Protein AF-A0AAD8XSD7-F1 (afdb_monomer)

Secondary structure (DSSP, 8-state):
-PPP-------PPPP----------------------PPPPP--------------GGGS-HHHHHHHHSPPPSEEEEEEEEEET--HHHHHHHHTSTT-TT-HHHHHHHTT-EEEEEPPPEE---TTS-S-SSTT-PPPPGGGEEEEEEEEEEEP--SSS-SEEEEEEEEEEEEEETTEEEEEEEEEEESSTTTTSEEEEEEEEEEEEEP--------SS--EEEEEEEEEEEEESS--TTHHHHHHHHHHHHHHHHHHHHHHHHHHHHHHHHHHHHHHHHHHHHHHHHHHHHHTTTS---HHHHHHHHHHHHHHHHHHHHT----------TTS-TT------PPPPP---SEEE-TTS-EEE-PPP-PPP-------------------------------

Radius of gyration: 35.21 Å; Cα contacts (8 Å, |Δi|>4): 427; chains: 1; bounding box: 125×86×98 Å

pLDDT: mean 72.12, std 23.7, range [30.17, 98.38]

Mean predicted aligned error: 18.42 Å

InterPro domains:
  IPR031968 VASt domain [PF16016] (88-250)
  IPR031968 VASt domain [PS51778] (74-273)

Structure (mmCIF, N/CA/C/O backbone):
data_AF-A0AAD8XSD7-F1
#
_entry.id   AF-A0AAD8XSD7-F1
#
loop_
_atom_site.group_PDB
_atom_site.id
_atom_site.type_symbol
_atom_site.label_atom_id
_atom_site.label_alt_id
_atom_site.label_comp_id
_atom_site.label_asym_id
_atom_site.label_entity_id
_atom_site.label_seq_id
_atom_site.pdbx_PDB_ins_code
_atom_site.Cartn_x
_atom_site.Cartn_y
_atom_site.Cartn_z
_atom_site.occupancy
_atom_site.B_iso_or_equiv
_atom_site.auth_seq_id
_atom_site.auth_comp_id
_atom_site.auth_asym_id
_atom_site.auth_atom_id
_atom_site.pdbx_PDB_model_num
ATOM 1 N N . MET A 1 1 ? -5.646 8.075 -62.761 1.00 42.19 1 MET A N 1
ATOM 2 C CA . MET A 1 1 ? -6.184 8.565 -61.472 1.00 42.19 1 MET A CA 1
ATOM 3 C C . MET A 1 1 ? -5.006 8.983 -60.608 1.00 42.19 1 MET A C 1
ATOM 5 O O . MET A 1 1 ? -4.065 8.211 -60.489 1.00 42.19 1 MET A O 1
ATOM 9 N N . ARG A 1 2 ? -4.985 10.239 -60.147 1.00 30.17 2 ARG A N 1
ATOM 10 C CA . ARG A 1 2 ? -3.852 10.850 -59.432 1.00 30.17 2 ARG A CA 1
ATOM 11 C C . ARG A 1 2 ? -3.910 10.463 -57.951 1.00 30.17 2 ARG A C 1
ATOM 13 O O . ARG A 1 2 ? -4.930 10.711 -57.318 1.00 30.17 2 ARG A O 1
ATOM 20 N N . PHE A 1 3 ? -2.831 9.901 -57.413 1.00 35.41 3 PHE A N 1
ATOM 21 C CA . PHE A 1 3 ? -2.656 9.728 -55.971 1.00 35.41 3 PHE A CA 1
ATOM 22 C C . PHE A 1 3 ? -2.085 11.017 -55.374 1.00 35.41 3 PHE A C 1
ATOM 24 O O . PHE A 1 3 ? -1.064 11.527 -55.835 1.00 35.41 3 PHE A O 1
ATOM 31 N N . ALA A 1 4 ? -2.779 11.563 -54.377 1.00 37.50 4 ALA A N 1
ATOM 32 C CA . ALA A 1 4 ? -2.339 12.720 -53.615 1.00 37.50 4 ALA A CA 1
ATOM 33 C C . ALA A 1 4 ? -1.276 12.294 -52.591 1.00 37.50 4 ALA A C 1
ATOM 35 O O . ALA A 1 4 ? -1.510 11.415 -51.766 1.00 37.50 4 ALA A O 1
ATOM 36 N N . SER A 1 5 ? -0.109 12.930 -52.665 1.00 34.19 5 SER A N 1
ATOM 37 C CA . SER A 1 5 ? 0.993 12.797 -51.715 1.00 34.19 5 SER A CA 1
ATOM 38 C C . SER A 1 5 ? 0.792 13.795 -50.575 1.00 34.19 5 SER A C 1
ATOM 40 O O . SER A 1 5 ? 0.973 14.996 -50.766 1.00 34.19 5 SER A O 1
ATOM 42 N N . THR A 1 6 ? 0.421 13.325 -49.386 1.00 42.06 6 THR A N 1
ATOM 43 C CA . THR A 1 6 ? 0.417 14.140 -48.162 1.00 42.06 6 THR A CA 1
ATOM 44 C C . THR A 1 6 ? 1.837 14.271 -47.620 1.00 42.06 6 THR A C 1
ATOM 46 O O . THR A 1 6 ? 2.408 13.316 -47.097 1.00 42.06 6 THR A O 1
ATOM 49 N N . ALA A 1 7 ? 2.408 15.468 -47.756 1.00 38.03 7 ALA A N 1
ATOM 50 C CA . ALA A 1 7 ? 3.672 15.848 -47.142 1.00 38.03 7 ALA A CA 1
ATOM 51 C C . ALA A 1 7 ? 3.494 16.059 -45.627 1.00 38.03 7 ALA A C 1
ATOM 53 O O . ALA A 1 7 ? 2.600 16.781 -45.191 1.00 38.03 7 ALA A O 1
ATOM 54 N N . LEU A 1 8 ? 4.363 15.434 -44.830 1.00 36.97 8 LEU A N 1
ATOM 55 C CA . LEU A 1 8 ? 4.479 15.652 -43.388 1.00 36.97 8 LEU A CA 1
ATOM 56 C C . LEU A 1 8 ? 5.261 16.944 -43.120 1.00 36.97 8 LEU A C 1
ATOM 58 O O . LEU A 1 8 ? 6.447 17.051 -43.435 1.00 36.97 8 LEU A O 1
ATOM 62 N N . THR A 1 9 ? 4.590 17.923 -42.520 1.00 36.50 9 THR A N 1
ATOM 63 C CA . THR A 1 9 ? 5.174 19.200 -42.103 1.00 36.50 9 THR A CA 1
ATOM 64 C C . THR A 1 9 ? 6.099 18.991 -40.904 1.00 36.50 9 THR A C 1
ATOM 66 O O . THR A 1 9 ? 5.679 18.578 -39.824 1.00 36.50 9 THR A O 1
ATOM 69 N N . ARG A 1 10 ? 7.386 19.282 -41.101 1.00 36.19 10 ARG A N 1
ATOM 70 C CA . ARG A 1 10 ? 8.440 19.247 -40.082 1.00 36.19 10 ARG A CA 1
ATOM 71 C C . ARG A 1 10 ? 8.242 20.418 -39.111 1.00 36.19 10 ARG A C 1
ATOM 73 O O . ARG A 1 10 ? 8.370 21.569 -39.513 1.00 36.19 10 ARG A O 1
ATOM 80 N N . VAL A 1 11 ? 7.936 20.130 -37.846 1.00 37.19 11 VAL A N 1
ATOM 81 C CA . VAL A 1 11 ? 7.852 21.144 -36.782 1.00 37.19 11 VAL A CA 1
ATOM 82 C C . VAL A 1 11 ? 9.268 21.530 -36.353 1.00 37.19 11 VAL A C 1
ATOM 84 O O . VAL A 1 11 ? 10.023 20.709 -35.835 1.00 37.19 11 VAL A O 1
ATOM 87 N N . SER A 1 12 ? 9.637 22.782 -36.604 1.00 37.66 12 SER A N 1
ATOM 88 C CA . SER A 1 12 ? 10.893 23.408 -36.191 1.00 37.66 12 SER A CA 1
ATOM 89 C C . SER A 1 12 ? 10.834 23.775 -34.706 1.00 37.66 12 SER A C 1
ATOM 91 O O . SER A 1 12 ? 10.014 24.584 -34.279 1.00 37.66 12 SER A O 1
ATOM 93 N N . SER A 1 13 ? 11.722 23.185 -33.911 1.00 39.56 13 SER A N 1
ATOM 94 C CA . SER A 1 13 ? 11.951 23.535 -32.509 1.00 39.56 13 SER A CA 1
ATOM 95 C C . SER A 1 13 ? 12.615 24.910 -32.374 1.00 39.56 13 SER A C 1
ATOM 97 O O . SER A 1 13 ? 13.601 25.198 -33.054 1.00 39.56 13 SER A O 1
ATOM 99 N N . ALA A 1 14 ? 12.081 25.739 -31.475 1.00 42.59 14 ALA A N 1
ATOM 100 C CA . ALA A 1 14 ? 12.576 27.073 -31.143 1.00 42.59 14 ALA A CA 1
ATOM 101 C C . ALA A 1 14 ? 13.950 27.051 -30.426 1.00 42.59 14 ALA A C 1
ATOM 103 O O . ALA A 1 14 ? 14.269 26.075 -29.741 1.00 42.59 14 ALA A O 1
ATOM 104 N N . PRO A 1 15 ? 14.758 28.127 -30.536 1.00 43.19 15 PRO A N 1
ATOM 105 C CA . PRO A 1 15 ? 16.079 28.204 -29.921 1.00 43.19 15 PRO A CA 1
ATOM 106 C C . PRO A 1 15 ? 15.997 28.559 -28.429 1.00 43.19 15 PRO A C 1
ATOM 108 O O . PRO A 1 15 ? 15.385 29.552 -28.034 1.00 43.19 15 PRO A O 1
ATOM 111 N N . VAL A 1 16 ? 16.674 27.766 -27.596 1.00 40.81 16 VAL A N 1
ATOM 112 C CA . VAL A 1 16 ? 16.875 28.045 -26.169 1.00 40.81 16 VAL A CA 1
ATOM 113 C C . VAL A 1 16 ? 17.984 29.088 -26.024 1.00 40.81 16 VAL A C 1
ATOM 115 O O . VAL A 1 16 ? 19.146 28.823 -26.329 1.00 40.81 16 VAL A O 1
ATOM 118 N N . LYS A 1 17 ? 17.623 30.288 -25.557 1.00 46.03 17 LYS A N 1
ATOM 119 C CA . LYS A 1 17 ? 18.576 31.314 -25.118 1.00 46.03 17 LYS A CA 1
ATOM 120 C C . LYS A 1 17 ? 19.222 30.869 -23.806 1.00 46.03 17 LYS A C 1
ATOM 122 O O . LYS A 1 17 ? 18.534 30.701 -22.803 1.00 46.03 17 LYS A O 1
ATOM 127 N N . GLY A 1 18 ? 20.539 30.692 -23.823 1.00 39.19 18 GLY A N 1
ATOM 128 C CA . GLY A 1 18 ? 21.351 30.608 -22.615 1.00 39.19 18 GLY A CA 1
ATOM 129 C C . GLY A 1 18 ? 21.658 31.995 -22.050 1.00 39.19 18 GLY A C 1
ATOM 130 O O . GLY A 1 18 ? 21.703 32.967 -22.801 1.00 39.19 18 GLY A O 1
ATOM 131 N N . LEU A 1 19 ? 21.873 32.066 -20.733 1.00 35.97 19 LEU A N 1
ATOM 132 C CA . LEU A 1 19 ? 23.079 32.592 -20.068 1.00 35.97 19 LEU A CA 1
ATOM 133 C C . LEU A 1 19 ? 22.824 32.836 -18.569 1.00 35.97 19 LEU A C 1
ATOM 135 O O . LEU A 1 19 ? 21.686 32.983 -18.140 1.00 35.97 19 LEU A O 1
ATOM 139 N N . SER A 1 20 ? 23.938 32.948 -17.833 1.00 36.84 20 SER A N 1
ATOM 140 C CA . SER A 1 20 ? 24.109 33.311 -16.412 1.00 36.84 20 SER A CA 1
ATOM 141 C C . SER A 1 20 ? 24.271 32.105 -15.471 1.00 36.84 20 SER A C 1
ATOM 143 O O . SER A 1 20 ? 23.306 31.551 -14.964 1.00 36.84 20 SER A O 1
ATOM 145 N N . SER A 1 21 ? 25.459 31.490 -15.436 1.00 38.25 21 SER A N 1
ATOM 146 C CA . SER A 1 21 ? 26.630 31.825 -14.590 1.00 38.25 21 SER A CA 1
ATOM 147 C C . SER A 1 21 ? 26.521 31.273 -13.153 1.00 38.25 21 SER A C 1
ATOM 149 O O . SER A 1 21 ? 25.753 31.741 -12.323 1.00 38.25 21 SER A O 1
ATOM 151 N N . SER A 1 22 ? 27.330 30.249 -12.860 1.00 39.34 22 SER A N 1
ATOM 152 C CA . SER A 1 22 ? 27.623 29.748 -11.510 1.00 39.34 22 SER A CA 1
ATOM 153 C C . SER A 1 22 ? 29.141 29.662 -11.341 1.00 39.34 22 SER A C 1
ATOM 155 O O . SER A 1 22 ? 29.838 29.353 -12.311 1.00 39.34 22 SER A O 1
ATOM 157 N N . PRO A 1 23 ? 29.671 29.973 -10.148 1.00 52.75 23 PRO A N 1
ATOM 158 C CA . PRO A 1 23 ? 31.095 30.204 -9.960 1.00 52.75 23 PRO A CA 1
ATOM 159 C C . PRO A 1 23 ? 31.923 28.913 -9.914 1.00 52.75 23 PRO A C 1
ATOM 161 O O . PRO A 1 23 ? 31.561 27.915 -9.296 1.00 52.75 23 PRO A O 1
ATOM 164 N N . HIS A 1 24 ? 33.093 28.998 -10.548 1.00 38.19 24 HIS A N 1
ATOM 165 C CA . HIS A 1 24 ? 34.190 28.035 -10.516 1.00 38.19 24 HIS A CA 1
ATOM 166 C C . HIS A 1 24 ? 34.661 27.742 -9.079 1.00 38.19 24 HIS A C 1
ATOM 168 O O . HIS A 1 24 ? 35.309 28.580 -8.452 1.00 38.19 24 HIS A O 1
ATOM 174 N N . ILE A 1 25 ? 34.451 26.513 -8.599 1.00 44.03 25 ILE A N 1
ATOM 175 C CA . ILE A 1 25 ? 35.199 25.958 -7.463 1.00 44.03 25 ILE A CA 1
ATOM 176 C C . ILE A 1 25 ? 36.437 25.249 -8.027 1.00 44.03 25 ILE A C 1
ATOM 178 O O . ILE A 1 25 ? 36.346 24.205 -8.670 1.00 44.03 25 ILE A O 1
ATOM 182 N N . LYS A 1 26 ? 37.612 25.857 -7.821 1.00 45.97 26 LYS A N 1
ATOM 183 C CA . LYS A 1 26 ? 38.924 25.276 -8.142 1.00 45.97 26 LYS A CA 1
ATOM 184 C C . LYS A 1 26 ? 39.251 24.167 -7.136 1.00 45.97 26 LYS A C 1
ATOM 186 O O . LYS A 1 26 ? 39.644 24.464 -6.011 1.00 45.97 26 LYS A O 1
ATOM 191 N N . PHE A 1 27 ? 39.169 22.906 -7.551 1.00 39.44 27 PHE A N 1
ATOM 192 C CA . PHE A 1 27 ? 39.822 21.809 -6.834 1.00 39.44 27 PHE A CA 1
ATOM 193 C C . PHE A 1 27 ? 41.318 21.809 -7.166 1.00 39.44 27 PHE A C 1
ATOM 195 O O . PHE A 1 27 ? 41.722 21.532 -8.294 1.00 39.44 27 PHE A O 1
ATOM 202 N N . LYS A 1 28 ? 42.147 22.165 -6.179 1.00 42.31 28 LYS A N 1
ATOM 203 C CA . LYS A 1 28 ? 43.602 21.985 -6.232 1.00 42.31 28 LYS A CA 1
ATOM 204 C C . LYS A 1 28 ? 43.922 20.506 -6.013 1.00 42.31 28 LYS A C 1
ATOM 206 O O . LYS A 1 28 ? 43.678 19.971 -4.937 1.00 42.31 28 LYS A O 1
ATOM 211 N N . SER A 1 29 ? 44.504 19.873 -7.023 1.00 42.16 29 SER A N 1
ATOM 212 C CA . SER A 1 29 ? 45.171 18.578 -6.918 1.00 42.16 29 SER A CA 1
ATOM 213 C C . SER A 1 29 ? 46.545 18.759 -6.266 1.00 42.16 29 SER A C 1
ATOM 215 O O . SER A 1 29 ? 47.450 19.324 -6.880 1.00 42.16 29 SER A O 1
ATOM 217 N N . SER A 1 30 ? 46.718 18.277 -5.036 1.00 40.06 30 SER A N 1
ATOM 218 C CA . SER A 1 30 ? 48.033 18.128 -4.407 1.00 40.06 30 SER A CA 1
ATOM 219 C C . SER A 1 30 ? 48.451 16.660 -4.434 1.00 40.06 30 SER A C 1
ATOM 221 O O . SER A 1 30 ? 47.966 15.839 -3.658 1.00 40.06 30 SER A O 1
ATOM 223 N N . SER A 1 31 ? 49.367 16.345 -5.344 1.00 46.41 31 SER A N 1
ATOM 224 C CA . SER A 1 31 ? 50.148 15.114 -5.361 1.00 46.41 31 SER A CA 1
ATOM 225 C C . SER A 1 31 ? 51.212 15.167 -4.260 1.00 46.41 31 SER A C 1
ATOM 227 O O . SER A 1 31 ? 52.209 15.875 -4.398 1.00 46.41 31 SER A O 1
ATOM 229 N N . GLY A 1 32 ? 51.010 14.418 -3.177 1.00 38.56 32 GLY A N 1
ATOM 230 C CA . GLY A 1 32 ? 51.995 14.218 -2.114 1.00 38.56 32 GLY A CA 1
ATOM 231 C C . GLY A 1 32 ? 52.332 12.738 -1.966 1.00 38.56 32 GLY A C 1
ATOM 232 O O . GLY A 1 32 ? 51.570 11.980 -1.377 1.00 38.56 32 GLY A O 1
ATOM 233 N N . ARG A 1 33 ? 53.477 12.323 -2.518 1.00 48.78 33 ARG A N 1
ATOM 234 C CA . ARG A 1 33 ? 54.131 11.042 -2.218 1.00 48.78 33 ARG A CA 1
ATOM 235 C C . ARG A 1 33 ? 54.793 11.157 -0.842 1.00 48.78 33 ARG A C 1
ATOM 237 O O . ARG A 1 33 ? 55.770 11.885 -0.713 1.00 48.78 33 ARG A O 1
ATOM 244 N N . SER A 1 34 ? 54.349 10.375 0.137 1.00 44.97 34 SER A N 1
ATOM 245 C CA . SER A 1 34 ? 55.142 10.063 1.331 1.00 44.97 34 SER A CA 1
ATOM 246 C C . SER A 1 34 ? 55.153 8.555 1.559 1.00 44.97 34 SER A C 1
ATOM 248 O O . SER A 1 34 ? 54.131 7.946 1.867 1.00 44.97 34 SER A O 1
ATOM 250 N N . LYS A 1 35 ? 56.331 7.952 1.378 1.00 50.06 35 LYS A N 1
ATOM 251 C CA . LYS A 1 35 ? 56.644 6.595 1.827 1.00 50.06 35 LYS A CA 1
ATOM 252 C C . LYS A 1 35 ? 56.704 6.615 3.357 1.00 50.06 35 LYS A C 1
ATOM 254 O O . LYS A 1 35 ? 57.631 7.199 3.907 1.00 50.06 35 LYS A O 1
ATOM 259 N N . GLN A 1 36 ? 55.757 5.969 4.028 1.00 43.53 36 GLN A N 1
ATOM 260 C CA . GLN A 1 36 ? 55.917 5.552 5.420 1.00 43.53 36 GLN A CA 1
ATOM 261 C C . GLN A 1 36 ? 55.784 4.032 5.482 1.00 43.53 36 GLN A C 1
ATOM 263 O O . GLN A 1 36 ? 54.753 3.457 5.139 1.00 43.53 36 GLN A O 1
ATOM 268 N N . GLN A 1 37 ? 56.891 3.393 5.851 1.00 49.81 37 GLN A N 1
ATOM 269 C CA . GLN A 1 37 ? 56.950 1.994 6.241 1.00 49.81 37 GLN A CA 1
ATOM 270 C C . GLN A 1 37 ? 56.249 1.864 7.594 1.00 49.81 37 GLN A C 1
ATOM 272 O O . GLN A 1 37 ? 56.737 2.396 8.588 1.00 49.81 37 GLN A O 1
ATOM 277 N N . HIS A 1 38 ? 55.118 1.163 7.630 1.00 41.81 38 HIS A N 1
ATOM 278 C CA . HIS A 1 38 ? 54.522 0.700 8.876 1.00 41.81 38 HIS A CA 1
ATOM 279 C C . HIS A 1 38 ? 54.857 -0.776 9.072 1.00 41.81 38 HIS A C 1
ATOM 281 O O . HIS A 1 38 ? 54.509 -1.639 8.268 1.00 41.81 38 HIS A O 1
ATOM 287 N N . THR A 1 39 ? 55.584 -1.021 10.154 1.00 49.19 39 THR A N 1
ATOM 288 C CA . THR A 1 39 ? 55.822 -2.311 10.787 1.00 49.19 39 THR A CA 1
ATOM 289 C C . THR A 1 39 ? 54.497 -3.014 11.089 1.00 49.19 39 THR A C 1
ATOM 291 O O . THR A 1 39 ? 53.562 -2.422 11.626 1.00 49.19 39 THR A O 1
ATOM 294 N N . LEU A 1 40 ? 54.422 -4.292 10.718 1.00 49.97 40 LEU A N 1
ATOM 295 C CA . LEU A 1 40 ? 53.280 -5.164 10.984 1.00 49.97 40 LEU A CA 1
ATOM 296 C C . LEU A 1 40 ? 53.132 -5.396 12.499 1.00 49.97 40 LEU A C 1
ATOM 298 O O . LEU A 1 40 ? 54.116 -5.781 13.138 1.00 49.97 40 LEU A O 1
ATOM 302 N N . PRO A 1 41 ? 51.935 -5.222 13.088 1.00 55.41 41 PRO A N 1
ATOM 303 C CA . PRO A 1 41 ? 51.682 -5.647 14.455 1.00 55.41 41 PRO A CA 1
ATOM 304 C C . PRO A 1 41 ? 51.537 -7.180 14.533 1.00 55.41 41 PRO A C 1
ATOM 306 O O . PRO A 1 41 ? 51.181 -7.833 13.546 1.00 55.41 41 PRO A O 1
ATOM 309 N N . PRO A 1 42 ? 51.811 -7.775 15.707 1.00 50.97 42 PRO A N 1
ATOM 310 C CA . PRO A 1 42 ? 51.803 -9.216 15.894 1.00 50.97 42 PRO A CA 1
ATOM 311 C C . PRO A 1 42 ? 50.398 -9.809 15.752 1.00 50.97 42 PRO A C 1
ATOM 313 O O . PRO A 1 42 ? 49.405 -9.287 16.258 1.00 50.97 42 PRO A O 1
ATOM 316 N N . ARG A 1 43 ? 50.367 -10.954 15.068 1.00 46.50 43 ARG A N 1
ATOM 317 C CA . ARG A 1 43 ? 49.238 -11.858 14.837 1.00 46.50 43 ARG A CA 1
ATOM 318 C C . ARG A 1 43 ? 48.572 -12.240 16.166 1.00 46.50 43 ARG A C 1
ATOM 320 O O . ARG A 1 43 ? 49.023 -13.158 16.846 1.00 46.50 43 ARG A O 1
ATOM 327 N N . GLN A 1 44 ? 47.497 -11.540 16.527 1.00 45.59 44 GLN A N 1
ATOM 328 C CA . GLN A 1 44 ? 46.625 -11.933 17.631 1.00 45.59 44 GLN A CA 1
ATOM 329 C C . GLN A 1 44 ? 45.884 -13.215 17.244 1.00 45.59 44 GLN A C 1
ATOM 331 O O . GLN A 1 44 ? 45.193 -13.280 16.229 1.00 45.59 44 GLN A O 1
ATOM 336 N N . GLN A 1 45 ? 46.085 -14.261 18.042 1.00 49.12 45 GLN A N 1
ATOM 337 C CA . GLN A 1 45 ? 45.365 -15.520 17.928 1.00 49.12 45 GLN A CA 1
ATOM 338 C C . GLN A 1 45 ? 43.875 -15.285 18.203 1.00 49.12 45 GLN A C 1
ATOM 340 O O . GLN A 1 45 ? 43.501 -14.654 19.192 1.00 49.12 45 GLN A O 1
ATOM 345 N N . ASN A 1 46 ? 43.041 -15.799 17.300 1.00 41.06 46 ASN A N 1
ATOM 346 C CA . ASN A 1 46 ? 41.587 -15.725 17.351 1.00 41.06 46 ASN A CA 1
ATOM 347 C C . ASN A 1 46 ? 41.054 -16.306 18.667 1.00 41.06 46 ASN A C 1
ATOM 349 O O . ASN A 1 46 ? 41.044 -17.519 18.873 1.00 41.06 46 ASN A O 1
ATOM 353 N N . LYS A 1 47 ? 40.573 -15.419 19.540 1.00 44.06 47 LYS A N 1
ATOM 354 C CA . LYS A 1 47 ? 39.676 -15.766 20.642 1.00 44.06 47 LYS A CA 1
ATOM 355 C C . LYS A 1 47 ? 38.364 -16.254 20.029 1.00 44.06 47 LYS A C 1
ATOM 357 O O . LYS A 1 47 ? 37.787 -15.563 19.193 1.00 44.06 47 LYS A O 1
ATOM 362 N N . ALA A 1 48 ? 37.932 -17.443 20.439 1.00 44.38 48 ALA A N 1
ATOM 363 C CA . ALA A 1 48 ? 36.686 -18.070 20.023 1.00 44.38 48 ALA A CA 1
ATOM 364 C C . ALA A 1 48 ? 35.522 -17.066 20.030 1.00 44.38 48 ALA A C 1
ATOM 366 O O . ALA A 1 48 ? 35.244 -16.427 21.048 1.00 44.38 48 ALA A O 1
ATOM 367 N N . THR A 1 49 ? 34.868 -16.929 18.878 1.00 43.19 49 THR A N 1
ATOM 368 C CA . THR A 1 49 ? 33.649 -16.149 18.684 1.00 43.19 49 THR A CA 1
ATOM 369 C C . THR A 1 49 ? 32.576 -16.705 19.613 1.00 43.19 49 THR A C 1
ATOM 371 O O . THR A 1 49 ? 31.975 -17.742 19.345 1.00 43.19 49 THR A O 1
ATOM 374 N N . GLN A 1 50 ? 32.373 -16.041 20.749 1.00 44.41 50 GLN A N 1
ATOM 375 C CA . GLN A 1 50 ? 31.233 -16.304 21.611 1.00 44.41 50 GLN A CA 1
ATOM 376 C C . GLN A 1 50 ? 29.975 -15.976 20.807 1.00 44.41 50 GLN A C 1
ATOM 378 O O . GLN A 1 50 ? 29.806 -14.851 20.334 1.00 44.41 50 GLN A O 1
ATOM 383 N N . HIS A 1 51 ? 29.119 -16.979 20.610 1.00 41.62 51 HIS A N 1
ATOM 384 C CA . HIS A 1 51 ? 27.782 -16.767 20.077 1.00 41.62 51 HIS A CA 1
ATOM 385 C C . HIS A 1 51 ? 27.079 -15.704 20.935 1.00 41.62 51 HIS A C 1
ATOM 387 O O . HIS A 1 51 ? 27.117 -15.816 22.162 1.00 41.62 51 HIS A O 1
ATOM 393 N N . PRO A 1 52 ? 26.466 -14.670 20.330 1.00 50.88 52 PRO A N 1
ATOM 394 C CA . PRO A 1 52 ? 25.789 -13.626 21.079 1.00 50.88 52 PRO A CA 1
ATOM 395 C C . PRO A 1 52 ? 24.685 -14.260 21.922 1.00 50.88 52 PRO A C 1
ATOM 397 O O . PRO A 1 52 ? 23.716 -14.806 21.394 1.00 50.88 52 PRO A O 1
ATOM 400 N N . THR A 1 53 ? 24.871 -14.211 23.240 1.00 50.66 53 THR A N 1
ATOM 401 C CA . THR A 1 53 ? 23.917 -14.665 24.247 1.00 50.66 53 THR A CA 1
ATOM 402 C C . THR A 1 53 ? 22.554 -14.061 23.926 1.00 50.66 53 THR A C 1
ATOM 404 O O . THR A 1 53 ? 22.406 -12.840 23.861 1.00 50.66 53 THR A O 1
ATOM 407 N N . ALA A 1 54 ? 21.572 -14.922 23.656 1.00 55.59 54 ALA A N 1
ATOM 408 C CA . ALA A 1 54 ? 20.227 -14.527 23.276 1.00 55.59 54 ALA A CA 1
ATOM 409 C C . ALA A 1 54 ? 19.582 -13.718 24.411 1.00 55.59 54 ALA A C 1
ATOM 411 O O . ALA A 1 54 ? 19.093 -14.277 25.390 1.00 55.59 54 ALA A O 1
ATOM 412 N N . ILE A 1 55 ? 19.604 -12.389 24.288 1.00 57.50 55 ILE A N 1
ATOM 413 C CA . ILE A 1 55 ? 18.845 -11.496 25.167 1.00 57.50 55 ILE A CA 1
ATOM 414 C C . ILE A 1 55 ? 17.365 -11.888 25.029 1.00 57.50 55 ILE A C 1
ATOM 416 O O . ILE A 1 55 ? 16.876 -11.966 23.894 1.00 57.50 55 ILE A O 1
ATOM 420 N N . PRO A 1 56 ? 16.649 -12.154 26.137 1.00 60.31 56 PRO A N 1
ATOM 421 C CA . PRO A 1 56 ? 15.246 -12.525 26.073 1.00 60.31 56 PRO A CA 1
ATOM 422 C C . PRO A 1 56 ? 14.435 -11.409 25.388 1.00 60.31 56 PRO A C 1
ATOM 424 O O . PRO A 1 56 ? 14.633 -10.226 25.686 1.00 60.31 56 PRO A O 1
ATOM 427 N N . PRO A 1 57 ? 13.509 -11.756 24.475 1.00 57.75 57 PRO A N 1
ATOM 428 C CA . PRO A 1 57 ? 12.781 -10.796 23.638 1.00 57.75 57 PRO A CA 1
ATOM 429 C C . PRO A 1 57 ? 11.915 -9.794 24.423 1.00 57.75 57 PRO A C 1
ATOM 431 O O . PRO A 1 57 ? 11.463 -8.808 23.854 1.00 57.75 57 PRO A O 1
ATOM 434 N N . SER A 1 58 ? 11.709 -9.998 25.726 1.00 58.88 58 SER A N 1
ATOM 435 C CA . SER A 1 58 ? 10.881 -9.153 26.591 1.00 58.88 58 SER A CA 1
ATOM 436 C C . SER A 1 58 ? 11.513 -7.819 27.016 1.00 58.88 58 SER A C 1
ATOM 438 O O . SER A 1 58 ? 10.837 -7.040 27.681 1.00 58.88 58 SER A O 1
ATOM 440 N N . ILE A 1 59 ? 12.783 -7.547 26.680 1.00 67.94 59 ILE A N 1
ATOM 441 C CA . ILE A 1 59 ? 13.506 -6.330 27.121 1.00 67.94 59 ILE A CA 1
ATOM 442 C C . ILE A 1 59 ? 13.726 -5.325 25.974 1.00 67.94 59 ILE A C 1
ATOM 444 O O . ILE A 1 59 ? 14.023 -4.158 26.222 1.00 67.94 59 ILE A O 1
ATOM 448 N N . LEU A 1 60 ? 13.572 -5.742 24.714 1.00 75.06 60 LEU A N 1
ATOM 449 C CA . LEU A 1 60 ? 13.835 -4.857 23.580 1.00 75.06 60 LEU A CA 1
ATOM 450 C C . LEU A 1 60 ? 12.705 -3.844 23.399 1.00 75.06 60 LEU A C 1
ATOM 452 O O . LEU A 1 60 ? 11.523 -4.192 23.425 1.00 75.06 60 LEU A O 1
ATOM 456 N N . SER A 1 61 ? 13.075 -2.586 23.169 1.00 85.56 61 SER A N 1
ATOM 457 C CA . SER A 1 61 ? 12.109 -1.583 22.732 1.00 85.56 61 SER A CA 1
ATOM 458 C C . SER A 1 61 ? 11.543 -1.962 21.360 1.00 85.56 61 SER A C 1
ATOM 460 O O . SER A 1 61 ? 12.204 -2.631 20.560 1.00 85.56 61 SER A O 1
ATOM 462 N N . THR A 1 62 ? 10.329 -1.499 21.056 1.00 85.06 62 THR A N 1
ATOM 463 C CA . THR A 1 62 ? 9.693 -1.679 19.739 1.00 85.06 62 THR A CA 1
ATOM 464 C C . THR A 1 62 ? 10.637 -1.296 18.597 1.00 85.06 62 THR A C 1
ATOM 466 O O . THR A 1 62 ? 10.749 -2.031 17.620 1.00 85.06 62 THR A O 1
ATOM 469 N N . GLN A 1 63 ? 11.375 -0.192 18.759 1.00 87.38 63 GLN A N 1
ATOM 470 C CA . GLN A 1 63 ? 12.339 0.284 17.770 1.00 87.38 63 GLN A CA 1
ATOM 471 C C . GLN A 1 63 ? 13.523 -0.674 17.607 1.00 87.38 63 GLN A C 1
ATOM 473 O O . GLN A 1 63 ? 13.862 -1.024 16.487 1.00 87.38 63 GLN A O 1
ATOM 478 N N . GLN A 1 64 ? 14.112 -1.164 18.704 1.00 87.00 64 GLN A N 1
ATOM 479 C CA . GLN A 1 64 ? 15.215 -2.132 18.633 1.00 87.00 64 GLN A CA 1
ATOM 480 C C . GLN A 1 64 ? 14.789 -3.433 17.951 1.00 87.00 64 GLN A C 1
ATOM 482 O O . GLN A 1 64 ? 15.567 -4.046 17.223 1.00 87.00 64 GLN A O 1
ATOM 487 N N . TYR A 1 65 ? 13.551 -3.864 18.195 1.00 84.06 65 TYR A N 1
ATOM 488 C CA . TYR A 1 65 ? 12.991 -5.039 17.547 1.00 84.06 65 TYR A CA 1
ATOM 489 C C . TYR A 1 65 ? 12.773 -4.806 16.044 1.00 84.06 65 TYR A C 1
ATOM 491 O O . TYR A 1 65 ? 13.144 -5.658 15.235 1.00 84.06 65 TYR A O 1
ATOM 499 N N . LEU A 1 66 ? 12.243 -3.638 15.660 1.00 89.12 66 LEU A N 1
ATOM 500 C CA . LEU A 1 66 ? 12.126 -3.231 14.259 1.00 89.12 66 LEU A CA 1
ATOM 501 C C . LEU A 1 66 ? 13.491 -3.167 13.579 1.00 89.12 66 LEU A C 1
ATOM 503 O O . LEU A 1 66 ? 13.675 -3.840 12.579 1.00 89.12 66 LEU A O 1
ATOM 507 N N . ASP A 1 67 ? 14.464 -2.459 14.142 1.00 88.19 67 ASP A N 1
ATOM 508 C CA . ASP A 1 67 ? 15.794 -2.307 13.540 1.00 88.19 67 ASP A CA 1
ATOM 509 C C . ASP A 1 67 ? 16.492 -3.661 13.336 1.00 88.19 67 ASP A C 1
ATOM 511 O O . ASP A 1 67 ? 17.229 -3.855 12.370 1.00 88.19 67 ASP A O 1
ATOM 515 N N . ARG A 1 68 ? 16.222 -4.626 14.224 1.00 84.88 68 ARG A N 1
ATOM 516 C CA . ARG A 1 68 ? 16.778 -5.982 14.164 1.00 84.88 68 ARG A CA 1
ATOM 517 C C . ARG A 1 68 ? 16.151 -6.861 13.077 1.00 84.88 68 ARG A C 1
ATOM 519 O O . ARG A 1 68 ? 16.852 -7.704 12.524 1.00 84.88 68 ARG A O 1
ATOM 526 N N . HIS A 1 69 ? 14.854 -6.717 12.808 1.00 84.94 69 HIS A N 1
ATOM 527 C CA . HIS A 1 69 ? 14.119 -7.558 11.848 1.00 84.94 69 HIS A CA 1
ATOM 528 C C . HIS A 1 69 ? 13.781 -6.846 10.531 1.00 84.94 69 HIS A C 1
ATOM 530 O O . HIS A 1 69 ? 13.399 -7.501 9.565 1.00 84.94 69 HIS A O 1
ATOM 536 N N . TYR A 1 70 ? 13.917 -5.523 10.499 1.00 90.38 70 TYR A N 1
ATOM 537 C CA . TYR A 1 70 ? 13.466 -4.617 9.447 1.00 90.38 70 TYR A CA 1
ATOM 538 C C . TYR A 1 70 ? 14.345 -3.346 9.428 1.00 90.38 70 TYR A C 1
ATOM 540 O O . TYR A 1 70 ? 13.862 -2.256 9.751 1.00 90.38 70 TYR A O 1
ATOM 548 N N . PRO A 1 71 ? 15.627 -3.446 9.033 1.00 89.00 71 PRO A N 1
ATOM 549 C CA . PRO A 1 71 ? 16.551 -2.320 9.003 1.00 89.00 71 PRO A CA 1
ATOM 550 C C . PRO A 1 71 ? 16.018 -1.225 8.074 1.00 89.00 71 PRO A C 1
ATOM 552 O O . PRO A 1 71 ? 15.443 -1.544 7.032 1.00 89.00 71 PRO A O 1
ATOM 555 N N . PRO A 1 72 ? 16.168 0.056 8.426 1.00 87.94 72 PRO A N 1
ATOM 556 C CA . PRO A 1 72 ? 15.526 1.153 7.711 1.00 87.94 72 PRO A CA 1
ATOM 557 C C . PRO A 1 72 ? 15.876 1.146 6.219 1.00 87.94 72 PRO A C 1
ATOM 559 O O . PRO A 1 72 ? 17.038 0.992 5.850 1.00 87.94 72 PRO A O 1
ATOM 562 N N . LEU A 1 73 ? 14.860 1.332 5.373 1.00 95.00 73 LEU A N 1
ATOM 563 C CA . LEU A 1 73 ? 15.060 1.517 3.934 1.00 95.00 73 LEU A CA 1
ATOM 564 C C . LEU A 1 73 ? 15.503 2.959 3.642 1.00 95.00 73 LEU A C 1
ATOM 566 O O . LEU A 1 73 ? 15.210 3.868 4.426 1.00 95.00 73 LEU A O 1
ATOM 570 N N . GLU A 1 74 ? 16.158 3.163 2.495 1.00 94.88 74 GLU A N 1
ATOM 571 C CA . GLU A 1 74 ? 16.780 4.439 2.100 1.00 94.88 74 GLU A CA 1
ATOM 572 C C . GLU A 1 74 ? 15.834 5.651 2.173 1.00 94.88 74 GLU A C 1
ATOM 574 O O . GLU A 1 74 ? 16.230 6.725 2.629 1.00 94.88 74 GLU A O 1
ATOM 579 N N . LEU A 1 75 ? 14.586 5.501 1.718 1.00 96.06 75 LEU A N 1
ATOM 580 C CA . LEU A 1 75 ? 13.631 6.600 1.601 1.00 96.06 75 LEU A CA 1
ATOM 581 C C . LEU A 1 75 ? 12.517 6.466 2.638 1.00 96.06 75 LEU A C 1
ATOM 583 O O . LEU A 1 75 ? 11.730 5.526 2.590 1.00 96.06 75 LEU A O 1
ATOM 587 N N . GLN A 1 76 ? 12.372 7.453 3.522 1.00 97.44 76 GLN A N 1
ATOM 588 C CA . GLN A 1 76 ? 11.149 7.624 4.310 1.00 97.44 76 GLN A CA 1
ATOM 589 C C . GLN A 1 76 ? 10.132 8.424 3.489 1.00 97.44 76 GLN A C 1
ATOM 591 O O . GLN A 1 76 ? 10.325 9.609 3.232 1.00 97.44 76 GLN A O 1
ATOM 596 N N . VAL A 1 77 ? 9.052 7.766 3.072 1.00 96.88 77 VAL A N 1
ATOM 597 C CA . VAL A 1 77 ?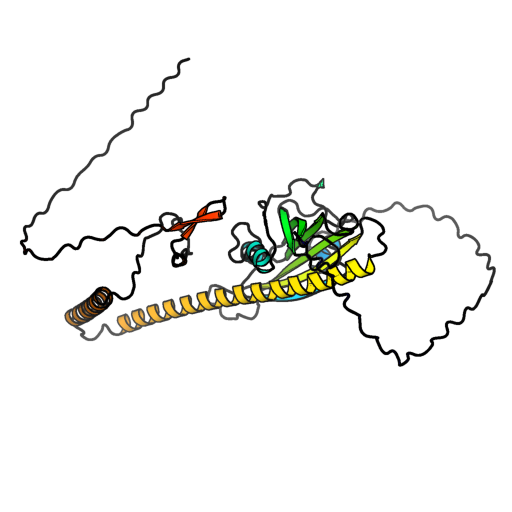 8.026 8.332 2.183 1.00 96.88 77 VAL A CA 1
ATOM 598 C C . VAL A 1 77 ? 6.986 9.117 2.977 1.00 96.88 77 VAL A C 1
ATOM 600 O O . VAL A 1 77 ? 6.609 10.225 2.608 1.00 96.88 77 VAL A O 1
ATOM 603 N N . VAL A 1 78 ? 6.521 8.537 4.084 1.00 96.88 78 VAL A N 1
ATOM 604 C CA . VAL A 1 78 ? 5.519 9.126 4.977 1.00 96.88 78 VAL A CA 1
ATOM 605 C C . VAL A 1 78 ? 5.906 8.809 6.414 1.00 96.88 78 VAL A C 1
ATOM 607 O O . VAL A 1 78 ? 6.342 7.696 6.707 1.00 96.88 78 VAL A O 1
ATOM 610 N N . LYS A 1 79 ? 5.723 9.775 7.317 1.00 97.06 79 LYS A N 1
ATOM 611 C CA . LYS A 1 79 ? 6.053 9.639 8.737 1.00 97.06 79 LYS A CA 1
ATOM 612 C C . LYS A 1 79 ? 4.822 9.870 9.607 1.00 97.06 79 LYS A C 1
ATOM 614 O O . LYS A 1 79 ? 4.249 10.952 9.565 1.00 97.06 79 LYS A O 1
ATOM 619 N N . GLN A 1 80 ? 4.479 8.866 10.415 1.00 96.06 80 GL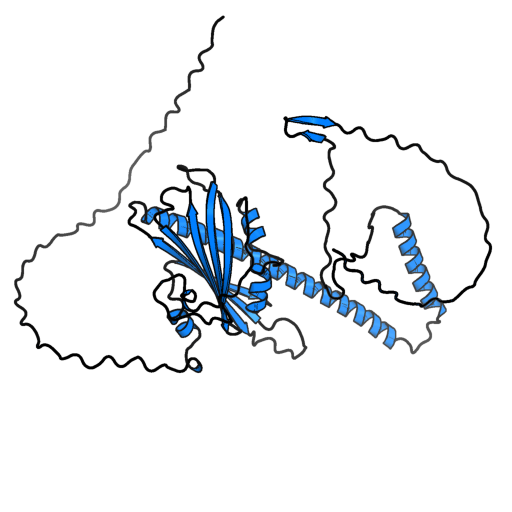N A N 1
ATOM 620 C CA . GLN A 1 80 ? 3.469 8.932 11.479 1.00 96.06 80 GLN A CA 1
ATOM 621 C C . GLN A 1 80 ? 2.114 9.538 11.064 1.00 96.06 80 GLN A C 1
ATOM 623 O O . GLN A 1 80 ? 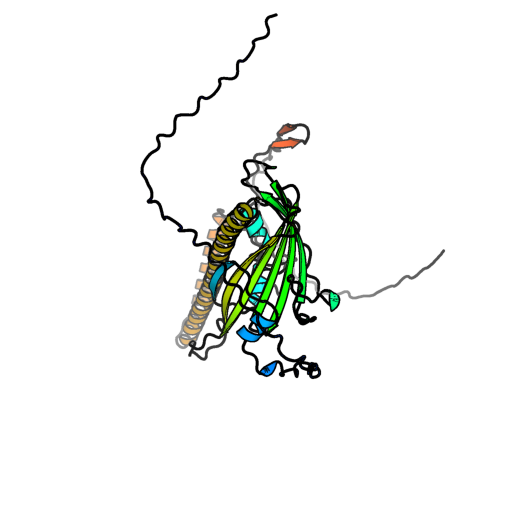1.574 10.392 11.761 1.00 96.06 80 GLN A O 1
ATOM 628 N N . VAL A 1 81 ? 1.532 9.081 9.952 1.00 97.94 81 VAL A N 1
ATOM 629 C CA . VAL A 1 81 ? 0.141 9.436 9.613 1.00 97.94 81 VAL A CA 1
ATOM 630 C C . VAL A 1 81 ? -0.812 8.695 10.541 1.00 97.94 81 VAL A C 1
ATOM 632 O O . VAL A 1 81 ? -0.699 7.481 10.705 1.00 97.94 81 VAL A O 1
ATOM 635 N N . GLU A 1 82 ? -1.738 9.428 11.151 1.00 97.19 82 GLU A N 1
ATOM 636 C CA . GLU A 1 82 ? -2.606 8.907 12.203 1.00 97.19 82 GLU A CA 1
ATOM 637 C C . GLU A 1 82 ? -3.983 8.481 11.674 1.00 97.19 82 GLU A C 1
ATOM 639 O O . GLU A 1 82 ? -4.647 9.204 10.930 1.00 97.19 82 GLU A O 1
ATOM 644 N N . PHE A 1 83 ? -4.429 7.303 12.108 1.00 96.31 83 PHE A N 1
ATOM 645 C CA . PHE A 1 83 ? -5.736 6.721 11.824 1.00 96.31 83 PHE A CA 1
ATOM 646 C C . PHE A 1 83 ? -6.445 6.439 13.148 1.00 96.31 83 PHE A C 1
ATOM 648 O O . PHE A 1 83 ? -6.113 5.498 13.873 1.00 96.31 83 PHE A O 1
ATOM 655 N N . HIS A 1 84 ? -7.402 7.298 13.482 1.00 93.38 84 HIS A N 1
ATOM 656 C CA . HIS A 1 84 ? -8.101 7.270 14.761 1.00 93.38 84 HIS A CA 1
ATOM 657 C C . HIS A 1 84 ? -9.169 6.178 14.805 1.00 93.38 84 HIS A C 1
ATOM 659 O O . HIS A 1 84 ? -9.936 6.014 13.856 1.00 93.38 84 HIS A O 1
ATOM 665 N N . GLY A 1 85 ? -9.262 5.490 15.945 1.00 90.38 85 GLY A N 1
ATOM 666 C CA . GLY A 1 85 ? -10.282 4.472 16.184 1.00 90.38 85 GLY A CA 1
ATOM 667 C C . GLY A 1 85 ? -9.936 3.096 15.621 1.00 90.38 85 GLY A C 1
ATOM 668 O O . GLY A 1 85 ? -10.809 2.238 15.602 1.00 90.38 85 GLY A O 1
ATOM 669 N N . LEU A 1 86 ? -8.688 2.885 15.190 1.00 93.25 86 LEU A N 1
ATOM 670 C CA . LEU A 1 86 ? -8.205 1.603 14.683 1.00 93.25 86 LEU A CA 1
ATOM 671 C C . LEU A 1 86 ? -7.036 1.092 15.527 1.00 93.25 86 LEU A C 1
ATOM 673 O O . LEU A 1 86 ? -6.126 1.842 15.891 1.00 93.25 86 LEU A O 1
ATOM 677 N N . ASN A 1 87 ? -7.046 -0.208 15.805 1.00 95.00 87 ASN A N 1
ATOM 678 C CA . ASN A 1 87 ? -5.863 -0.974 16.185 1.00 95.00 87 ASN A CA 1
ATOM 679 C C . ASN A 1 87 ? -5.203 -1.623 14.949 1.00 95.00 87 ASN A C 1
ATOM 681 O O . ASN A 1 87 ? -5.723 -1.548 13.839 1.00 95.00 87 ASN A O 1
ATOM 685 N N . THR A 1 88 ? -4.049 -2.278 15.125 1.00 96.25 88 THR A N 1
ATOM 686 C CA . THR A 1 88 ? -3.295 -2.854 13.992 1.00 96.25 88 THR A CA 1
ATOM 687 C C . THR A 1 88 ? -4.056 -3.945 13.225 1.00 96.25 88 THR A C 1
ATOM 689 O O . THR A 1 88 ? -3.977 -3.988 11.998 1.00 96.25 88 THR A O 1
ATOM 692 N N . SER A 1 89 ? -4.831 -4.788 13.915 1.00 96.12 89 SER A N 1
ATOM 693 C CA . SER A 1 89 ? -5.651 -5.830 13.283 1.00 96.12 89 SER A CA 1
ATOM 694 C C . SER A 1 89 ? -6.809 -5.225 12.494 1.00 96.12 89 SER A C 1
ATOM 696 O O . SER A 1 89 ? -7.090 -5.664 11.382 1.00 96.12 89 SER A O 1
ATOM 698 N N . GLU A 1 90 ? -7.477 -4.216 13.053 1.00 95.44 90 GLU A N 1
ATOM 699 C CA . GLU A 1 90 ? -8.557 -3.498 12.366 1.00 95.44 90 GLU A CA 1
ATOM 700 C C . GLU A 1 90 ? -8.013 -2.747 11.151 1.00 95.44 90 GLU A C 1
ATOM 702 O O . GLU A 1 90 ? -8.602 -2.809 10.081 1.00 95.44 90 GLU A O 1
ATOM 707 N N . PHE A 1 91 ? -6.845 -2.111 11.270 1.00 97.31 91 PHE A N 1
ATOM 708 C CA . PHE A 1 91 ? -6.171 -1.476 10.141 1.00 97.31 91 PHE A CA 1
ATOM 709 C C . PHE A 1 91 ? -5.932 -2.472 8.996 1.00 97.31 91 PHE A C 1
ATOM 711 O O . PHE A 1 91 ? -6.232 -2.176 7.839 1.00 97.31 91 PHE A O 1
ATOM 718 N N . PHE A 1 92 ? -5.446 -3.678 9.307 1.00 97.88 92 PHE A N 1
ATOM 719 C CA . PHE A 1 92 ? -5.283 -4.727 8.302 1.00 97.88 92 PHE A CA 1
ATOM 720 C C . PHE A 1 92 ? -6.622 -5.137 7.669 1.00 97.88 92 PHE A C 1
ATOM 722 O O . PHE A 1 92 ? -6.721 -5.189 6.447 1.00 97.88 92 PHE A O 1
ATOM 729 N N . GLN A 1 93 ? -7.659 -5.383 8.472 1.00 97.06 93 GLN A N 1
ATOM 730 C CA . GLN A 1 93 ? -8.988 -5.771 7.978 1.00 97.06 93 GLN A CA 1
ATOM 731 C C . GLN A 1 93 ? -9.646 -4.686 7.120 1.00 97.06 93 GLN A C 1
ATOM 733 O O . GLN A 1 93 ? -10.330 -4.976 6.150 1.00 97.06 93 GLN A O 1
ATOM 738 N N . VAL A 1 94 ? -9.435 -3.417 7.452 1.00 96.19 94 VAL A N 1
ATOM 739 C CA . VAL A 1 94 ? -10.088 -2.310 6.748 1.00 96.19 94 VAL A CA 1
ATOM 740 C C . VAL A 1 94 ? -9.461 -2.057 5.374 1.00 96.19 94 VAL A C 1
ATOM 742 O O . VAL A 1 94 ? -10.177 -1.679 4.444 1.00 96.19 94 VAL A O 1
ATOM 745 N N . PHE A 1 95 ? -8.147 -2.266 5.235 1.00 97.50 95 PHE A N 1
ATOM 746 C CA . PHE A 1 95 ? -7.399 -1.849 4.042 1.00 97.50 95 PHE A CA 1
ATOM 747 C C . PHE A 1 95 ? -6.748 -2.990 3.245 1.00 97.50 95 PHE A C 1
ATOM 749 O O . PHE A 1 95 ? -6.554 -2.858 2.033 1.00 97.50 95 PHE A O 1
ATOM 756 N N . PHE A 1 96 ? -6.381 -4.097 3.895 1.00 97.56 96 PHE A N 1
ATOM 757 C CA . PHE A 1 96 ? -5.521 -5.133 3.312 1.00 97.56 96 PHE A CA 1
ATOM 758 C C . PHE A 1 96 ? -6.147 -6.524 3.231 1.00 97.56 96 PHE A C 1
ATOM 760 O O . PHE A 1 96 ? -5.658 -7.307 2.411 1.00 97.56 96 PHE A O 1
ATOM 767 N N . SER A 1 97 ? -7.183 -6.850 4.012 1.00 97.00 97 SER A N 1
ATOM 768 C CA . SER A 1 97 ? -7.857 -8.151 3.906 1.00 97.00 97 SER A CA 1
ATOM 769 C C . SER A 1 97 ? -8.486 -8.365 2.525 1.00 97.00 97 SER A C 1
ATOM 771 O O . SER A 1 97 ? -8.591 -7.444 1.712 1.00 97.00 97 SER A O 1
ATOM 773 N N . ASP A 1 98 ? -8.859 -9.609 2.233 1.00 96.12 98 ASP A N 1
ATOM 774 C CA . ASP A 1 98 ? -9.449 -9.971 0.938 1.00 96.12 98 ASP A CA 1
ATOM 775 C C . ASP A 1 98 ? -10.869 -9.396 0.767 1.00 96.12 98 ASP A C 1
ATOM 777 O O . ASP A 1 98 ? -11.311 -9.148 -0.352 1.00 96.12 98 ASP A O 1
ATOM 781 N N . ASP A 1 99 ? -11.546 -9.117 1.881 1.00 95.62 99 ASP A N 1
ATOM 782 C CA . ASP A 1 99 ? -12.877 -8.515 2.009 1.00 95.62 99 ASP A CA 1
ATOM 783 C C . ASP A 1 99 ? -12.835 -7.056 2.508 1.00 95.62 99 ASP A C 1
ATOM 785 O O . ASP A 1 99 ? -13.826 -6.532 3.019 1.00 95.62 99 ASP A O 1
ATOM 789 N N . ALA A 1 100 ? -11.681 -6.395 2.374 1.00 95.75 100 ALA A N 1
ATOM 790 C CA . ALA A 1 100 ? -11.465 -5.054 2.899 1.00 95.75 100 ALA A CA 1
ATOM 791 C C . ALA A 1 100 ? -12.466 -4.037 2.305 1.00 95.75 100 ALA A C 1
ATOM 793 O O . ALA A 1 100 ? -12.496 -3.855 1.084 1.00 95.75 100 ALA A O 1
ATOM 794 N N . PRO A 1 101 ? -13.234 -3.297 3.131 1.00 94.25 101 PRO A N 1
ATOM 795 C CA . PRO A 1 101 ? -14.213 -2.317 2.650 1.00 94.25 101 PRO A CA 1
ATOM 796 C C . PRO A 1 101 ? -13.569 -1.111 1.953 1.00 94.25 101 PRO A C 1
ATOM 798 O O . PRO A 1 101 ? -14.222 -0.426 1.168 1.00 94.25 101 PRO A O 1
ATOM 801 N N . TYR A 1 102 ? -12.296 -0.836 2.251 1.00 94.94 102 TYR A N 1
ATOM 802 C CA . TYR A 1 102 ? -11.488 0.191 1.599 1.00 94.94 102 TYR A CA 1
ATOM 803 C C . TYR A 1 102 ? -10.226 -0.446 1.020 1.00 94.94 102 TYR A C 1
ATOM 805 O O . TYR A 1 102 ? -9.101 -0.087 1.376 1.00 94.94 102 TYR A O 1
ATOM 813 N N . SER A 1 103 ? -10.434 -1.437 0.152 1.00 94.44 103 SER A N 1
ATOM 814 C CA . SER A 1 103 ? -9.368 -2.290 -0.354 1.00 94.44 103 SER A CA 1
ATOM 815 C C . SER A 1 103 ? -8.289 -1.512 -1.117 1.00 94.44 103 SER A C 1
ATOM 817 O O . SER A 1 103 ? -8.549 -0.551 -1.852 1.00 94.44 103 SER A O 1
ATOM 819 N N . MET A 1 104 ? -7.046 -1.993 -1.022 1.00 94.12 104 MET A N 1
ATOM 820 C CA . MET A 1 104 ? -5.954 -1.533 -1.890 1.00 94.12 104 MET A CA 1
ATOM 821 C C . MET A 1 104 ? -6.274 -1.694 -3.385 1.00 94.12 104 MET A C 1
ATOM 823 O O . MET A 1 104 ? -5.769 -0.918 -4.197 1.00 94.12 104 MET A O 1
ATOM 827 N N . LYS A 1 105 ? -7.129 -2.659 -3.747 1.00 94.81 105 LYS A N 1
ATOM 828 C CA . LYS A 1 105 ? -7.554 -2.903 -5.128 1.00 94.81 105 LYS A CA 1
ATOM 829 C C . LYS A 1 105 ? -8.339 -1.717 -5.687 1.00 94.81 105 LYS A C 1
ATOM 831 O O . LYS A 1 105 ? -8.026 -1.254 -6.781 1.00 94.81 105 LYS A O 1
ATOM 836 N N . ASP A 1 106 ? -9.281 -1.168 -4.924 1.00 93.44 106 ASP A N 1
ATOM 837 C CA . ASP A 1 106 ? -10.079 -0.011 -5.357 1.00 93.44 106 ASP A CA 1
ATOM 838 C C . ASP A 1 106 ? -9.207 1.237 -5.517 1.00 93.44 106 ASP A C 1
ATOM 840 O O . ASP A 1 106 ? -9.391 2.043 -6.434 1.00 93.44 106 ASP A O 1
ATOM 844 N N . PHE A 1 107 ? -8.215 1.395 -4.635 1.00 94.62 107 PHE A N 1
ATOM 845 C CA . PHE A 1 107 ? -7.212 2.444 -4.778 1.00 94.62 107 PHE A CA 1
ATOM 846 C C . PHE A 1 107 ? -6.374 2.256 -6.049 1.00 94.62 107 PHE A C 1
ATOM 848 O O . PHE A 1 107 ? -6.138 3.227 -6.772 1.00 94.62 107 PHE A O 1
ATOM 855 N N . GLN A 1 108 ? -5.952 1.024 -6.350 1.00 94.94 108 GLN A N 1
ATOM 856 C CA . GLN A 1 108 ? -5.203 0.737 -7.568 1.00 94.94 108 GLN A CA 1
ATOM 857 C C . GLN A 1 108 ? -6.026 1.014 -8.829 1.00 94.94 108 GLN A C 1
ATOM 859 O O . GLN A 1 108 ? -5.540 1.682 -9.733 1.00 94.94 108 GLN A O 1
ATOM 864 N N . GLN A 1 109 ? -7.295 0.614 -8.873 1.00 95.44 109 GLN A N 1
ATOM 865 C CA . GLN A 1 109 ? -8.169 0.915 -10.011 1.00 95.44 109 GLN A CA 1
ATOM 866 C C . GLN A 1 109 ? -8.295 2.424 -10.252 1.00 95.44 109 GLN A C 1
ATOM 868 O O . GLN A 1 109 ? -8.135 2.8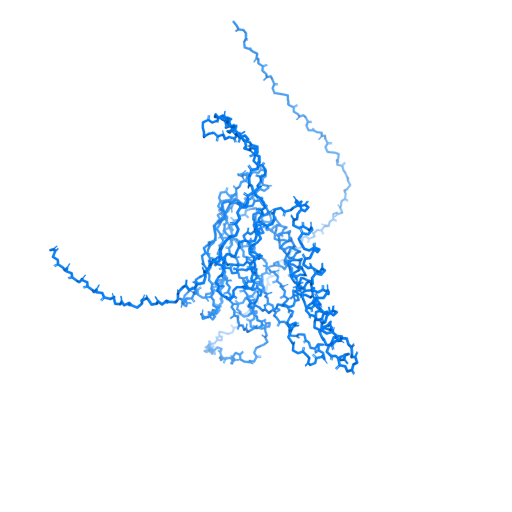98 -11.376 1.00 95.44 109 GLN A O 1
ATOM 873 N N . LYS A 1 110 ? -8.494 3.213 -9.186 1.00 94.06 110 LYS A N 1
ATOM 874 C CA . LYS A 1 110 ? -8.605 4.682 -9.275 1.00 94.06 110 LYS A CA 1
ATOM 875 C C . LYS A 1 110 ? -7.349 5.366 -9.808 1.00 94.06 110 LYS A C 1
ATOM 877 O O . LYS A 1 110 ? -7.438 6.480 -10.318 1.00 94.06 110 LYS A O 1
ATOM 882 N N . ARG A 1 111 ? -6.183 4.729 -9.693 1.00 92.75 111 ARG A N 1
ATOM 883 C CA . ARG A 1 111 ? -4.917 5.264 -10.214 1.00 92.75 111 ARG A CA 1
ATOM 884 C C . ARG A 1 111 ? -4.717 4.980 -11.712 1.00 92.75 111 ARG A C 1
ATOM 886 O O . ARG A 1 111 ? -3.763 5.494 -12.291 1.00 92.75 111 ARG A O 1
ATOM 893 N N . GLY A 1 112 ? -5.584 4.157 -12.306 1.00 95.31 112 GLY A N 1
ATOM 894 C CA . GLY A 1 112 ? -5.492 3.711 -13.694 1.00 95.31 112 GLY A CA 1
ATOM 895 C C . GLY A 1 112 ? -4.747 2.390 -13.900 1.00 95.31 112 GLY A C 1
ATOM 896 O O . GLY A 1 112 ? -4.391 2.095 -15.041 1.00 95.31 112 GLY A O 1
ATOM 897 N N . ASP A 1 113 ? -4.501 1.606 -12.842 1.00 96.94 113 ASP A N 1
ATOM 898 C CA . ASP A 1 113 ? -4.009 0.235 -13.007 1.00 96.94 113 ASP A CA 1
ATOM 899 C C . ASP A 1 113 ? -5.147 -0.644 -13.553 1.00 96.94 113 ASP A C 1
ATOM 901 O O . ASP A 1 113 ? -6.307 -0.506 -13.152 1.00 96.94 113 ASP A O 1
ATOM 905 N N . VAL A 1 114 ? -4.815 -1.559 -14.462 1.00 97.25 114 VAL A N 1
ATOM 906 C CA . VAL A 1 114 ? -5.770 -2.469 -15.114 1.00 97.25 114 VAL A CA 1
ATOM 907 C C . VAL A 1 114 ? -5.366 -3.928 -14.901 1.00 97.25 114 VAL A C 1
ATOM 909 O O . VAL A 1 114 ? -4.261 -4.210 -14.434 1.00 97.25 114 VAL A O 1
ATOM 912 N N . ASP A 1 115 ? -6.283 -4.855 -15.187 1.00 97.75 115 ASP A N 1
ATOM 913 C CA . ASP A 1 115 ? -6.072 -6.307 -15.052 1.00 97.75 115 ASP A CA 1
ATOM 914 C C . ASP A 1 115 ? -5.561 -6.731 -13.664 1.00 97.75 115 ASP A C 1
ATOM 916 O O . ASP A 1 115 ? -4.685 -7.584 -13.518 1.00 97.75 115 ASP A O 1
ATOM 920 N N . ILE A 1 116 ? -6.094 -6.089 -12.622 1.00 98.00 116 ILE A N 1
ATOM 921 C CA . ILE A 1 116 ? -5.634 -6.265 -11.246 1.00 98.00 116 ILE A CA 1
ATOM 922 C C . ILE A 1 116 ? -6.182 -7.574 -10.670 1.00 98.00 116 ILE A C 1
ATOM 924 O O . ILE A 1 116 ? -7.385 -7.711 -10.417 1.00 98.00 116 ILE A O 1
ATOM 928 N N . VAL A 1 117 ? -5.277 -8.502 -10.374 1.00 97.94 117 VAL A N 1
ATOM 929 C CA . VAL A 1 117 ? -5.569 -9.801 -9.763 1.00 97.94 117 VAL A CA 1
ATOM 930 C C . VAL A 1 117 ? -4.874 -9.882 -8.412 1.00 97.94 117 VAL A C 1
ATOM 932 O O . VAL A 1 117 ? -3.649 -9.896 -8.345 1.00 97.94 117 VAL A O 1
ATOM 935 N N . TYR A 1 118 ? -5.661 -9.953 -7.338 1.00 97.69 118 TYR A N 1
ATOM 936 C CA . TYR A 1 118 ? -5.176 -10.219 -5.984 1.00 97.69 118 TYR A CA 1
ATOM 937 C C . TYR A 1 118 ? -5.304 -11.710 -5.681 1.00 97.69 118 TYR A C 1
ATOM 939 O O . TYR A 1 118 ? -6.401 -12.258 -5.769 1.00 97.69 118 TYR A O 1
ATOM 947 N N . GLY A 1 119 ? -4.200 -12.357 -5.314 1.00 97.62 119 GLY A N 1
ATOM 948 C CA . GLY A 1 119 ? -4.241 -13.669 -4.677 1.00 97.62 119 GLY A CA 1
ATOM 949 C C . GLY A 1 119 ? -4.703 -13.571 -3.222 1.00 97.62 119 GLY A C 1
ATOM 950 O O . GLY A 1 119 ? -4.607 -12.511 -2.602 1.00 97.62 119 GLY A O 1
ATOM 951 N N . SER A 1 120 ? -5.180 -14.689 -2.678 1.00 96.81 120 SER A N 1
ATOM 952 C CA . SER A 1 120 ? -5.567 -14.802 -1.269 1.00 96.81 120 SER A CA 1
ATOM 953 C C . SER A 1 120 ? -4.359 -14.735 -0.337 1.00 96.81 120 SER A C 1
ATOM 955 O O . SER A 1 120 ? -3.252 -15.141 -0.706 1.00 96.81 120 SER A O 1
ATOM 957 N N . TRP A 1 121 ? -4.580 -14.260 0.888 1.00 97.19 121 TRP A N 1
ATOM 958 C CA . TRP A 1 121 ? -3.577 -14.341 1.951 1.00 97.19 121 TRP A CA 1
ATOM 959 C C . TRP A 1 121 ? -3.369 -15.785 2.413 1.00 97.19 121 TRP A C 1
ATOM 961 O O . TRP A 1 121 ? -4.302 -16.431 2.881 1.00 97.19 121 TRP A O 1
ATOM 971 N N . ASN A 1 122 ? -2.124 -16.254 2.361 1.00 94.94 122 ASN A N 1
ATOM 972 C CA . ASN A 1 122 ? -1.710 -17.567 2.847 1.00 94.94 122 ASN A CA 1
ATOM 973 C C . ASN A 1 122 ? -0.772 -17.416 4.045 1.00 94.94 122 ASN A C 1
ATOM 975 O O . ASN A 1 122 ? 0.054 -16.504 4.080 1.00 94.94 122 ASN A O 1
ATOM 979 N N . GLU A 1 123 ? -0.891 -18.299 5.031 1.00 93.81 123 GLU A N 1
ATOM 980 C CA . GLU A 1 123 ? 0.039 -18.333 6.161 1.00 93.81 123 GLU A CA 1
ATOM 981 C C . GLU A 1 123 ? 1.411 -18.836 5.709 1.00 93.81 123 GLU A C 1
ATOM 983 O O . GLU A 1 123 ? 1.517 -19.811 4.964 1.00 93.81 123 GLU A O 1
ATOM 988 N N . VAL A 1 124 ? 2.474 -18.166 6.158 1.00 88.38 124 VAL A N 1
ATOM 989 C CA . VAL A 1 124 ? 3.848 -18.561 5.836 1.00 88.38 124 VAL A CA 1
ATOM 990 C C . VAL A 1 124 ? 4.355 -19.481 6.941 1.00 88.38 124 VAL A C 1
ATOM 992 O O . VAL A 1 124 ? 4.819 -19.028 7.984 1.00 88.38 124 VAL A O 1
ATOM 995 N N . THR A 1 125 ? 4.248 -20.791 6.726 1.00 83.06 125 THR A N 1
ATOM 996 C CA . THR A 1 125 ? 4.678 -21.806 7.705 1.00 83.06 125 THR A CA 1
ATOM 997 C C . THR A 1 125 ? 6.134 -22.233 7.535 1.00 83.06 125 THR A C 1
ATOM 999 O O . THR A 1 125 ? 6.731 -22.770 8.465 1.00 83.06 125 THR A O 1
ATOM 1002 N N . ASP A 1 126 ? 6.710 -22.027 6.351 1.00 78.56 126 ASP A N 1
ATOM 1003 C CA . ASP A 1 126 ? 8.058 -22.487 6.026 1.00 78.56 126 ASP A CA 1
ATOM 1004 C C . ASP A 1 126 ? 9.123 -21.515 6.545 1.00 78.56 126 ASP A C 1
ATOM 1006 O O . ASP A 1 126 ? 9.239 -20.382 6.074 1.00 78.56 126 ASP A O 1
ATOM 1010 N N . SER A 1 127 ? 9.935 -21.981 7.495 1.00 67.62 127 SER A N 1
ATOM 1011 C CA . SER A 1 127 ? 10.987 -21.197 8.138 1.00 67.62 127 SER A CA 1
ATOM 1012 C C . SER A 1 127 ? 12.074 -20.708 7.186 1.00 67.62 127 SER A C 1
ATOM 1014 O O . SER A 1 127 ? 12.682 -19.675 7.466 1.00 67.62 127 SER A O 1
ATOM 1016 N N . GLN A 1 128 ? 12.283 -21.374 6.044 1.00 68.12 128 GLN A N 1
ATOM 1017 C CA . GLN A 1 128 ? 13.228 -20.907 5.024 1.00 68.12 128 GLN A CA 1
ATOM 1018 C C . GLN A 1 128 ? 12.714 -19.681 4.258 1.00 68.12 128 GLN A C 1
ATOM 1020 O O . GLN A 1 128 ? 13.509 -18.884 3.767 1.00 68.12 128 GLN A O 1
ATOM 1025 N N . ASN A 1 129 ? 11.393 -19.487 4.216 1.00 65.62 129 ASN A N 1
ATOM 1026 C CA . ASN A 1 129 ? 10.741 -18.360 3.547 1.00 65.62 129 ASN A CA 1
ATOM 1027 C C . ASN A 1 129 ? 10.418 -17.193 4.503 1.00 65.62 129 ASN A C 1
ATOM 1029 O O . ASN A 1 129 ? 9.952 -16.137 4.068 1.00 65.62 129 ASN A O 1
ATOM 1033 N N . LEU A 1 130 ? 10.713 -17.352 5.798 1.00 66.19 130 LEU A N 1
ATOM 1034 C CA . LEU A 1 130 ? 10.500 -16.357 6.853 1.00 66.19 130 LEU A CA 1
ATOM 1035 C C . LEU A 1 130 ? 11.667 -15.373 7.008 1.00 66.19 130 LEU A C 1
ATOM 1037 O O . LEU A 1 130 ? 11.899 -14.878 8.101 1.00 66.19 130 LEU A O 1
ATOM 1041 N N . SER A 1 131 ? 12.430 -15.048 5.973 1.00 63.81 131 SER A N 1
ATOM 1042 C CA . SER A 1 131 ? 13.332 -13.887 6.041 1.00 63.81 131 SER A CA 1
ATOM 1043 C C . SER A 1 131 ? 12.626 -12.669 5.469 1.00 63.81 131 SER A C 1
ATOM 1045 O O . SER A 1 131 ? 11.920 -12.819 4.477 1.00 63.81 131 SER A O 1
ATOM 1047 N N . SER A 1 132 ? 12.849 -11.462 6.002 1.00 71.50 132 SER A N 1
ATOM 1048 C CA . SER A 1 132 ? 12.491 -10.221 5.286 1.00 71.50 132 SER A CA 1
ATOM 1049 C C . SER A 1 132 ? 12.946 -10.283 3.820 1.00 71.50 132 SER A C 1
ATOM 1051 O O . SER A 1 132 ? 13.893 -10.997 3.476 1.00 71.50 132 SER A O 1
ATOM 1053 N N . PHE A 1 133 ? 12.305 -9.509 2.940 1.00 77.44 133 PHE A N 1
ATOM 1054 C CA . PHE A 1 133 ? 12.756 -9.396 1.547 1.00 77.44 133 PHE A CA 1
ATOM 1055 C C . PHE A 1 133 ? 14.197 -8.863 1.406 1.00 77.44 133 PHE A C 1
ATOM 1057 O O . PHE A 1 133 ? 14.779 -8.969 0.321 1.00 77.44 133 PHE A O 1
ATOM 1064 N N . GLN A 1 134 ? 14.789 -8.325 2.480 1.00 77.94 134 GLN A N 1
ATOM 1065 C CA . GLN A 1 134 ? 16.231 -8.117 2.597 1.00 77.94 134 GLN A CA 1
ATOM 1066 C C . GLN A 1 134 ? 16.924 -9.343 3.221 1.00 77.94 134 GLN A C 1
ATOM 1068 O O . GLN A 1 134 ? 16.624 -9.761 4.338 1.00 77.94 134 GLN A O 1
ATOM 1073 N N . SER A 1 135 ? 17.890 -9.894 2.481 1.00 63.00 135 SER A N 1
ATOM 1074 C CA . SER A 1 135 ? 18.526 -11.209 2.670 1.00 63.00 135 SER A CA 1
ATOM 1075 C C . SER A 1 135 ? 19.436 -11.377 3.902 1.00 63.00 135 SER A C 1
ATOM 1077 O O . SER A 1 135 ? 20.277 -12.270 3.902 1.00 63.00 135 SER A O 1
ATOM 1079 N N . SER A 1 136 ? 19.328 -10.548 4.941 1.00 57.34 136 SER A N 1
ATOM 1080 C CA . SER A 1 136 ? 20.321 -10.496 6.032 1.00 57.34 136 SER A CA 1
ATOM 1081 C C . SER A 1 136 ? 19.764 -10.671 7.446 1.00 57.34 136 SER A C 1
ATOM 1083 O O . SER A 1 136 ? 20.483 -10.419 8.413 1.00 57.34 136 SER A O 1
ATOM 1085 N N . LEU A 1 137 ? 18.507 -11.091 7.604 1.00 64.56 137 LEU A N 1
ATOM 1086 C CA . LEU A 1 137 ? 17.808 -10.931 8.880 1.00 64.56 137 LEU A CA 1
ATOM 1087 C C . LEU A 1 137 ? 17.356 -12.243 9.508 1.00 64.56 137 LEU A C 1
ATOM 1089 O O . LEU A 1 137 ? 17.154 -13.259 8.847 1.00 64.56 137 LEU A O 1
ATOM 1093 N N . LEU A 1 138 ? 17.204 -12.173 10.829 1.00 77.19 138 LEU A N 1
ATOM 1094 C CA . LEU A 1 138 ? 16.652 -13.235 11.657 1.00 77.19 138 LEU A CA 1
ATOM 1095 C C . LEU A 1 138 ? 15.273 -13.662 11.150 1.00 77.19 138 LEU A C 1
ATOM 1097 O O . LEU A 1 138 ? 14.522 -12.810 10.664 1.00 77.19 138 LEU A O 1
ATOM 1101 N N . PRO A 1 139 ? 14.918 -14.947 11.323 1.00 79.94 139 PRO A N 1
ATOM 1102 C CA . PRO A 1 139 ? 13.625 -15.445 10.898 1.00 79.94 139 PRO A CA 1
ATOM 1103 C C . PRO A 1 139 ? 12.495 -14.644 11.552 1.00 79.94 139 PRO A C 1
ATOM 1105 O O . PRO A 1 139 ? 12.534 -14.314 12.743 1.00 79.94 139 PRO A O 1
ATOM 1108 N N . LEU A 1 140 ? 11.499 -14.315 10.740 1.00 79.69 140 LEU A N 1
ATOM 1109 C CA . LEU A 1 140 ? 10.246 -13.705 11.136 1.00 79.69 140 LEU A CA 1
ATOM 1110 C C . LEU A 1 140 ? 9.416 -14.709 11.946 1.00 79.69 140 LEU A C 1
ATOM 1112 O O . LEU A 1 140 ? 9.537 -15.921 11.749 1.00 79.69 140 LEU A O 1
ATOM 1116 N N . PRO A 1 141 ? 8.556 -14.233 12.857 1.00 77.56 141 PRO A N 1
ATOM 1117 C CA . PRO A 1 141 ? 7.651 -15.110 13.588 1.00 77.56 141 PRO A CA 1
ATOM 1118 C C . PRO A 1 141 ? 6.677 -15.830 12.619 1.00 77.56 141 PRO A C 1
ATOM 1120 O O . PRO A 1 141 ? 5.908 -15.155 11.929 1.00 77.56 141 PRO A O 1
ATOM 1123 N N . PRO A 1 142 ? 6.670 -17.181 12.559 1.00 70.00 142 PRO A N 1
ATOM 1124 C CA . PRO A 1 142 ? 5.889 -17.955 11.579 1.00 70.00 142 PRO A CA 1
ATOM 1125 C C . PRO A 1 142 ? 4.383 -17.724 11.702 1.00 70.00 142 PRO A C 1
ATOM 1127 O O . PRO A 1 142 ? 3.720 -17.331 10.749 1.00 70.00 142 PRO A O 1
ATOM 1130 N N . ASN A 1 143 ? 3.846 -17.877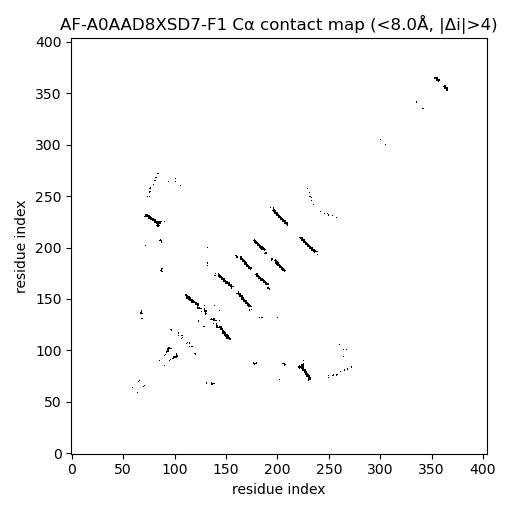 12.914 1.00 72.69 143 ASN A N 1
ATOM 1131 C CA . ASN A 1 143 ? 2.397 -17.912 13.167 1.00 72.69 143 ASN A CA 1
ATOM 1132 C C . ASN A 1 143 ? 1.704 -16.546 13.048 1.00 72.69 143 ASN A C 1
ATOM 1134 O O . ASN A 1 143 ? 0.527 -16.406 13.375 1.00 72.69 143 ASN A O 1
ATOM 1138 N N . SER A 1 144 ? 2.440 -15.515 12.652 1.00 87.94 144 SER A N 1
ATOM 1139 C CA . SER A 1 144 ? 1.926 -14.163 12.511 1.00 87.94 144 SER A CA 1
ATOM 1140 C C . SER A 1 144 ? 2.267 -13.531 11.166 1.00 87.94 144 SER A C 1
ATOM 1142 O O . SER A 1 144 ? 1.987 -12.348 10.965 1.00 87.94 144 SER A O 1
ATOM 1144 N N . THR A 1 145 ? 2.832 -14.323 10.248 1.00 93.56 145 THR A N 1
ATOM 1145 C CA . THR A 1 145 ? 3.208 -13.896 8.903 1.00 93.56 145 THR A CA 1
ATOM 1146 C C . THR A 1 145 ? 2.240 -14.469 7.875 1.00 93.56 145 THR A C 1
ATOM 1148 O O . THR A 1 145 ? 2.029 -15.679 7.796 1.00 93.56 145 THR A O 1
ATOM 1151 N N . LYS A 1 146 ? 1.668 -13.590 7.055 1.00 95.19 146 LYS A N 1
ATOM 1152 C CA . LYS A 1 146 ? 0.838 -13.949 5.903 1.00 95.19 146 LYS A CA 1
ATOM 1153 C C . LYS A 1 146 ? 1.415 -13.334 4.643 1.00 95.19 146 LYS A C 1
ATOM 1155 O O . LYS A 1 146 ? 1.961 -12.233 4.688 1.00 95.19 146 LYS A O 1
ATOM 1160 N N . GLU A 1 147 ? 1.262 -14.016 3.521 1.00 95.88 147 GLU A N 1
ATOM 1161 C CA . GLU A 1 147 ? 1.743 -13.561 2.223 1.00 95.88 147 GLU A CA 1
ATOM 1162 C C . GLU A 1 147 ? 0.676 -13.732 1.145 1.00 95.88 147 GLU A C 1
ATOM 1164 O O . GLU A 1 147 ? -0.100 -14.688 1.155 1.00 95.88 147 GLU A O 1
ATOM 1169 N N . ARG A 1 148 ? 0.646 -12.799 0.197 1.00 97.31 148 ARG A N 1
ATOM 1170 C CA . ARG A 1 148 ? -0.092 -12.944 -1.054 1.00 97.31 148 ARG A CA 1
ATOM 1171 C C . ARG A 1 148 ? 0.714 -12.393 -2.216 1.00 97.31 148 ARG A C 1
ATOM 1173 O O . ARG A 1 148 ? 1.551 -11.505 -2.054 1.00 97.31 148 ARG A O 1
ATOM 1180 N N . THR A 1 149 ? 0.387 -12.873 -3.404 1.00 97.94 149 THR A N 1
ATOM 1181 C CA . THR A 1 149 ? 0.913 -12.348 -4.663 1.00 97.94 149 THR A CA 1
ATOM 1182 C C . THR A 1 149 ? -0.219 -11.682 -5.430 1.00 97.94 149 THR A C 1
ATOM 1184 O O . THR A 1 149 ? -1.331 -12.203 -5.472 1.00 97.94 149 THR A O 1
ATOM 1187 N N . LEU A 1 150 ? 0.057 -10.536 -6.043 1.00 98.00 150 LEU A N 1
ATOM 1188 C CA . LEU A 1 150 ? -0.847 -9.878 -6.978 1.00 98.00 150 LEU A CA 1
ATOM 1189 C C . LEU A 1 150 ? -0.126 -9.517 -8.278 1.00 98.00 150 LEU A C 1
ATOM 1191 O O . LEU A 1 150 ? 1.081 -9.259 -8.295 1.00 98.00 150 LEU A O 1
ATOM 1195 N N . THR A 1 151 ? -0.892 -9.466 -9.361 1.00 98.38 151 THR A N 1
ATOM 1196 C CA . THR A 1 151 ? -0.428 -9.055 -10.689 1.00 98.38 151 THR A CA 1
ATOM 1197 C C . THR A 1 151 ? -1.339 -7.973 -11.241 1.00 98.38 151 THR A C 1
ATOM 1199 O O . THR A 1 151 ? -2.551 -8.043 -11.050 1.00 98.38 151 THR A O 1
ATOM 1202 N N . PHE A 1 152 ? -0.772 -6.971 -11.905 1.00 98.31 152 PHE A N 1
ATOM 1203 C CA . PHE A 1 152 ? -1.525 -5.862 -12.492 1.00 98.31 152 PHE A CA 1
ATOM 1204 C C . PHE A 1 152 ? -0.719 -5.182 -13.598 1.00 98.31 152 PHE A C 1
ATOM 1206 O O . PHE A 1 152 ? 0.506 -5.290 -13.639 1.00 98.31 152 PHE A O 1
ATOM 1213 N N . ASN A 1 153 ? -1.399 -4.442 -14.465 1.00 97.50 153 ASN A N 1
ATOM 1214 C CA . ASN A 1 153 ? -0.786 -3.600 -15.484 1.00 97.50 153 ASN A CA 1
ATOM 1215 C C . ASN A 1 153 ? -0.824 -2.143 -15.008 1.00 97.50 153 ASN A C 1
ATOM 1217 O O . ASN A 1 153 ? -1.896 -1.550 -14.889 1.00 97.50 153 ASN A O 1
ATOM 1221 N N . THR A 1 154 ? 0.342 -1.565 -14.713 1.00 95.81 154 THR A N 1
ATOM 1222 C CA . THR A 1 154 ? 0.457 -0.178 -14.235 1.00 95.81 154 THR A CA 1
ATOM 1223 C C . THR A 1 154 ? 0.682 0.770 -15.400 1.00 95.81 154 THR A C 1
ATOM 1225 O O . THR A 1 154 ? 1.510 0.504 -16.275 1.00 95.81 154 THR A O 1
ATOM 1228 N N . LEU A 1 155 ? -0.014 1.907 -15.396 1.00 93.00 155 LEU A N 1
ATOM 1229 C CA . LEU A 1 155 ? 0.206 2.962 -16.383 1.00 93.00 155 LEU A CA 1
ATOM 1230 C C . LEU A 1 155 ? 1.628 3.517 -16.226 1.00 93.00 155 LEU A C 1
ATOM 1232 O O . LEU A 1 155 ? 1.990 4.037 -15.166 1.00 93.00 155 LEU A O 1
ATOM 1236 N N . THR A 1 156 ? 2.434 3.433 -17.280 1.00 88.69 156 THR A N 1
ATOM 1237 C CA . THR A 1 156 ? 3.738 4.085 -17.332 1.00 88.69 156 THR A CA 1
ATOM 1238 C C . THR A 1 156 ? 3.581 5.446 -17.997 1.00 88.69 156 THR A C 1
ATOM 1240 O O . THR A 1 156 ? 3.044 5.585 -19.093 1.00 88.69 156 THR A O 1
ATOM 1243 N N . LYS A 1 157 ? 4.066 6.496 -17.333 1.00 82.94 157 LYS A N 1
ATOM 1244 C CA . LYS A 1 157 ? 4.218 7.824 -17.951 1.00 82.94 157 LYS A CA 1
ATOM 1245 C C . LYS A 1 157 ? 5.562 7.926 -18.678 1.00 82.94 157 LYS A C 1
ATOM 1247 O O . LYS A 1 157 ? 6.230 8.957 -18.607 1.00 82.94 157 LYS A O 1
ATOM 1252 N N . SER A 1 158 ? 6.013 6.829 -19.286 1.00 76.25 158 SER A N 1
ATOM 1253 C CA . SER A 1 158 ? 7.298 6.800 -19.973 1.00 76.25 158 SER A CA 1
ATOM 1254 C C . SER A 1 158 ? 7.145 7.338 -21.389 1.00 76.25 158 SER A C 1
ATOM 1256 O O . SER A 1 158 ? 6.258 6.919 -22.123 1.00 76.25 158 SER A O 1
ATOM 1258 N N . TYR A 1 159 ? 8.040 8.239 -21.792 1.00 75.25 159 TYR A N 1
ATOM 1259 C CA . TYR A 1 159 ? 8.167 8.633 -23.199 1.00 75.25 159 TYR A CA 1
ATOM 1260 C C . TYR A 1 159 ? 8.754 7.493 -24.048 1.00 75.25 159 TYR A C 1
ATOM 1262 O O . TYR A 1 159 ? 8.482 7.381 -25.239 1.00 75.25 159 TYR A O 1
ATOM 1270 N N . PHE A 1 160 ? 9.556 6.630 -23.420 1.00 74.06 160 PHE A N 1
ATOM 1271 C CA . PHE A 1 160 ? 10.194 5.482 -24.049 1.00 74.06 160 PHE A CA 1
ATOM 1272 C C . PHE A 1 160 ? 9.692 4.210 -23.369 1.00 74.06 160 PHE A C 1
ATOM 1274 O O . PHE A 1 160 ? 10.134 3.875 -22.270 1.00 74.06 160 PHE A O 1
ATOM 1281 N N . GLY A 1 161 ? 8.738 3.520 -23.982 1.00 80.56 161 GLY A N 1
ATOM 1282 C CA . GLY A 1 161 ? 8.217 2.257 -23.467 1.00 80.56 161 GLY A CA 1
ATOM 1283 C C . GLY A 1 161 ? 6.730 2.070 -23.744 1.00 80.56 161 GLY A C 1
ATOM 1284 O O . GLY A 1 161 ? 6.080 2.974 -24.275 1.00 80.56 161 GLY A O 1
ATOM 1285 N N . PRO A 1 162 ? 6.192 0.893 -23.402 1.00 87.44 162 PRO A N 1
ATOM 1286 C CA . PRO A 1 162 ? 4.766 0.641 -23.515 1.00 87.44 162 PRO A CA 1
ATOM 1287 C C . PRO A 1 162 ? 3.982 1.530 -22.541 1.00 87.44 162 PRO A C 1
ATOM 1289 O O . PRO A 1 162 ? 4.439 1.830 -21.436 1.00 87.44 162 PRO A O 1
ATOM 1292 N N . THR A 1 163 ? 2.770 1.928 -22.936 1.00 92.81 163 THR A N 1
ATOM 1293 C CA . THR A 1 163 ? 1.861 2.719 -22.088 1.00 92.81 163 THR A CA 1
ATOM 1294 C C . THR A 1 163 ? 1.571 2.024 -20.760 1.00 92.81 163 THR A C 1
ATOM 1296 O O . THR A 1 163 ? 1.400 2.691 -19.747 1.00 92.81 163 THR A O 1
ATOM 1299 N N . TYR A 1 164 ? 1.575 0.693 -20.742 1.00 95.00 164 TYR A N 1
ATOM 1300 C CA . TYR A 1 164 ? 1.424 -0.117 -19.540 1.00 95.00 164 TYR A CA 1
ATOM 1301 C C . TYR A 1 164 ? 2.638 -1.017 -19.354 1.00 95.00 164 TYR A C 1
ATOM 1303 O O . TYR A 1 164 ? 3.205 -1.498 -20.329 1.00 95.00 164 TYR A O 1
ATOM 1311 N N . ALA A 1 165 ? 3.017 -1.251 -18.103 1.00 95.31 165 ALA A N 1
ATOM 1312 C CA . ALA A 1 165 ? 3.996 -2.263 -17.738 1.00 95.31 165 ALA A CA 1
ATOM 1313 C C . ALA A 1 165 ? 3.344 -3.267 -16.800 1.00 95.31 165 ALA A C 1
ATOM 1315 O O . ALA A 1 165 ? 2.646 -2.886 -15.852 1.00 95.31 165 ALA A O 1
ATOM 1316 N N . LYS A 1 166 ? 3.598 -4.548 -17.044 1.00 97.50 166 LYS A N 1
ATOM 1317 C CA . LYS A 1 166 ? 3.123 -5.609 -16.169 1.00 97.50 166 LYS A CA 1
ATOM 1318 C C . LYS A 1 166 ? 3.940 -5.628 -14.881 1.00 97.50 166 LYS A C 1
ATOM 1320 O O . LYS A 1 166 ? 5.172 -5.614 -14.909 1.00 97.50 166 LYS A O 1
ATOM 1325 N N . ALA A 1 167 ? 3.253 -5.675 -13.750 1.00 98.00 167 ALA A N 1
ATOM 1326 C CA . ALA A 1 167 ? 3.826 -5.676 -12.417 1.00 98.00 167 ALA A CA 1
ATOM 1327 C C . ALA A 1 167 ? 3.400 -6.930 -11.651 1.00 98.00 167 ALA A C 1
ATOM 1329 O O . ALA A 1 167 ? 2.221 -7.287 -11.622 1.00 98.00 167 ALA A O 1
ATOM 1330 N N . THR A 1 168 ? 4.362 -7.551 -10.975 1.00 98.38 168 THR A N 1
ATOM 1331 C CA . THR A 1 168 ? 4.125 -8.587 -9.968 1.00 98.38 168 THR A CA 1
ATOM 1332 C C . THR A 1 168 ? 4.516 -8.016 -8.615 1.00 98.38 168 THR A C 1
ATOM 1334 O O . THR A 1 168 ? 5.647 -7.557 -8.438 1.00 98.38 168 THR A O 1
ATOM 1337 N N . LYS A 1 169 ? 3.590 -8.022 -7.654 1.00 98.12 169 LYS A N 1
ATOM 1338 C CA . LYS A 1 169 ? 3.840 -7.568 -6.283 1.00 98.12 169 LYS A CA 1
ATOM 1339 C C . LYS A 1 169 ? 3.578 -8.707 -5.306 1.00 98.12 169 LYS A C 1
ATOM 1341 O O . LYS A 1 169 ? 2.489 -9.272 -5.284 1.00 98.12 169 LYS A O 1
ATOM 1346 N N . ILE A 1 170 ? 4.572 -9.006 -4.481 1.00 97.56 170 ILE A N 1
ATOM 1347 C CA . ILE A 1 170 ? 4.435 -9.892 -3.326 1.00 97.56 170 ILE A CA 1
ATOM 1348 C C . ILE A 1 170 ? 4.219 -8.996 -2.110 1.00 97.56 170 ILE A C 1
ATOM 1350 O O . ILE A 1 170 ? 5.017 -8.088 -1.864 1.00 97.56 170 ILE A O 1
ATOM 1354 N N . GLN A 1 171 ? 3.129 -9.216 -1.379 1.00 97.75 171 GLN A N 1
ATOM 1355 C CA . GLN A 1 171 ? 2.841 -8.520 -0.127 1.00 97.75 171 GLN A CA 1
ATOM 1356 C C . GLN A 1 171 ? 2.959 -9.492 1.026 1.00 97.75 171 GLN A C 1
ATOM 1358 O O . GLN A 1 171 ? 2.354 -10.562 0.995 1.00 97.75 171 GLN A O 1
ATOM 1363 N N . ARG A 1 172 ? 3.667 -9.080 2.069 1.00 96.00 172 ARG A N 1
ATOM 1364 C CA . ARG A 1 172 ? 3.821 -9.850 3.292 1.00 96.00 172 ARG A CA 1
ATOM 1365 C C . ARG A 1 172 ? 3.412 -9.013 4.483 1.00 96.00 172 ARG A C 1
ATOM 1367 O O . ARG A 1 172 ? 3.943 -7.926 4.668 1.00 96.00 172 ARG A O 1
ATOM 1374 N N . ALA A 1 173 ? 2.487 -9.520 5.282 1.00 97.19 173 ALA A N 1
ATOM 1375 C CA . ALA A 1 173 ? 2.024 -8.893 6.507 1.00 97.19 173 ALA A CA 1
ATOM 1376 C C . ALA A 1 173 ? 2.492 -9.718 7.705 1.00 97.19 173 ALA A C 1
ATOM 1378 O O . ALA A 1 173 ? 2.142 -10.890 7.824 1.00 97.19 173 ALA A O 1
ATOM 1379 N N . THR A 1 174 ? 3.255 -9.092 8.594 1.00 95.31 174 THR A N 1
ATOM 1380 C CA . THR A 1 174 ? 3.819 -9.722 9.785 1.00 95.31 174 THR A CA 1
ATOM 1381 C C . THR A 1 174 ? 3.328 -8.999 11.031 1.00 95.31 174 THR A C 1
ATOM 1383 O O . THR A 1 174 ? 3.715 -7.859 11.309 1.00 95.31 174 THR A O 1
ATOM 1386 N N . GLN A 1 175 ? 2.487 -9.668 11.816 1.00 95.00 175 GLN A N 1
ATOM 1387 C CA . GLN A 1 175 ? 2.024 -9.159 13.102 1.00 95.00 175 GLN A CA 1
ATOM 1388 C C . GLN A 1 175 ? 3.075 -9.471 14.179 1.00 95.00 175 GLN A C 1
ATOM 1390 O O . GLN A 1 175 ? 3.201 -10.601 14.645 1.00 95.00 175 GLN A O 1
ATOM 1395 N N . LEU A 1 176 ? 3.853 -8.471 14.587 1.00 91.06 176 LEU A N 1
ATOM 1396 C CA . LEU A 1 176 ? 4.953 -8.662 15.544 1.00 91.06 176 LEU A CA 1
ATOM 1397 C C . LEU A 1 176 ? 4.470 -8.620 16.999 1.00 91.06 176 LEU A C 1
ATOM 1399 O O . LEU A 1 176 ? 4.996 -9.309 17.866 1.00 91.06 176 LEU A O 1
ATOM 1403 N N . SER A 1 177 ? 3.448 -7.812 17.279 1.00 91.75 177 SER A N 1
ATOM 1404 C CA . SER A 1 177 ? 2.761 -7.752 18.575 1.00 91.75 177 SER A CA 1
ATOM 1405 C C . SER A 1 177 ? 1.336 -7.239 18.378 1.00 91.75 177 SER A C 1
ATOM 1407 O O . SER A 1 177 ? 1.012 -6.784 17.291 1.00 91.75 177 SER A O 1
ATOM 1409 N N . LYS A 1 178 ? 0.490 -7.188 19.416 1.00 91.12 178 LYS A N 1
ATOM 1410 C CA . LYS A 1 178 ? -0.855 -6.565 19.322 1.00 91.12 178 LYS A CA 1
ATOM 1411 C C . LYS A 1 178 ? -0.829 -5.090 18.876 1.00 91.12 178 LYS A C 1
ATOM 1413 O O . LYS A 1 178 ? -1.842 -4.559 18.424 1.00 91.12 178 LYS A O 1
ATOM 1418 N N . HIS A 1 179 ? 0.318 -4.428 19.018 1.00 94.06 179 HIS A N 1
ATOM 1419 C CA . HIS A 1 179 ? 0.490 -3.003 18.746 1.00 94.06 179 HIS A CA 1
ATOM 1420 C C . HIS A 1 179 ? 1.399 -2.714 17.557 1.00 94.06 179 HIS A C 1
ATOM 1422 O O . HIS A 1 179 ? 1.589 -1.546 17.244 1.00 94.06 179 HIS A O 1
ATOM 1428 N N . LEU A 1 180 ? 1.946 -3.739 16.900 1.00 95.31 180 LEU A N 1
ATOM 1429 C CA . LEU A 1 180 ? 2.886 -3.560 15.803 1.00 95.31 180 LEU A CA 1
ATOM 1430 C C . LEU A 1 180 ? 2.602 -4.549 14.675 1.00 95.31 180 LEU A C 1
ATOM 1432 O O . LEU A 1 180 ? 2.692 -5.765 14.867 1.00 95.31 180 LEU A O 1
ATOM 1436 N N . LEU A 1 181 ? 2.312 -3.995 13.504 1.00 96.75 181 LEU A N 1
ATOM 1437 C CA . LEU A 1 181 ? 2.142 -4.703 12.244 1.00 96.75 181 LEU A CA 1
ATOM 1438 C C . LEU A 1 181 ? 3.124 -4.120 11.228 1.00 96.75 181 LEU A C 1
ATOM 1440 O O . LEU A 1 181 ? 3.236 -2.902 11.096 1.00 96.75 181 LEU A O 1
ATOM 1444 N N . VAL A 1 182 ? 3.817 -4.989 10.500 1.00 96.88 182 VAL A N 1
ATOM 1445 C CA . VAL A 1 182 ? 4.680 -4.597 9.384 1.00 96.88 182 VAL A CA 1
ATOM 1446 C C . VAL A 1 182 ? 4.138 -5.221 8.107 1.00 96.88 182 VAL A C 1
ATOM 1448 O O . VAL A 1 182 ? 3.886 -6.421 8.075 1.00 96.88 182 VAL A O 1
ATOM 1451 N N . ILE A 1 183 ? 3.958 -4.415 7.062 1.00 97.81 183 ILE A N 1
ATOM 1452 C CA . ILE A 1 183 ? 3.600 -4.889 5.723 1.00 97.81 183 ILE A CA 1
ATOM 1453 C C . ILE A 1 183 ? 4.747 -4.551 4.772 1.00 97.81 183 ILE A C 1
ATOM 1455 O O . ILE A 1 183 ? 5.036 -3.379 4.531 1.00 97.81 183 ILE A O 1
ATOM 1459 N N . GLU A 1 184 ? 5.407 -5.568 4.228 1.00 96.94 184 GLU A N 1
ATOM 1460 C CA . GLU A 1 184 ? 6.417 -5.408 3.186 1.00 96.94 184 GLU A CA 1
ATOM 1461 C C . GLU A 1 184 ? 5.801 -5.675 1.809 1.00 96.94 184 GLU A C 1
ATOM 1463 O O . GLU A 1 184 ? 5.057 -6.637 1.622 1.00 96.94 184 GLU A O 1
ATOM 1468 N N . ASN A 1 185 ? 6.125 -4.833 0.831 1.00 97.56 185 ASN A N 1
ATOM 1469 C CA . ASN A 1 185 ? 5.726 -5.013 -0.558 1.00 97.56 185 ASN A CA 1
ATOM 1470 C C . ASN A 1 185 ? 6.974 -5.094 -1.430 1.00 97.56 185 ASN A C 1
ATOM 1472 O O . ASN A 1 185 ? 7.699 -4.109 -1.554 1.00 97.56 185 ASN A O 1
ATOM 1476 N N . GLN A 1 186 ? 7.196 -6.230 -2.081 1.00 97.44 186 GLN A N 1
ATOM 1477 C CA . GLN A 1 186 ? 8.210 -6.357 -3.120 1.00 97.44 186 GLN A CA 1
ATOM 1478 C C . GLN A 1 186 ? 7.531 -6.285 -4.483 1.00 97.44 186 GLN A C 1
ATOM 1480 O O . GLN A 1 186 ? 6.741 -7.162 -4.821 1.00 97.44 186 GLN A O 1
ATOM 1485 N N . THR A 1 187 ? 7.846 -5.263 -5.275 1.00 97.88 187 THR A N 1
ATOM 1486 C CA . THR A 1 187 ? 7.300 -5.089 -6.626 1.00 97.88 187 THR A CA 1
ATOM 1487 C C . THR A 1 187 ? 8.391 -5.291 -7.665 1.00 97.88 187 THR A C 1
ATOM 1489 O O . THR A 1 187 ? 9.454 -4.671 -7.595 1.00 97.88 187 THR A O 1
ATOM 1492 N N . GLN A 1 188 ? 8.102 -6.128 -8.653 1.00 97.44 188 GLN A N 1
ATOM 1493 C CA . GLN A 1 188 ? 8.924 -6.319 -9.835 1.00 97.44 188 GLN A CA 1
ATOM 1494 C C . GLN A 1 188 ? 8.122 -5.928 -11.071 1.00 97.44 188 GLN A C 1
ATOM 1496 O O . GLN A 1 188 ? 6.972 -6.337 -11.235 1.00 97.44 188 GLN A O 1
ATOM 1501 N N . LEU A 1 189 ? 8.735 -5.114 -11.924 1.00 96.19 189 LEU A N 1
ATOM 1502 C CA . LEU A 1 189 ? 8.167 -4.745 -13.211 1.00 96.19 189 LEU A CA 1
ATOM 1503 C C . LEU A 1 189 ? 8.695 -5.686 -14.294 1.00 96.19 189 LEU A C 1
ATOM 1505 O O . LEU A 1 189 ? 9.809 -6.204 -14.222 1.00 96.19 189 LEU A O 1
ATOM 1509 N N . SER A 1 190 ? 7.893 -5.853 -15.328 1.00 95.38 190 SER A N 1
ATOM 1510 C CA . SER A 1 190 ? 8.248 -6.491 -16.588 1.00 95.38 190 SER A CA 1
ATOM 1511 C C . SER A 1 190 ? 7.843 -5.561 -17.727 1.00 95.38 190 SER A C 1
ATOM 1513 O O . SER A 1 190 ? 6.985 -4.698 -17.543 1.00 95.38 190 SER A O 1
ATOM 1515 N N . GLU A 1 191 ? 8.501 -5.694 -18.879 1.00 91.62 191 GLU A N 1
ATOM 1516 C CA . GLU A 1 191 ? 8.223 -4.934 -20.115 1.00 91.62 191 GLU A CA 1
ATOM 1517 C C . GLU A 1 191 ? 8.581 -3.433 -20.071 1.00 91.62 191 GLU A C 1
ATOM 1519 O O . GLU A 1 191 ? 8.706 -2.797 -21.118 1.00 91.62 191 GLU A O 1
ATOM 1524 N N . ALA A 1 192 ? 8.828 -2.861 -18.890 1.00 91.25 192 ALA A N 1
ATOM 1525 C CA . ALA A 1 192 ? 9.399 -1.525 -18.755 1.00 91.25 192 ALA A CA 1
ATOM 1526 C C . ALA A 1 192 ? 10.920 -1.531 -19.030 1.00 91.25 192 ALA A C 1
ATOM 1528 O O . ALA A 1 192 ? 11.608 -2.507 -18.718 1.00 91.25 192 ALA A O 1
ATOM 1529 N N . PRO A 1 193 ? 11.497 -0.433 -19.554 1.00 90.94 193 PRO A N 1
ATOM 1530 C CA . PRO A 1 193 ? 12.943 -0.322 -19.708 1.00 90.94 193 PRO A CA 1
ATOM 1531 C C . PRO A 1 193 ? 13.685 -0.574 -18.391 1.00 90.94 193 PRO A C 1
ATOM 1533 O O . PRO A 1 193 ? 13.351 0.009 -17.358 1.00 90.94 193 PRO A O 1
ATOM 1536 N N . PHE A 1 194 ? 14.721 -1.414 -18.452 1.00 94.06 194 PHE A N 1
ATOM 1537 C CA . PHE A 1 194 ? 15.578 -1.780 -17.315 1.00 94.06 194 PHE A CA 1
ATOM 1538 C C . PHE A 1 194 ? 14.855 -2.497 -16.166 1.00 94.06 194 PHE A C 1
ATOM 1540 O O . PHE A 1 194 ? 15.403 -2.571 -15.066 1.00 94.06 194 PHE A O 1
ATOM 1547 N N . SER A 1 195 ? 13.644 -3.020 -16.378 1.00 94.50 195 SER A N 1
ATOM 1548 C CA . SER A 1 195 ? 12.866 -3.672 -15.319 1.00 94.50 195 SER A CA 1
ATOM 1549 C C . SER A 1 195 ? 13.505 -4.965 -14.791 1.00 94.50 195 SER A C 1
ATOM 1551 O O . SER A 1 195 ? 13.209 -5.398 -13.684 1.00 94.50 195 SER A O 1
ATOM 1553 N N . ASP A 1 196 ? 14.417 -5.562 -15.557 1.00 96.56 196 ASP A N 1
ATOM 1554 C CA . ASP A 1 196 ? 15.274 -6.689 -15.176 1.00 96.56 196 ASP A CA 1
ATOM 1555 C C . ASP A 1 196 ? 16.431 -6.284 -14.241 1.00 96.56 196 ASP A C 1
ATOM 1557 O O . ASP A 1 196 ? 17.078 -7.134 -13.629 1.00 96.56 196 ASP A O 1
ATOM 1561 N N . ARG A 1 197 ? 16.721 -4.981 -14.126 1.00 97.50 197 ARG A N 1
ATOM 1562 C CA . ARG A 1 197 ? 17.884 -4.453 -13.395 1.00 97.50 197 ARG A CA 1
ATOM 1563 C C . ARG A 1 197 ? 17.581 -4.049 -11.966 1.00 97.50 197 ARG A C 1
ATOM 1565 O O . ARG A 1 197 ? 18.524 -3.858 -11.201 1.00 97.50 197 ARG A O 1
ATOM 1572 N N . PHE A 1 198 ? 16.315 -3.916 -11.589 1.00 97.38 198 PHE A N 1
ATOM 1573 C CA . PHE A 1 198 ? 15.935 -3.478 -10.254 1.00 97.38 198 PHE A CA 1
ATOM 1574 C C . PHE A 1 198 ? 14.614 -4.093 -9.802 1.00 97.38 198 PHE A C 1
ATOM 1576 O O . PHE A 1 198 ? 13.784 -4.520 -10.600 1.00 97.38 198 PHE A O 1
ATOM 1583 N N . LYS A 1 199 ? 14.412 -4.086 -8.490 1.00 97.12 199 LYS A N 1
ATOM 1584 C CA . LYS A 1 199 ? 13.117 -4.308 -7.853 1.00 97.12 199 LYS A CA 1
ATOM 1585 C C . LYS A 1 199 ? 12.848 -3.189 -6.859 1.00 97.12 199 LYS A C 1
ATOM 1587 O O . LYS A 1 199 ? 13.751 -2.456 -6.460 1.00 97.12 199 LYS A O 1
ATOM 1592 N N . VAL A 1 200 ? 11.596 -3.064 -6.462 1.00 96.88 200 VAL A N 1
ATOM 1593 C CA . VAL A 1 200 ? 11.148 -2.070 -5.492 1.00 96.88 200 VAL A CA 1
ATOM 1594 C C . VAL A 1 200 ? 10.754 -2.779 -4.211 1.00 96.88 200 VAL A C 1
ATOM 1596 O O . VAL A 1 200 ? 9.987 -3.740 -4.263 1.00 96.88 200 VAL A O 1
ATOM 1599 N N . LEU A 1 201 ? 11.233 -2.279 -3.078 1.00 97.50 201 LEU A N 1
ATOM 1600 C CA . LEU A 1 201 ? 10.799 -2.704 -1.756 1.00 97.50 201 LEU A CA 1
ATOM 1601 C C . LEU A 1 201 ? 10.116 -1.533 -1.047 1.00 97.50 201 LEU A C 1
ATOM 1603 O O . LEU A 1 201 ? 10.686 -0.454 -0.938 1.00 97.50 201 LEU A O 1
ATOM 1607 N N . GLU A 1 202 ? 8.903 -1.750 -0.552 1.00 97.69 202 GLU A N 1
ATOM 1608 C CA . GLU A 1 202 ? 8.190 -0.825 0.329 1.00 97.69 202 GLU A CA 1
ATOM 1609 C C . GLU A 1 202 ? 7.992 -1.498 1.688 1.00 97.69 202 GLU A C 1
ATOM 1611 O O . GLU A 1 202 ? 7.694 -2.691 1.751 1.00 97.69 202 GLU A O 1
ATOM 1616 N N . ARG A 1 203 ? 8.083 -0.734 2.774 1.00 97.69 203 ARG A N 1
ATOM 1617 C CA . ARG A 1 203 ? 7.800 -1.206 4.128 1.00 97.69 203 ARG A CA 1
ATOM 1618 C C . ARG A 1 203 ? 6.878 -0.246 4.850 1.00 97.69 203 ARG A C 1
ATOM 1620 O O . ARG A 1 203 ? 7.203 0.920 5.046 1.00 97.69 203 ARG A O 1
ATOM 1627 N N . TRP A 1 204 ? 5.742 -0.770 5.273 1.00 98.31 204 TRP A N 1
ATOM 1628 C CA . TRP A 1 204 ? 4.696 -0.056 5.977 1.00 98.31 204 TRP A CA 1
ATOM 1629 C C . TRP A 1 204 ? 4.717 -0.529 7.425 1.00 98.31 204 TRP A C 1
ATOM 1631 O O . TRP A 1 204 ? 4.461 -1.698 7.703 1.00 98.31 204 TRP A O 1
ATOM 1641 N N . VAL A 1 205 ? 5.066 0.365 8.342 1.00 97.81 205 VAL A N 1
ATOM 1642 C CA . VAL A 1 205 ? 5.125 0.101 9.780 1.00 97.81 205 VAL A CA 1
ATOM 1643 C C . VAL A 1 205 ? 3.909 0.747 10.424 1.00 97.81 205 VAL A C 1
ATOM 1645 O O . VAL A 1 205 ? 3.737 1.965 10.345 1.00 97.81 205 VAL A O 1
ATOM 1648 N N . ILE A 1 206 ? 3.057 -0.077 11.030 1.00 98.19 206 ILE A N 1
ATOM 1649 C CA . ILE A 1 206 ? 1.808 0.337 11.663 1.00 98.19 206 ILE A CA 1
ATOM 1650 C C . ILE A 1 206 ? 1.911 0.094 13.163 1.00 98.19 206 ILE A C 1
ATOM 1652 O O . ILE A 1 206 ? 1.958 -1.049 13.624 1.00 98.19 206 ILE A O 1
ATOM 1656 N N . GLU A 1 207 ? 1.892 1.183 13.922 1.00 97.12 207 GLU A N 1
ATOM 1657 C CA . GLU A 1 207 ? 1.956 1.178 15.381 1.00 97.12 207 GLU A CA 1
ATOM 1658 C C . GLU A 1 207 ? 0.609 1.592 15.973 1.00 97.12 207 GLU A C 1
ATOM 1660 O O . GLU A 1 207 ? 0.122 2.682 15.693 1.00 97.12 207 GLU A O 1
ATOM 1665 N N . ALA A 1 208 ? -0.009 0.759 16.810 1.00 96.06 208 ALA A N 1
ATOM 1666 C CA . ALA A 1 208 ? -1.217 1.143 17.538 1.00 96.06 208 ALA A CA 1
ATOM 1667 C C . ALA A 1 208 ? -0.858 1.723 18.908 1.00 96.06 208 ALA A C 1
ATOM 1669 O O . ALA A 1 208 ? -0.369 1.017 19.792 1.00 96.06 208 ALA A O 1
ATOM 1670 N N . VAL A 1 209 ? -1.173 3.001 19.107 1.00 95.12 209 VAL A N 1
ATOM 1671 C CA . VAL A 1 209 ? -0.975 3.715 20.369 1.00 95.12 209 VAL A CA 1
ATOM 1672 C C . VAL A 1 209 ? -2.302 3.800 21.108 1.00 95.12 209 VAL A C 1
ATOM 1674 O O . VAL A 1 209 ? -3.312 4.201 20.534 1.00 95.12 209 VAL A O 1
ATOM 1677 N N . LYS A 1 210 ? -2.312 3.415 22.388 1.00 92.12 210 LYS A N 1
ATOM 1678 C CA . LYS A 1 210 ? -3.505 3.535 23.230 1.00 92.12 210 LYS A CA 1
ATOM 1679 C C . LYS A 1 210 ? -3.700 4.990 23.664 1.00 92.12 210 LYS A C 1
ATOM 1681 O O . LYS A 1 210 ? -2.805 5.558 24.294 1.00 92.12 210 LYS A O 1
ATOM 1686 N N . ASN A 1 211 ? -4.872 5.563 23.404 1.00 86.88 211 ASN A N 1
ATOM 1687 C CA . ASN A 1 211 ? -5.218 6.908 23.863 1.00 86.88 211 ASN A CA 1
ATOM 1688 C C . ASN A 1 211 ? -5.438 6.894 25.384 1.00 86.88 211 ASN A C 1
ATOM 1690 O O . ASN A 1 211 ? -6.295 6.174 25.894 1.00 86.88 211 ASN A O 1
ATOM 1694 N N . LYS A 1 212 ? -4.625 7.657 26.129 1.00 79.69 212 LYS A N 1
ATOM 1695 C CA . LYS A 1 212 ? -4.707 7.744 27.602 1.00 79.69 212 LYS A CA 1
ATOM 1696 C C . LYS A 1 212 ? -5.726 8.776 28.101 1.00 79.69 212 LYS A C 1
ATOM 1698 O O . LYS A 1 212 ? -6.099 8.720 29.266 1.00 79.69 212 LYS A O 1
ATOM 1703 N N . ASN A 1 213 ? -6.164 9.695 27.240 1.00 67.00 213 ASN A N 1
ATOM 1704 C CA . ASN A 1 213 ? -6.910 10.891 27.645 1.00 67.00 213 ASN A CA 1
ATOM 1705 C C . ASN A 1 213 ? -8.437 10.732 27.686 1.00 67.00 213 ASN A C 1
ATOM 1707 O O . ASN A 1 213 ? -9.117 11.670 28.096 1.00 67.00 213 ASN A O 1
ATOM 1711 N N . ASP A 1 214 ? -8.990 9.562 27.358 1.00 57.75 214 ASP A N 1
ATOM 1712 C CA . ASP A 1 214 ? -10.431 9.324 27.488 1.00 57.75 214 ASP A CA 1
ATOM 1713 C C . ASP A 1 214 ? -10.778 8.972 28.942 1.00 57.75 214 ASP A C 1
ATOM 1715 O O . ASP A 1 214 ? -11.152 7.850 29.280 1.00 57.75 214 ASP A O 1
ATOM 1719 N N . GLY A 1 215 ? -10.639 9.959 29.831 1.00 56.28 215 GLY A N 1
ATOM 1720 C CA . GLY A 1 215 ? -10.956 9.892 31.262 1.00 56.28 215 GLY A CA 1
ATOM 1721 C C . GLY A 1 215 ? -12.445 9.711 31.586 1.00 56.28 215 GLY A C 1
ATOM 1722 O O . GLY A 1 215 ? -12.870 10.020 32.694 1.00 56.28 215 GLY A O 1
ATOM 1723 N N . SER A 1 216 ? -13.257 9.214 30.649 1.00 51.72 216 SER A N 1
ATOM 1724 C CA . SER A 1 216 ? -14.670 8.924 30.881 1.00 51.72 216 SER A CA 1
ATOM 1725 C C . SER A 1 216 ? -14.903 7.415 30.835 1.00 51.72 216 SER A C 1
ATOM 1727 O O . SER A 1 216 ? -14.866 6.774 29.790 1.00 51.72 216 SER A O 1
ATOM 1729 N N . GLY A 1 217 ? -15.140 6.823 32.007 1.00 50.97 217 GLY A N 1
ATOM 1730 C CA . GLY A 1 217 ? -15.402 5.394 32.208 1.00 50.97 217 GLY A CA 1
ATOM 1731 C C . GLY A 1 217 ? -16.715 4.871 31.607 1.00 50.97 217 GLY A C 1
ATOM 1732 O O . GLY A 1 217 ? -17.316 3.958 32.171 1.00 50.97 217 GLY A O 1
ATOM 1733 N N . ARG A 1 218 ? -17.195 5.411 30.480 1.00 49.38 218 ARG A N 1
ATOM 1734 C CA . ARG A 1 218 ? -18.359 4.873 29.767 1.00 49.38 218 ARG A CA 1
ATOM 1735 C C . ARG A 1 218 ? -17.918 4.106 28.524 1.00 49.38 218 ARG A C 1
ATOM 1737 O O . ARG A 1 218 ? -17.453 4.660 27.539 1.00 49.38 218 ARG A O 1
ATOM 1744 N N . ARG A 1 219 ? -18.074 2.786 28.646 1.00 52.62 219 ARG A N 1
ATOM 1745 C CA . ARG A 1 219 ? -17.855 1.719 27.664 1.00 52.62 219 ARG A CA 1
ATOM 1746 C C . ARG A 1 219 ? -18.067 2.149 26.202 1.00 52.62 219 ARG A C 1
ATOM 1748 O O . ARG A 1 219 ? -19.187 2.449 25.806 1.00 52.62 219 ARG A O 1
ATOM 1755 N N . GLY A 1 220 ? -17.026 1.960 25.391 1.00 51.81 220 GLY A N 1
ATOM 1756 C CA . GLY A 1 220 ? -17.187 1.418 24.039 1.00 51.81 220 GLY A CA 1
ATOM 1757 C C . GLY A 1 220 ? -16.880 2.361 22.874 1.00 51.81 220 GLY A C 1
ATOM 1758 O O . GLY A 1 220 ? -17.785 2.976 22.310 1.00 51.81 220 GLY A O 1
ATOM 1759 N N . GLY A 1 221 ? -15.620 2.340 22.430 1.00 52.22 221 GLY A N 1
ATOM 1760 C CA . GLY A 1 221 ? -15.230 2.696 21.059 1.00 52.22 221 GLY A CA 1
ATOM 1761 C C . GLY A 1 221 ? -14.299 3.901 20.978 1.00 52.22 221 GLY A C 1
ATOM 1762 O O . GLY A 1 221 ? -14.770 5.029 21.015 1.00 52.22 221 GLY A O 1
ATOM 1763 N N . GLY A 1 222 ? -12.990 3.649 20.848 1.00 60.62 222 GLY A N 1
ATOM 1764 C CA . GLY A 1 222 ? -11.992 4.700 20.591 1.00 60.62 222 GLY A CA 1
ATOM 1765 C C . GLY A 1 222 ? -10.620 4.534 21.255 1.00 60.62 222 GLY A C 1
ATOM 1766 O O . GLY A 1 222 ? -9.910 5.516 21.417 1.00 60.62 222 GLY A O 1
ATOM 1767 N N . LEU A 1 223 ? -10.212 3.328 21.673 1.00 77.81 223 LEU A N 1
ATOM 1768 C CA . LEU A 1 223 ? -9.016 3.191 22.522 1.00 77.81 223 LEU A CA 1
ATOM 1769 C C . LEU A 1 223 ? -7.675 3.310 21.791 1.00 77.81 223 LEU A C 1
ATOM 1771 O O . LEU A 1 223 ? -6.663 3.484 22.467 1.00 77.81 223 LEU A O 1
ATOM 1775 N N . TYR A 1 224 ? -7.638 3.200 20.463 1.00 91.19 224 TYR A N 1
ATOM 1776 C CA . TYR A 1 224 ? -6.386 3.147 19.712 1.00 91.19 224 TYR A CA 1
ATOM 1777 C C . TYR A 1 224 ? -6.352 4.152 18.563 1.00 91.19 224 TYR A C 1
ATOM 1779 O O . TYR A 1 224 ? -7.349 4.382 17.876 1.00 91.19 224 TYR A O 1
ATOM 1787 N N . THR A 1 225 ? -5.168 4.720 18.361 1.00 94.31 225 THR A N 1
ATOM 1788 C CA . THR A 1 225 ? -4.788 5.457 17.160 1.00 94.31 225 THR A CA 1
ATOM 1789 C C . THR A 1 225 ? -3.648 4.695 16.498 1.00 94.31 225 THR A C 1
ATOM 1791 O O . THR A 1 225 ? -2.601 4.475 17.114 1.00 94.31 225 THR A O 1
ATOM 1794 N N . CYS A 1 226 ? -3.839 4.286 15.248 1.00 97.12 226 CYS A N 1
ATOM 1795 C CA . CYS A 1 226 ? -2.775 3.707 14.438 1.00 97.12 226 CYS A CA 1
ATOM 1796 C C . CYS A 1 226 ? -1.902 4.814 13.848 1.00 97.12 226 CYS A C 1
ATOM 1798 O O . CYS A 1 226 ? -2.420 5.762 13.268 1.00 97.12 226 CYS A O 1
ATOM 1800 N N . LYS A 1 227 ? -0.582 4.678 13.953 1.00 97.75 227 LYS A N 1
ATOM 1801 C CA . LYS A 1 227 ? 0.416 5.534 13.311 1.00 97.75 227 LYS A CA 1
ATOM 1802 C C . LYS A 1 227 ? 1.089 4.747 12.201 1.00 97.75 227 LYS A C 1
ATOM 1804 O O . LYS A 1 227 ? 1.670 3.696 12.458 1.00 97.75 227 LYS A O 1
ATOM 1809 N N . LEU A 1 228 ? 1.008 5.256 10.979 1.00 98.31 228 LEU A N 1
ATOM 1810 C CA . LEU A 1 228 ? 1.634 4.668 9.803 1.00 98.31 228 LEU A CA 1
ATOM 1811 C C . LEU A 1 228 ? 2.921 5.412 9.456 1.00 98.31 228 LEU A C 1
ATOM 1813 O O . LEU A 1 228 ? 2.913 6.627 9.250 1.00 98.31 228 LEU A O 1
ATOM 1817 N N . THR A 1 229 ? 4.004 4.662 9.302 1.00 98.00 229 THR A N 1
ATOM 1818 C CA . THR A 1 229 ? 5.244 5.131 8.681 1.00 98.00 229 THR A CA 1
ATOM 1819 C C . THR A 1 229 ? 5.545 4.250 7.475 1.00 98.00 229 THR A C 1
ATOM 1821 O O . THR A 1 229 ? 5.486 3.027 7.575 1.00 98.00 229 THR A O 1
ATOM 1824 N N . VAL A 1 230 ? 5.853 4.858 6.330 1.00 98.12 230 VAL A N 1
ATOM 1825 C CA . VAL A 1 230 ? 6.162 4.133 5.091 1.00 98.12 230 VAL A CA 1
ATOM 1826 C C . VAL A 1 230 ? 7.575 4.462 4.652 1.00 98.12 230 VAL A C 1
ATOM 1828 O O . VAL A 1 230 ? 7.936 5.632 4.511 1.00 98.12 230 VAL A O 1
ATOM 1831 N N . HIS A 1 231 ? 8.352 3.417 4.412 1.00 97.81 231 HIS A N 1
ATOM 1832 C CA . HIS A 1 231 ? 9.680 3.480 3.833 1.00 97.81 231 HIS A CA 1
ATOM 1833 C C . HIS A 1 231 ? 9.698 2.776 2.475 1.00 97.81 231 HIS A C 1
ATOM 1835 O O . HIS A 1 231 ? 8.899 1.871 2.234 1.00 97.81 231 HIS A O 1
ATOM 1841 N N . ALA A 1 232 ? 10.612 3.164 1.595 1.00 97.81 232 ALA A N 1
ATOM 1842 C CA . ALA A 1 232 ? 10.813 2.523 0.307 1.00 97.81 232 ALA A CA 1
ATOM 1843 C C . ALA A 1 232 ? 12.292 2.521 -0.091 1.00 97.81 232 ALA A C 1
ATOM 1845 O O . ALA A 1 232 ? 13.076 3.355 0.356 1.00 97.81 232 ALA A O 1
ATOM 1846 N N . GLU A 1 233 ? 12.670 1.587 -0.952 1.00 97.06 233 GLU A N 1
ATOM 1847 C CA . GLU A 1 233 ? 14.004 1.497 -1.533 1.00 97.06 233 GLU A CA 1
ATOM 1848 C C . GLU A 1 233 ? 13.936 0.825 -2.905 1.00 97.06 233 GLU A C 1
ATOM 1850 O O . GLU A 1 233 ? 13.149 -0.096 -3.147 1.00 97.06 233 GLU A O 1
ATOM 1855 N N . VAL A 1 234 ? 14.783 1.298 -3.817 1.00 97.62 234 VAL A N 1
ATOM 1856 C CA . VAL A 1 234 ? 15.044 0.617 -5.083 1.00 97.62 234 VAL A CA 1
ATOM 1857 C C . VAL A 1 234 ? 16.256 -0.281 -4.884 1.00 97.62 234 VAL A C 1
ATOM 1859 O O . VAL A 1 234 ? 17.353 0.192 -4.599 1.00 97.62 234 VAL A O 1
ATOM 1862 N N . ILE A 1 235 ? 16.068 -1.582 -5.057 1.00 96.62 235 ILE A N 1
ATOM 1863 C CA . ILE A 1 235 ? 17.144 -2.562 -4.939 1.00 96.62 235 ILE A CA 1
ATOM 1864 C C . ILE A 1 235 ? 17.635 -2.878 -6.347 1.00 96.62 235 ILE A C 1
ATOM 1866 O O . ILE A 1 235 ? 16.916 -3.493 -7.139 1.00 96.62 235 ILE A O 1
ATOM 1870 N N . MET A 1 236 ? 18.863 -2.467 -6.657 1.00 97.44 236 MET A N 1
ATOM 1871 C CA . MET A 1 236 ? 19.505 -2.806 -7.924 1.00 97.44 236 MET A CA 1
ATOM 1872 C C . MET A 1 236 ? 19.930 -4.273 -7.910 1.00 97.44 236 MET A C 1
ATOM 1874 O O . MET A 1 236 ? 20.727 -4.697 -7.079 1.00 97.44 236 MET A O 1
ATOM 1878 N N . ILE A 1 237 ? 19.390 -5.046 -8.846 1.00 96.50 237 ILE A N 1
ATOM 1879 C CA . ILE A 1 237 ? 19.726 -6.459 -9.060 1.00 96.50 237 ILE A CA 1
ATOM 1880 C C . ILE A 1 237 ? 21.040 -6.560 -9.841 1.00 96.50 237 ILE A C 1
ATOM 1882 O O . ILE A 1 237 ? 21.847 -7.455 -9.613 1.00 96.50 237 ILE A O 1
ATOM 1886 N N . SER A 1 238 ? 21.269 -5.632 -10.771 1.00 97.56 238 SER A N 1
ATOM 1887 C CA . SER A 1 238 ? 22.529 -5.528 -11.504 1.00 97.56 238 SER A CA 1
ATOM 1888 C C . SER A 1 238 ? 22.848 -4.081 -11.870 1.00 97.56 238 SER A C 1
ATOM 1890 O O . SER A 1 238 ? 21.995 -3.196 -11.787 1.00 97.56 238 SER A O 1
ATOM 1892 N N . HIS A 1 239 ? 24.100 -3.837 -12.264 1.00 97.12 239 HIS A N 1
ATOM 1893 C CA . HIS A 1 239 ? 24.569 -2.505 -12.635 1.00 97.12 239 HIS A CA 1
ATOM 1894 C C . HIS A 1 239 ? 23.718 -1.897 -13.762 1.00 97.12 239 HIS A C 1
ATOM 1896 O O . HIS A 1 239 ? 23.487 -2.531 -14.794 1.00 97.12 239 HIS A O 1
ATOM 1902 N N . CYS A 1 240 ? 23.301 -0.641 -13.586 1.00 96.56 240 CYS A N 1
ATOM 1903 C CA . CYS A 1 240 ? 22.567 0.116 -14.592 1.00 96.56 240 CYS A CA 1
ATOM 1904 C C . CYS A 1 240 ? 23.039 1.572 -14.616 1.00 96.56 240 CYS A 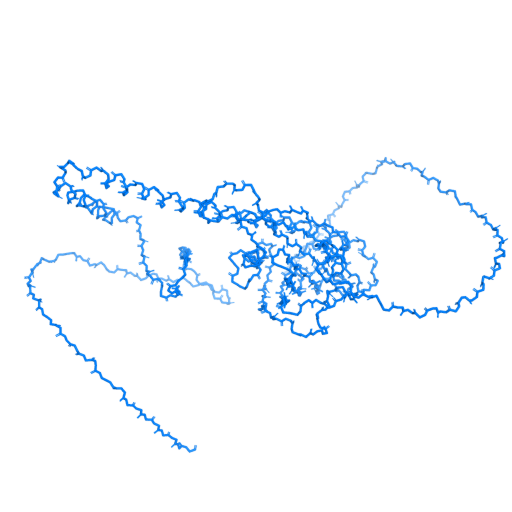C 1
ATOM 1906 O O . CYS A 1 240 ? 23.012 2.263 -13.602 1.00 96.56 240 CYS A O 1
ATOM 1908 N N . ARG A 1 241 ? 23.408 2.081 -15.798 1.00 97.12 241 ARG A N 1
ATOM 1909 C CA . ARG A 1 241 ? 23.832 3.485 -15.972 1.00 97.12 241 ARG A CA 1
ATOM 1910 C C . ARG A 1 241 ? 22.721 4.499 -15.676 1.00 97.12 241 ARG A C 1
ATOM 1912 O O . ARG A 1 241 ? 23.014 5.668 -15.456 1.00 97.12 241 ARG A O 1
ATOM 1919 N N . PHE A 1 242 ? 21.467 4.046 -15.678 1.00 95.69 242 PHE A N 1
ATOM 1920 C CA . PHE A 1 242 ? 20.285 4.858 -15.396 1.00 95.69 242 PHE A CA 1
ATOM 1921 C C . PHE A 1 242 ? 19.812 4.750 -13.941 1.00 95.69 242 PHE A C 1
ATOM 1923 O O . PHE A 1 242 ? 18.737 5.250 -13.615 1.00 95.69 242 PHE A O 1
ATOM 1930 N N . GLU A 1 243 ? 20.582 4.103 -13.059 1.00 96.56 243 GLU A N 1
ATOM 1931 C CA . GLU A 1 243 ? 20.229 3.946 -11.645 1.00 96.56 243 GLU A CA 1
ATOM 1932 C C . GLU A 1 243 ? 19.830 5.272 -10.966 1.00 96.56 243 GLU A C 1
ATOM 1934 O O . GLU A 1 243 ? 18.761 5.298 -10.353 1.00 96.56 243 GLU A O 1
ATOM 1939 N N . PRO A 1 244 ? 20.568 6.396 -11.110 1.00 97.25 244 PRO A N 1
ATOM 1940 C CA . PRO A 1 244 ? 20.164 7.658 -10.486 1.00 97.25 244 PRO A CA 1
ATOM 1941 C C . PRO A 1 244 ? 18.777 8.142 -10.936 1.00 97.25 244 PRO A C 1
ATOM 1943 O O . PRO A 1 244 ? 17.985 8.626 -10.125 1.00 97.25 244 PRO A O 1
ATOM 1946 N N . GLN A 1 245 ? 18.453 7.994 -12.225 1.00 95.31 245 GLN A N 1
ATOM 1947 C CA . GLN A 1 245 ? 17.161 8.377 -12.792 1.00 95.31 245 GLN A CA 1
ATOM 1948 C C . GLN A 1 245 ? 16.046 7.436 -12.329 1.00 95.31 245 GLN A C 1
ATOM 1950 O O . GLN A 1 245 ? 14.967 7.916 -11.979 1.00 95.31 245 GLN A O 1
ATOM 1955 N N . ILE A 1 246 ? 16.311 6.125 -12.297 1.00 94.88 246 ILE A N 1
ATOM 1956 C CA . ILE A 1 246 ? 15.372 5.106 -11.808 1.00 94.88 246 ILE A CA 1
ATOM 1957 C C . ILE A 1 246 ? 15.037 5.385 -10.342 1.00 94.88 246 ILE A C 1
ATOM 1959 O O . ILE A 1 246 ? 13.862 5.527 -10.013 1.00 94.88 246 ILE A O 1
ATOM 1963 N N . ARG A 1 247 ? 16.048 5.551 -9.477 1.00 96.75 247 ARG A N 1
ATOM 1964 C CA . ARG A 1 247 ? 15.865 5.861 -8.049 1.00 96.75 247 ARG A CA 1
ATOM 1965 C C . ARG A 1 247 ? 15.063 7.139 -7.846 1.00 96.75 247 ARG A C 1
ATOM 1967 O O . ARG A 1 247 ? 14.081 7.129 -7.109 1.00 96.75 247 ARG A O 1
ATOM 1974 N N . LYS A 1 248 ? 15.429 8.220 -8.545 1.00 96.00 248 LYS A N 1
ATOM 1975 C CA . LYS A 1 248 ? 14.715 9.501 -8.459 1.00 96.00 248 LYS A CA 1
ATOM 1976 C C . LYS A 1 248 ? 13.245 9.361 -8.863 1.00 96.00 248 LYS A C 1
ATOM 1978 O O . LYS A 1 248 ? 12.366 9.798 -8.126 1.00 96.00 248 LYS A O 1
ATOM 1983 N N . LYS A 1 249 ? 12.966 8.736 -10.010 1.00 93.88 249 LYS A N 1
ATOM 1984 C CA . LYS A 1 249 ? 11.593 8.570 -10.512 1.00 93.88 249 LYS A CA 1
ATOM 1985 C C . LYS A 1 249 ? 10.761 7.632 -9.647 1.00 93.88 249 LYS A C 1
ATOM 1987 O O . LYS A 1 249 ? 9.583 7.908 -9.425 1.00 93.88 249 LYS A O 1
ATOM 1992 N N . ALA A 1 250 ? 11.361 6.561 -9.139 1.00 94.44 250 ALA A N 1
ATOM 1993 C CA . ALA A 1 250 ? 10.713 5.658 -8.202 1.00 94.44 250 ALA A CA 1
ATOM 1994 C C . ALA A 1 250 ? 10.357 6.388 -6.899 1.00 94.44 250 ALA A C 1
ATOM 1996 O O . ALA A 1 250 ? 9.213 6.316 -6.469 1.00 94.44 250 ALA A O 1
ATOM 1997 N N . ALA A 1 251 ? 11.284 7.169 -6.334 1.00 95.62 251 ALA A N 1
ATOM 1998 C CA . ALA A 1 251 ? 11.048 7.970 -5.133 1.00 95.62 251 ALA A CA 1
ATOM 1999 C C . ALA A 1 251 ? 9.892 8.974 -5.300 1.00 95.62 251 ALA A C 1
ATOM 2001 O O . ALA A 1 251 ? 8.989 9.001 -4.465 1.00 95.62 251 ALA A O 1
ATOM 2002 N N . GLU A 1 252 ? 9.885 9.744 -6.398 1.00 95.56 252 GLU A N 1
ATOM 2003 C CA . GLU A 1 252 ? 8.778 10.651 -6.758 1.00 95.56 252 GLU A CA 1
ATOM 2004 C C . GLU A 1 252 ? 7.449 9.882 -6.828 1.00 95.56 252 GLU A C 1
ATOM 2006 O O . GLU A 1 252 ? 6.453 10.264 -6.215 1.00 95.56 252 GLU A O 1
ATOM 2011 N N . THR A 1 253 ? 7.463 8.732 -7.506 1.00 93.81 253 THR A N 1
ATOM 2012 C CA . THR A 1 253 ? 6.283 7.880 -7.662 1.00 93.81 253 THR A CA 1
ATOM 2013 C C . THR A 1 253 ? 5.787 7.345 -6.313 1.00 93.81 253 THR A C 1
ATOM 2015 O O . THR A 1 253 ? 4.590 7.394 -6.047 1.00 93.81 253 THR A O 1
ATOM 2018 N N . PHE A 1 254 ? 6.660 6.876 -5.415 1.00 94.31 254 PHE A N 1
ATOM 2019 C CA . PHE A 1 254 ? 6.236 6.399 -4.091 1.00 94.31 254 PHE A CA 1
ATOM 2020 C C . PHE A 1 254 ? 5.641 7.505 -3.237 1.00 94.31 254 PHE A C 1
ATOM 2022 O O . PHE A 1 254 ? 4.618 7.271 -2.588 1.00 94.31 254 PHE A O 1
ATOM 2029 N N . ALA A 1 255 ? 6.253 8.690 -3.247 1.00 95.94 255 ALA A N 1
ATOM 2030 C CA . ALA A 1 255 ? 5.758 9.844 -2.510 1.00 95.94 255 ALA A CA 1
ATOM 2031 C C . ALA A 1 255 ? 4.334 10.201 -2.940 1.00 95.94 255 ALA A C 1
ATOM 2033 O O . ALA A 1 255 ? 3.443 10.284 -2.089 1.00 95.94 255 ALA A O 1
ATOM 2034 N N . ASP A 1 256 ? 4.098 10.310 -4.248 1.00 95.25 256 ASP A N 1
ATOM 2035 C CA . ASP A 1 256 ? 2.788 10.653 -4.798 1.00 95.25 256 ASP A CA 1
ATOM 2036 C C . ASP A 1 256 ? 1.731 9.598 -4.454 1.00 95.25 256 ASP A C 1
ATOM 2038 O O . ASP A 1 256 ? 0.643 9.920 -3.964 1.00 95.25 256 ASP A O 1
ATOM 2042 N N . LEU A 1 257 ? 2.056 8.322 -4.665 1.00 94.75 257 LEU A N 1
ATOM 2043 C CA . LEU A 1 257 ? 1.112 7.223 -4.473 1.00 94.75 257 LEU A CA 1
ATOM 2044 C C . LEU A 1 257 ? 0.772 6.998 -3.006 1.00 94.75 257 LEU A C 1
ATOM 2046 O O . LEU A 1 257 ? -0.402 6.871 -2.663 1.00 94.75 257 LEU A O 1
ATOM 2050 N N . THR A 1 258 ? 1.782 6.973 -2.141 1.00 96.62 258 THR A N 1
ATOM 2051 C CA . THR A 1 258 ? 1.589 6.733 -0.707 1.00 96.62 258 THR A CA 1
ATOM 2052 C C . THR A 1 258 ? 0.842 7.901 -0.077 1.00 96.62 258 THR A C 1
ATOM 2054 O O . THR A 1 258 ? -0.109 7.693 0.671 1.00 96.62 258 THR A O 1
ATOM 2057 N N . THR A 1 259 ? 1.189 9.140 -0.437 1.00 96.69 259 THR A N 1
ATOM 2058 C CA . THR A 1 259 ? 0.466 10.327 0.044 1.00 96.69 259 THR A CA 1
ATOM 2059 C C . THR A 1 259 ? -0.980 10.340 -0.452 1.00 96.69 259 THR A C 1
ATOM 2061 O O . THR A 1 259 ? -1.893 10.670 0.308 1.00 96.69 259 THR A O 1
ATOM 2064 N N . GLY A 1 260 ? -1.209 9.967 -1.716 1.00 96.44 260 GLY A N 1
ATOM 2065 C CA . GLY A 1 260 ? -2.548 9.829 -2.287 1.00 96.44 260 GLY A CA 1
ATOM 2066 C C . GLY A 1 260 ? -3.386 8.777 -1.560 1.00 96.44 260 GLY A C 1
ATOM 2067 O O . GLY A 1 260 ? -4.535 9.049 -1.204 1.00 96.44 260 GLY A O 1
ATOM 2068 N N . TRP A 1 261 ? -2.795 7.615 -1.276 1.00 97.44 261 TRP A N 1
ATOM 2069 C CA . TRP A 1 261 ? -3.439 6.555 -0.505 1.00 97.44 261 TRP A CA 1
ATOM 2070 C C . TRP A 1 261 ? -3.773 7.016 0.917 1.00 97.44 261 TRP A C 1
ATOM 2072 O O . TRP A 1 261 ? -4.931 6.923 1.316 1.00 97.44 261 TRP A O 1
ATOM 2082 N N . CYS A 1 262 ? -2.811 7.601 1.644 1.00 97.75 262 CYS A N 1
ATOM 2083 C CA . CYS A 1 262 ? -3.017 8.086 3.013 1.00 97.75 262 CYS A CA 1
ATOM 2084 C C . CYS A 1 262 ? -4.193 9.065 3.087 1.00 97.75 262 CYS A C 1
ATOM 2086 O O . CYS A 1 262 ? -5.068 8.912 3.931 1.00 97.75 262 CYS A O 1
ATOM 2088 N N . LYS A 1 263 ? -4.277 10.024 2.154 1.00 96.56 263 LYS A N 1
ATOM 2089 C CA . LYS A 1 263 ? -5.391 10.986 2.093 1.00 96.56 263 LYS A CA 1
ATOM 2090 C C . LYS A 1 263 ? -6.749 10.305 1.914 1.00 96.56 263 LYS A C 1
ATOM 2092 O O . LYS A 1 263 ? -7.728 10.733 2.522 1.00 96.56 263 LYS A O 1
ATOM 2097 N N . LEU A 1 264 ? -6.833 9.284 1.062 1.00 95.88 264 LEU A N 1
ATOM 2098 C CA . LEU A 1 264 ? -8.079 8.549 0.832 1.00 95.88 264 LEU A CA 1
ATOM 2099 C C . LEU A 1 264 ? -8.446 7.669 2.029 1.00 95.88 264 LEU A C 1
ATOM 2101 O O . LEU A 1 264 ? -9.604 7.666 2.442 1.00 95.88 264 LEU A O 1
ATOM 2105 N N . ALA A 1 265 ? -7.463 6.985 2.612 1.00 96.69 265 ALA A N 1
ATOM 2106 C CA . ALA A 1 265 ? -7.643 6.143 3.785 1.00 96.69 265 ALA A CA 1
ATOM 2107 C C . ALA A 1 265 ? -8.098 6.962 5.007 1.00 96.69 265 ALA A C 1
ATOM 2109 O O . ALA A 1 265 ? -9.059 6.580 5.671 1.00 96.69 265 ALA A O 1
ATOM 2110 N N . THR A 1 266 ? -7.498 8.131 5.262 1.00 96.31 266 THR A N 1
ATOM 2111 C CA . THR A 1 266 ? -7.919 9.031 6.350 1.00 96.31 266 THR A CA 1
ATOM 2112 C C . THR A 1 266 ? -9.371 9.472 6.171 1.00 96.31 266 THR A C 1
ATOM 2114 O O . THR A 1 266 ? -10.176 9.312 7.087 1.00 96.31 266 THR A O 1
ATOM 2117 N N . LYS A 1 267 ? -9.751 9.915 4.963 1.00 95.75 267 LYS A N 1
ATOM 2118 C CA . LYS A 1 267 ? -11.141 10.295 4.656 1.00 95.75 267 LYS A CA 1
ATOM 2119 C C . LYS A 1 267 ? -12.128 9.142 4.853 1.00 95.75 267 LYS A C 1
ATOM 2121 O O . LYS A 1 267 ? -13.241 9.359 5.326 1.00 95.75 267 LYS A O 1
ATOM 2126 N N . ALA A 1 268 ? -11.743 7.921 4.483 1.00 93.31 268 ALA A N 1
ATOM 2127 C CA . ALA A 1 268 ? -12.579 6.736 4.647 1.00 93.31 268 ALA A CA 1
ATOM 2128 C C . ALA A 1 268 ? -12.847 6.419 6.131 1.00 93.31 268 ALA A C 1
ATOM 2130 O O . ALA A 1 268 ? -13.988 6.146 6.521 1.00 93.31 268 ALA A O 1
ATOM 2131 N N . VAL A 1 269 ? -11.817 6.532 6.972 1.00 93.12 269 VAL A N 1
ATOM 2132 C CA . VAL A 1 269 ? -11.930 6.345 8.427 1.00 93.12 269 VAL A CA 1
ATOM 2133 C C . VAL A 1 269 ? -12.788 7.442 9.055 1.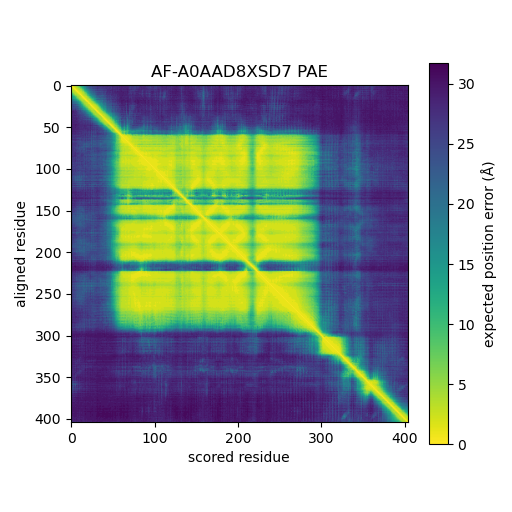00 93.12 269 VAL A C 1
ATOM 2135 O O . VAL A 1 269 ? -13.726 7.142 9.792 1.00 93.12 269 VAL A O 1
ATOM 2138 N N . GLU A 1 270 ? -12.551 8.707 8.709 1.00 92.00 270 GLU A N 1
ATOM 2139 C CA . GLU A 1 270 ? -13.351 9.840 9.191 1.00 92.00 270 GLU A CA 1
ATOM 2140 C C . GLU A 1 270 ? -14.833 9.705 8.819 1.00 92.00 270 GLU A C 1
ATOM 2142 O O . GLU A 1 270 ? -15.713 9.932 9.655 1.00 92.00 270 GLU A O 1
ATOM 2147 N N . ALA A 1 271 ? -15.130 9.283 7.588 1.00 89.94 271 ALA A N 1
ATOM 2148 C CA . ALA A 1 271 ? -16.500 9.063 7.137 1.00 89.94 271 ALA A CA 1
ATOM 2149 C C . ALA A 1 271 ? -17.192 7.941 7.928 1.00 89.94 271 ALA A C 1
ATOM 2151 O O . ALA A 1 271 ? -18.374 8.059 8.266 1.00 89.94 271 ALA A O 1
ATOM 2152 N N . THR A 1 272 ? -16.464 6.870 8.249 1.00 88.06 272 THR A N 1
ATOM 2153 C CA . THR A 1 272 ? -16.974 5.747 9.049 1.00 88.06 272 THR A CA 1
ATOM 2154 C C . THR A 1 272 ? -17.266 6.182 10.482 1.00 88.06 272 THR A C 1
ATOM 2156 O O . THR A 1 272 ? -18.388 5.997 10.961 1.00 88.06 272 THR A O 1
ATOM 2159 N N . ASN A 1 273 ? -16.316 6.870 11.118 1.00 85.50 273 ASN A N 1
ATOM 2160 C CA . ASN A 1 273 ? -16.464 7.401 12.474 1.00 85.50 273 ASN A CA 1
ATOM 2161 C C . ASN A 1 273 ? -17.643 8.382 12.568 1.00 85.50 273 ASN A C 1
ATOM 2163 O O . ASN A 1 273 ? -18.471 8.294 13.476 1.00 85.50 273 ASN A O 1
ATOM 2167 N N . THR A 1 274 ? -17.785 9.270 11.581 1.00 85.44 274 THR A N 1
ATOM 2168 C CA . THR A 1 274 ? -18.901 10.226 11.504 1.00 85.44 274 THR A CA 1
ATOM 2169 C C . THR 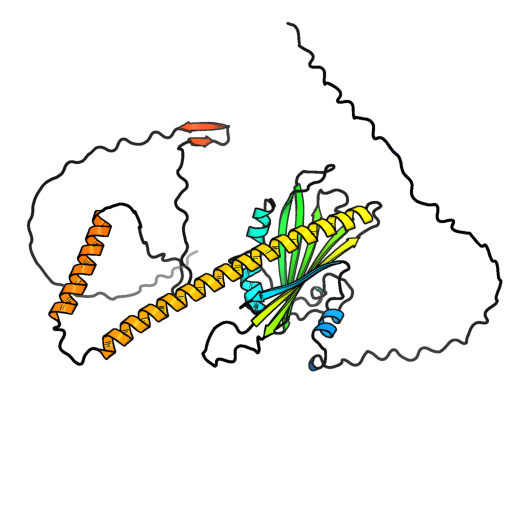A 1 274 ? -20.252 9.515 11.383 1.00 85.44 274 THR A C 1
ATOM 2171 O O . THR A 1 274 ? -21.213 9.865 12.075 1.00 85.44 274 THR A O 1
ATOM 2174 N N . LYS A 1 275 ? -20.344 8.486 10.526 1.00 82.88 275 LYS A N 1
ATOM 2175 C CA . LYS A 1 275 ? -21.569 7.684 10.363 1.00 82.88 275 LYS A CA 1
ATOM 2176 C C . LYS A 1 275 ? -21.933 6.949 11.650 1.00 82.88 275 LYS A C 1
ATOM 2178 O O . LYS A 1 275 ? -23.106 6.933 12.029 1.00 82.88 275 LYS A O 1
ATOM 2183 N N . GLU A 1 276 ? -20.954 6.367 12.336 1.00 82.38 276 GLU A N 1
ATOM 2184 C CA . GLU A 1 276 ? -21.180 5.690 13.612 1.00 82.38 276 GLU A CA 1
ATOM 2185 C C . GLU A 1 276 ? -21.652 6.673 14.690 1.00 82.38 276 GLU A C 1
ATOM 2187 O O . GLU A 1 276 ? -22.634 6.406 15.388 1.00 82.38 276 GLU A O 1
ATOM 2192 N N . GLN A 1 277 ? -21.029 7.850 14.780 1.00 78.06 277 GLN A N 1
ATOM 2193 C CA . GLN A 1 277 ? -21.428 8.884 15.730 1.00 78.06 277 GLN A CA 1
ATOM 2194 C C . GLN A 1 277 ? -22.863 9.365 15.476 1.00 78.06 277 GLN A C 1
ATOM 2196 O O . GLN A 1 277 ? -23.636 9.511 16.424 1.00 78.06 277 GLN A O 1
ATOM 2201 N N . LYS A 1 278 ? -23.259 9.547 14.209 1.00 81.50 278 LYS A N 1
ATOM 2202 C CA . LYS A 1 278 ? -24.640 9.901 13.846 1.00 81.50 278 LYS A CA 1
ATOM 2203 C C . LYS A 1 278 ? -25.637 8.815 14.264 1.00 81.50 278 LYS A C 1
ATOM 2205 O O . LYS A 1 278 ? -26.680 9.137 14.823 1.00 81.50 278 LYS A O 1
ATOM 2210 N N . ARG A 1 279 ? -25.306 7.533 14.062 1.00 77.31 279 ARG A N 1
ATOM 2211 C CA . ARG A 1 279 ? -26.141 6.400 14.510 1.00 77.31 279 ARG A CA 1
ATOM 2212 C C . ARG A 1 279 ? -26.295 6.360 16.032 1.00 77.31 279 ARG A C 1
ATOM 2214 O O . ARG A 1 279 ? -27.390 6.098 16.517 1.00 77.31 279 ARG A O 1
ATOM 2221 N N . LYS A 1 280 ? -25.226 6.644 16.784 1.00 80.62 280 LYS A N 1
ATOM 2222 C CA . LYS A 1 280 ? -25.281 6.735 18.254 1.00 80.62 280 LYS A CA 1
ATOM 2223 C C . LYS A 1 280 ? -26.175 7.890 18.719 1.00 80.62 280 LYS A C 1
ATOM 2225 O O . LYS A 1 280 ? -26.950 7.697 19.647 1.00 80.62 280 LYS A O 1
ATOM 2230 N N . ARG A 1 281 ? -26.118 9.054 18.057 1.00 82.56 281 ARG A N 1
ATOM 2231 C CA . ARG A 1 281 ? -26.999 10.199 18.365 1.00 82.56 281 ARG A CA 1
ATOM 2232 C C . ARG A 1 281 ? -28.472 9.866 18.138 1.00 82.56 281 ARG A C 1
ATOM 2234 O O . ARG A 1 281 ? -29.252 10.030 19.062 1.00 82.56 281 ARG A O 1
ATOM 2241 N N . MET A 1 282 ? -28.809 9.289 16.983 1.00 82.81 282 MET A N 1
ATOM 2242 C CA . MET A 1 282 ? -30.182 8.866 16.671 1.00 82.81 282 MET A CA 1
ATOM 2243 C C . MET A 1 282 ? -30.736 7.884 17.719 1.00 82.81 282 MET A C 1
ATOM 2245 O O . MET A 1 282 ? -31.840 8.074 18.212 1.00 82.81 282 MET A O 1
ATOM 2249 N N . ARG A 1 283 ? -29.948 6.875 18.130 1.00 85.50 283 ARG A N 1
ATOM 2250 C CA . ARG A 1 283 ? -30.362 5.927 19.185 1.00 85.50 283 ARG A CA 1
ATOM 2251 C C . ARG A 1 283 ? -30.574 6.605 20.539 1.00 85.50 283 ARG A C 1
ATOM 2253 O O . ARG A 1 283 ? -31.499 6.249 21.256 1.00 85.50 283 ARG A O 1
ATOM 2260 N N . ASN A 1 284 ? -29.721 7.564 20.896 1.00 83.81 284 ASN A N 1
ATOM 2261 C CA . ASN A 1 284 ? -29.857 8.293 22.156 1.00 83.81 284 ASN A CA 1
ATOM 2262 C C . ASN A 1 284 ? -31.078 9.228 22.150 1.00 83.81 284 ASN A C 1
ATOM 2264 O O . ASN A 1 284 ? -31.746 9.341 23.173 1.00 83.81 284 ASN A O 1
ATOM 2268 N N . GLU A 1 285 ? -31.375 9.871 21.018 1.00 86.75 285 GLU A N 1
ATOM 2269 C CA . GLU A 1 285 ? -32.573 10.702 20.833 1.00 86.75 285 GLU A CA 1
ATOM 2270 C C . GLU A 1 285 ? -33.854 9.855 20.912 1.00 86.75 285 GLU A C 1
ATOM 2272 O O . GLU A 1 285 ? -34.799 10.230 21.605 1.00 86.75 285 GLU A O 1
ATOM 2277 N N . GLU A 1 286 ? -33.868 8.671 20.289 1.00 84.38 286 GLU A N 1
ATOM 2278 C CA . GLU A 1 286 ? -34.966 7.704 20.429 1.00 84.38 286 GLU A CA 1
ATOM 2279 C C . GLU A 1 286 ? -35.147 7.261 21.889 1.00 84.38 286 GLU A C 1
ATOM 2281 O O . GLU A 1 286 ? -36.268 7.257 22.395 1.00 84.38 286 GLU A O 1
ATOM 2286 N N . GLN A 1 287 ? -34.056 6.945 22.595 1.00 83.88 287 GLN A N 1
ATOM 2287 C CA . GLN A 1 287 ? -34.102 6.541 24.003 1.00 83.88 287 GLN A CA 1
ATOM 2288 C C . GLN A 1 287 ? -34.642 7.666 24.907 1.00 83.88 287 GLN A C 1
ATOM 2290 O O . GLN A 1 287 ? -35.483 7.403 25.764 1.00 83.88 287 GLN A O 1
ATOM 2295 N N . GLN A 1 288 ? -34.222 8.919 24.686 1.00 83.12 288 GLN A N 1
ATOM 2296 C CA . GLN A 1 288 ? -34.734 10.079 25.429 1.00 83.12 288 GLN A CA 1
ATOM 2297 C C . GLN A 1 288 ? -36.238 10.283 25.221 1.00 83.12 288 GLN A C 1
ATOM 2299 O O . GLN A 1 288 ? -36.955 10.534 26.186 1.00 83.12 288 GLN A O 1
ATOM 2304 N N . LEU A 1 289 ? -36.740 10.113 23.993 1.00 80.38 289 LEU A N 1
ATOM 2305 C CA . LEU A 1 289 ? -38.177 10.209 23.713 1.00 80.38 289 LEU A CA 1
ATOM 2306 C C . LEU A 1 289 ? -38.995 9.126 24.440 1.00 80.38 289 LEU A C 1
ATOM 2308 O O . LEU A 1 289 ? -40.131 9.388 24.843 1.00 80.38 289 LEU A O 1
ATOM 2312 N N . PHE A 1 290 ? -38.436 7.926 24.631 1.00 76.56 290 PHE A N 1
ATOM 2313 C CA . PHE A 1 290 ? -39.071 6.863 25.417 1.00 76.56 290 PHE A CA 1
ATOM 2314 C C . PHE A 1 290 ? -39.046 7.148 26.928 1.00 76.56 290 PHE A C 1
ATOM 2316 O O . PHE A 1 290 ? -40.075 6.971 27.588 1.00 76.56 290 PHE A O 1
ATOM 2323 N N . ASP A 1 291 ? -37.926 7.633 27.469 1.00 75.12 291 ASP A N 1
ATOM 2324 C CA . ASP A 1 291 ? -37.788 7.926 28.904 1.00 75.12 291 ASP A CA 1
ATOM 2325 C C . ASP A 1 291 ? -38.643 9.137 29.338 1.00 75.12 291 ASP A C 1
ATOM 2327 O O . ASP A 1 291 ? -39.331 9.077 30.364 1.00 75.12 291 ASP A O 1
ATOM 2331 N N . ASP A 1 292 ? -38.718 10.196 28.522 1.00 73.12 292 ASP A N 1
ATOM 2332 C CA . ASP A 1 292 ? -39.594 11.353 28.781 1.00 73.12 292 ASP A CA 1
ATOM 2333 C C . ASP A 1 292 ? -41.088 10.992 28.671 1.00 73.12 292 ASP A C 1
ATOM 2335 O O . ASP A 1 292 ? -41.934 11.549 29.382 1.00 73.12 292 ASP A O 1
ATOM 2339 N N . GLY A 1 293 ? -41.428 10.025 27.810 1.00 57.81 293 GLY A N 1
ATOM 2340 C CA . GLY A 1 293 ? -42.780 9.480 27.682 1.00 57.81 293 GLY A CA 1
ATOM 2341 C C . GLY A 1 293 ? -43.200 8.600 28.866 1.00 57.81 293 GLY A C 1
ATOM 2342 O O . GLY A 1 293 ? -44.372 8.605 29.253 1.00 57.81 293 GLY A O 1
ATOM 2343 N N . ALA A 1 294 ? -42.257 7.876 29.476 1.00 58.62 294 ALA A N 1
ATOM 2344 C CA . ALA A 1 294 ? -42.506 7.036 30.646 1.00 58.62 294 ALA A CA 1
ATOM 2345 C C . ALA A 1 294 ? -42.633 7.856 31.944 1.00 58.62 294 ALA A C 1
ATOM 2347 O O . ALA A 1 294 ? -43.486 7.553 32.779 1.00 58.62 294 ALA A O 1
ATOM 2348 N N . SER A 1 295 ? -41.864 8.941 32.087 1.00 53.75 295 SER A N 1
ATOM 2349 C CA . SER A 1 295 ? -41.864 9.786 33.293 1.00 53.75 295 SER A CA 1
ATOM 2350 C C . SER A 1 295 ? -43.130 10.657 33.454 1.00 53.75 295 SER A C 1
ATOM 2352 O O . SER A 1 295 ? -43.459 11.093 34.557 1.00 53.75 295 SER A O 1
ATOM 2354 N N . LYS A 1 296 ? -43.920 10.865 32.386 1.00 53.62 296 LYS A N 1
ATOM 2355 C CA . LYS A 1 296 ? -45.184 11.638 32.434 1.00 53.62 296 LYS A CA 1
ATOM 2356 C C . LYS A 1 296 ? -46.472 10.809 32.556 1.00 53.62 296 LYS A C 1
ATOM 2358 O O . LYS A 1 296 ? -47.557 11.392 32.621 1.00 53.62 296 LYS A O 1
ATOM 2363 N N . LYS A 1 297 ? -46.408 9.479 32.694 1.00 50.72 297 LYS A N 1
ATOM 2364 C CA . LYS A 1 297 ? -47.581 8.649 33.051 1.00 50.72 297 LYS A CA 1
ATOM 2365 C C . LYS A 1 297 ? -47.820 8.615 34.570 1.00 50.72 297 LYS A C 1
ATOM 2367 O O . LYS A 1 297 ? -47.807 7.566 35.199 1.00 50.72 297 LYS A O 1
ATOM 2372 N N . SER A 1 298 ? -48.109 9.780 35.150 1.00 49.09 298 SER A N 1
ATOM 2373 C CA . SER A 1 298 ? -48.869 9.880 36.409 1.00 49.09 298 SER A CA 1
ATOM 2374 C C . SER A 1 298 ? -50.059 10.845 36.339 1.00 49.09 298 SER A C 1
ATOM 2376 O O . SER A 1 298 ? -50.780 10.986 37.322 1.00 49.09 298 SER A O 1
ATOM 2378 N N . ARG A 1 299 ? -50.362 11.449 35.176 1.00 53.25 299 ARG A N 1
ATOM 2379 C CA . ARG A 1 299 ? -51.602 12.224 34.983 1.00 53.25 299 ARG A CA 1
ATOM 2380 C C . ARG A 1 299 ? -52.219 12.025 33.591 1.00 53.25 299 ARG A C 1
ATOM 2382 O O . ARG A 1 299 ? -51.936 12.763 32.660 1.00 53.25 299 ARG A O 1
ATOM 2389 N N . GLY A 1 300 ? -53.092 11.022 33.485 1.00 54.59 300 GLY A N 1
ATOM 2390 C CA . GLY A 1 300 ? -54.389 11.155 32.806 1.00 54.59 300 GLY A CA 1
ATOM 2391 C C . GLY A 1 300 ? -54.463 11.393 31.293 1.00 54.59 300 GLY A C 1
ATOM 2392 O O . GLY A 1 300 ? -55.469 11.942 30.862 1.00 54.59 300 GLY A O 1
ATOM 2393 N N . ALA A 1 301 ? -53.490 10.988 30.475 1.00 57.84 301 ALA A N 1
ATOM 2394 C CA . ALA A 1 301 ? -53.738 10.878 29.031 1.00 57.84 301 ALA A CA 1
ATOM 2395 C C . ALA A 1 301 ? -54.443 9.541 28.753 1.00 57.84 301 ALA A C 1
ATOM 2397 O O . ALA A 1 301 ? -53.850 8.470 28.920 1.00 57.84 301 ALA A O 1
ATOM 2398 N N . THR A 1 302 ? -55.729 9.602 28.408 1.00 67.38 302 THR A N 1
ATOM 2399 C CA . THR A 1 302 ? -56.563 8.434 28.115 1.00 67.38 302 THR A CA 1
ATOM 2400 C C . THR A 1 302 ? -56.014 7.673 26.909 1.00 67.38 302 THR A C 1
ATOM 2402 O O . THR A 1 302 ? -55.527 8.256 25.943 1.00 67.38 302 THR A O 1
ATOM 2405 N N . GLU A 1 303 ? -56.096 6.346 26.959 1.00 62.00 303 GLU A N 1
ATOM 2406 C CA . GLU A 1 303 ? -55.670 5.398 25.917 1.00 62.00 303 GLU A CA 1
ATOM 2407 C C . GLU A 1 303 ? -56.124 5.795 24.495 1.00 62.00 303 GLU A C 1
ATOM 2409 O O . GLU A 1 303 ? -55.403 5.591 23.517 1.00 62.00 303 GLU A O 1
ATOM 2414 N N . SER A 1 304 ? -57.262 6.485 24.394 1.00 62.22 304 SER A N 1
ATOM 2415 C CA . SER A 1 304 ? -57.800 7.089 23.174 1.00 62.22 304 SER A CA 1
ATOM 2416 C C . SER A 1 304 ? -56.865 8.094 22.490 1.00 62.22 304 SER A C 1
ATOM 2418 O O . SER A 1 304 ? -56.835 8.157 21.264 1.00 62.22 304 SER A O 1
ATOM 2420 N N . GLU A 1 305 ? -56.076 8.867 23.238 1.00 70.69 305 GLU A N 1
ATOM 2421 C CA . GLU A 1 305 ? -55.179 9.881 22.668 1.00 70.69 305 GLU A CA 1
ATOM 2422 C C . GLU A 1 305 ? -53.919 9.246 22.054 1.00 70.69 305 GLU A C 1
ATOM 2424 O O . GLU A 1 305 ? -53.408 9.696 21.024 1.00 70.69 305 GLU A O 1
ATOM 2429 N N . LEU A 1 306 ? -53.451 8.143 22.647 1.00 68.31 306 LEU A N 1
ATOM 2430 C CA . LEU A 1 306 ? -52.374 7.325 22.090 1.00 68.31 306 LEU A CA 1
ATOM 2431 C C . LEU A 1 306 ? -52.833 6.618 20.810 1.00 68.31 306 LEU A C 1
ATOM 2433 O O . LEU A 1 306 ? -52.108 6.643 19.816 1.00 68.31 306 LEU A O 1
ATOM 2437 N N . ILE A 1 307 ? -54.049 6.064 20.800 1.00 72.75 307 ILE A N 1
ATOM 2438 C CA . ILE A 1 307 ? -54.636 5.433 19.608 1.00 72.75 307 ILE A CA 1
ATOM 2439 C C . ILE A 1 307 ? -54.823 6.464 18.482 1.00 72.75 307 ILE A C 1
ATOM 2441 O O . ILE A 1 307 ? -54.445 6.188 17.345 1.00 72.75 307 ILE A O 1
ATOM 2445 N N . ALA A 1 308 ? -55.295 7.677 18.793 1.00 78.31 308 ALA A N 1
ATOM 2446 C CA . ALA A 1 308 ? -55.460 8.748 17.808 1.00 78.31 308 ALA A CA 1
ATOM 2447 C C . ALA A 1 308 ? -54.122 9.207 17.199 1.00 78.31 308 ALA A C 1
ATOM 2449 O O . ALA A 1 308 ? -54.026 9.426 15.990 1.00 78.31 308 ALA A O 1
ATOM 2450 N N . LYS A 1 309 ? -53.055 9.301 18.007 1.00 76.44 309 LYS A N 1
ATOM 2451 C CA . LYS A 1 309 ? -51.707 9.621 17.504 1.00 76.44 309 LYS A CA 1
ATOM 2452 C C . LYS A 1 309 ? -51.135 8.511 16.621 1.00 76.44 309 LYS A C 1
ATOM 2454 O O . LYS A 1 309 ? -50.501 8.820 15.613 1.00 76.44 309 LYS A O 1
ATOM 2459 N N . PHE A 1 310 ? -51.366 7.243 16.965 1.00 75.81 310 PHE A N 1
ATOM 2460 C CA . PHE A 1 310 ? -50.949 6.116 16.126 1.00 75.81 310 PHE A CA 1
ATOM 2461 C C . PHE A 1 310 ? -51.723 6.063 14.805 1.00 75.81 310 PHE A C 1
ATOM 2463 O O . PHE A 1 310 ? -51.107 5.888 13.758 1.00 75.81 310 PHE A O 1
ATOM 2470 N N . GLN A 1 311 ? -53.038 6.295 14.828 1.00 79.00 311 GLN A N 1
ATOM 2471 C CA . GLN A 1 311 ? -53.855 6.362 13.613 1.00 79.00 311 GLN A CA 1
ATOM 2472 C C . GLN A 1 311 ? -53.429 7.509 12.693 1.00 79.00 311 GLN A C 1
ATOM 2474 O O . GLN A 1 311 ? -53.309 7.301 11.489 1.00 79.00 311 GLN A O 1
ATOM 2479 N N . LYS A 1 312 ? -53.109 8.687 13.244 1.00 86.56 312 LYS A N 1
ATOM 2480 C CA . LYS A 1 312 ? -52.623 9.821 12.446 1.00 86.56 312 LYS A CA 1
ATOM 2481 C C . LYS A 1 312 ? -51.300 9.514 11.733 1.00 86.56 312 LYS A C 1
ATOM 2483 O O . LYS A 1 312 ? -51.162 9.833 10.560 1.00 86.56 312 LYS A O 1
ATOM 2488 N N . LYS A 1 313 ? -50.359 8.840 12.406 1.00 78.81 313 LYS A N 1
ATOM 2489 C CA . LYS A 1 313 ? -49.083 8.432 11.790 1.00 78.81 313 LYS A CA 1
ATOM 2490 C C . LYS A 1 313 ? -49.251 7.378 10.694 1.00 78.81 313 LYS A C 1
ATOM 2492 O O . LYS A 1 313 ? -48.499 7.401 9.727 1.00 78.81 313 LYS A O 1
ATOM 2497 N N . PHE A 1 314 ? -50.214 6.467 10.835 1.00 78.44 314 PHE A N 1
ATOM 2498 C CA . PHE A 1 314 ? -50.544 5.518 9.768 1.00 78.44 314 PHE A CA 1
ATOM 2499 C C . PHE A 1 314 ? -51.169 6.220 8.562 1.00 78.44 314 PHE A C 1
ATOM 2501 O O . PHE A 1 314 ? -50.795 5.918 7.436 1.00 78.44 314 PHE A O 1
ATOM 2508 N N . GLN A 1 315 ? -52.036 7.208 8.798 1.00 77.44 315 GLN A N 1
ATOM 2509 C CA . GLN A 1 315 ? -52.628 8.007 7.728 1.00 77.44 315 GLN A CA 1
ATOM 2510 C C . GLN A 1 315 ? -51.568 8.818 6.965 1.00 77.44 315 GLN A C 1
ATOM 2512 O O . GLN A 1 315 ? -51.567 8.814 5.743 1.00 77.44 315 GLN A O 1
ATOM 2517 N N . GLU A 1 316 ? -50.615 9.438 7.671 1.00 76.06 316 GLU A N 1
ATOM 2518 C CA . GLU A 1 316 ? -49.489 10.158 7.053 1.00 76.06 316 GLU A CA 1
ATOM 2519 C C . GLU A 1 316 ? -48.579 9.225 6.231 1.00 76.06 316 GLU A C 1
ATOM 2521 O O . GLU A 1 316 ? -48.045 9.635 5.202 1.00 76.06 316 GLU A O 1
ATOM 2526 N N . LEU A 1 317 ? -48.414 7.966 6.656 1.00 65.69 317 LEU A N 1
ATOM 2527 C CA . LEU A 1 317 ? -47.646 6.960 5.919 1.00 65.69 317 LEU A CA 1
ATOM 2528 C C . LEU A 1 317 ? -48.386 6.489 4.657 1.00 65.69 317 LEU A C 1
ATOM 2530 O O . LEU A 1 317 ? -47.770 6.385 3.599 1.00 65.69 317 LEU A O 1
ATOM 2534 N N . ASP A 1 318 ? -49.694 6.249 4.754 1.00 71.69 318 ASP A N 1
ATOM 2535 C CA . ASP A 1 318 ? -50.544 5.903 3.608 1.00 71.69 318 ASP A CA 1
ATOM 2536 C C . ASP A 1 318 ? -50.632 7.062 2.601 1.00 71.69 318 ASP A C 1
ATOM 2538 O O . ASP A 1 318 ? -50.602 6.838 1.388 1.00 71.69 318 ASP A O 1
ATOM 2542 N N . ASP A 1 319 ? -50.652 8.310 3.075 1.00 72.94 319 ASP A N 1
ATOM 2543 C CA . ASP A 1 319 ? -50.574 9.501 2.226 1.00 72.94 319 ASP A CA 1
ATOM 2544 C C . ASP A 1 319 ? -49.211 9.571 1.512 1.00 72.94 319 ASP A C 1
ATOM 2546 O O . ASP A 1 319 ? -49.155 9.797 0.303 1.00 72.94 319 ASP A O 1
ATOM 2550 N N . LEU A 1 320 ? -48.107 9.264 2.204 1.00 67.12 320 LEU A N 1
ATOM 2551 C CA . LEU A 1 320 ? -46.769 9.222 1.600 1.00 67.12 320 LEU A CA 1
ATOM 2552 C C . LEU A 1 320 ? -46.631 8.119 0.535 1.00 67.12 320 LEU A C 1
ATOM 2554 O O . LEU A 1 320 ? -45.990 8.324 -0.495 1.00 67.12 320 LEU A O 1
ATOM 2558 N N . ILE A 1 321 ? -47.242 6.954 0.772 1.00 69.19 321 ILE A N 1
ATOM 2559 C CA . ILE A 1 321 ? -47.240 5.815 -0.158 1.00 69.19 321 ILE A CA 1
ATOM 2560 C C . ILE A 1 321 ? -48.144 6.102 -1.366 1.00 69.19 321 ILE A C 1
ATOM 2562 O O . ILE A 1 321 ? -47.785 5.782 -2.500 1.00 69.19 321 ILE A O 1
ATOM 2566 N N . SER A 1 322 ? -49.301 6.733 -1.149 1.00 70.88 322 SER A N 1
ATOM 2567 C CA . SER A 1 322 ? -50.256 7.067 -2.214 1.00 70.88 322 SER A CA 1
ATOM 2568 C C . SER A 1 322 ? -49.788 8.207 -3.124 1.00 70.88 322 SER A C 1
ATOM 2570 O O . SER A 1 322 ? -50.198 8.249 -4.284 1.00 70.88 322 SER A O 1
ATOM 2572 N N . HIS A 1 323 ? -48.890 9.079 -2.650 1.00 68.94 323 HIS A N 1
ATOM 2573 C CA . HIS A 1 323 ? -48.306 10.168 -3.445 1.00 68.94 323 HIS A CA 1
ATOM 2574 C C . HIS A 1 323 ? -47.132 9.729 -4.343 1.00 68.94 323 HIS A C 1
ATOM 2576 O O . HIS A 1 323 ? -46.604 10.545 -5.091 1.00 68.94 323 HIS A O 1
ATOM 2582 N N . GLY A 1 324 ? -46.773 8.439 -4.348 1.00 52.62 324 GLY A N 1
ATOM 2583 C CA . GLY A 1 324 ? -46.216 7.764 -5.526 1.00 52.62 324 GLY A CA 1
ATOM 2584 C C . GLY A 1 324 ? -44.869 8.241 -6.082 1.00 52.62 324 GLY A C 1
ATOM 2585 O O . GLY A 1 324 ? -44.574 7.895 -7.223 1.00 52.62 324 GLY A O 1
ATOM 2586 N N . ASP A 1 325 ? -44.043 8.971 -5.326 1.00 50.16 325 ASP A N 1
ATOM 2587 C CA . ASP A 1 325 ? -42.806 9.573 -5.865 1.00 50.16 325 ASP A CA 1
ATOM 2588 C C . ASP A 1 325 ? -41.497 8.897 -5.413 1.00 50.16 325 ASP A C 1
ATOM 2590 O O . ASP A 1 325 ? -40.415 9.481 -5.412 1.00 50.16 325 ASP A O 1
ATOM 2594 N N . GLY A 1 326 ? -41.556 7.615 -5.054 1.00 45.66 326 GLY A N 1
ATOM 2595 C CA . GLY A 1 326 ? -40.348 6.855 -4.750 1.00 45.66 326 GLY A CA 1
ATOM 2596 C C . GLY A 1 326 ? -40.597 5.362 -4.696 1.00 45.66 326 GLY A C 1
ATOM 2597 O O . GLY A 1 326 ? -41.026 4.837 -3.673 1.00 45.66 326 GLY A O 1
ATOM 2598 N N . GLY A 1 327 ? -40.291 4.662 -5.789 1.00 45.56 327 GLY A N 1
ATOM 2599 C CA . GLY A 1 327 ? -40.198 3.206 -5.804 1.00 45.56 327 GLY A CA 1
ATOM 2600 C C . GLY A 1 327 ? -39.052 2.732 -4.911 1.00 45.56 327 GLY A C 1
ATOM 2601 O O . GLY A 1 327 ? -37.949 2.495 -5.392 1.00 45.56 327 GLY A O 1
ATOM 2602 N N . ILE A 1 328 ? -39.299 2.615 -3.608 1.00 44.44 328 ILE A N 1
ATOM 2603 C CA . ILE A 1 328 ? -38.405 1.927 -2.679 1.00 44.44 328 ILE A CA 1
ATOM 2604 C C . ILE A 1 328 ? -38.986 0.533 -2.463 1.00 44.44 328 ILE A C 1
ATOM 2606 O O . ILE A 1 328 ? -39.821 0.305 -1.590 1.00 44.44 328 ILE A O 1
ATOM 2610 N N . GLU A 1 329 ? -38.547 -0.411 -3.288 1.00 44.44 329 GLU A N 1
ATOM 2611 C CA . GLU A 1 329 ? -38.802 -1.830 -3.072 1.00 44.44 329 GLU A CA 1
ATOM 2612 C C . GLU A 1 329 ? -37.760 -2.348 -2.066 1.00 44.44 329 GLU A C 1
ATOM 2614 O O . GLU A 1 329 ? -36.600 -2.589 -2.399 1.00 44.44 329 GLU A O 1
ATOM 2619 N N . VAL A 1 330 ? -38.144 -2.451 -0.790 1.00 38.16 330 VAL A N 1
ATOM 2620 C CA . VAL A 1 330 ? -37.291 -3.042 0.251 1.00 38.16 330 VAL A CA 1
ATOM 2621 C C . VAL A 1 330 ? -37.463 -4.557 0.208 1.00 38.16 330 VAL A C 1
ATOM 2623 O O . VAL A 1 330 ? -38.397 -5.098 0.796 1.00 38.16 330 VAL A O 1
ATOM 2626 N N . MET A 1 331 ? -36.553 -5.262 -0.464 1.00 39.34 331 MET A N 1
ATOM 2627 C CA . MET A 1 331 ? -36.436 -6.714 -0.317 1.00 39.34 331 MET A CA 1
ATOM 2628 C C . MET A 1 331 ? -35.390 -7.062 0.744 1.00 39.34 331 MET A C 1
ATOM 2630 O O . MET A 1 331 ? -34.239 -6.629 0.679 1.00 39.34 331 MET A O 1
ATOM 2634 N N . HIS A 1 332 ? -35.777 -7.878 1.726 1.00 36.00 332 HIS A N 1
ATOM 2635 C CA . HIS A 1 332 ? -34.843 -8.448 2.693 1.00 36.00 332 HIS A CA 1
ATOM 2636 C C . HIS A 1 332 ? -33.897 -9.431 1.982 1.00 36.00 332 HIS A C 1
ATOM 2638 O O . HIS A 1 332 ? -34.319 -10.487 1.511 1.00 36.00 332 HIS A O 1
ATOM 2644 N N . SER A 1 333 ? -32.612 -9.074 1.881 1.00 38.62 333 SER A N 1
ATOM 2645 C CA . SER A 1 333 ? -31.590 -9.933 1.276 1.00 38.62 333 SER A CA 1
ATOM 2646 C C . SER A 1 333 ? -31.350 -11.176 2.135 1.00 38.62 333 SER A C 1
ATOM 2648 O O . SER A 1 333 ? -30.917 -11.084 3.280 1.00 38.62 333 SER A O 1
ATOM 2650 N N . ILE A 1 334 ? -31.582 -12.349 1.546 1.00 46.66 334 ILE A N 1
ATOM 2651 C CA . ILE A 1 334 ? -31.367 -13.672 2.156 1.00 46.66 334 ILE A CA 1
ATOM 2652 C C . ILE A 1 334 ? -29.857 -14.018 2.220 1.00 46.66 334 ILE A C 1
ATOM 2654 O O . ILE A 1 334 ? -29.463 -15.010 2.827 1.00 46.66 334 ILE A O 1
ATOM 2658 N N . LYS A 1 335 ? -28.987 -13.213 1.586 1.00 48.66 335 LYS A N 1
ATOM 2659 C CA . LYS A 1 335 ? -27.538 -13.471 1.477 1.00 48.66 335 LYS A CA 1
ATOM 2660 C C . LYS A 1 335 ? -26.685 -12.793 2.545 1.00 48.66 335 LYS A C 1
ATOM 2662 O O . LYS A 1 335 ? -25.572 -13.250 2.795 1.00 48.66 335 LYS A O 1
ATOM 2667 N N . ALA A 1 336 ? -27.175 -11.736 3.188 1.00 51.03 336 ALA A N 1
ATOM 2668 C CA . ALA A 1 336 ? -26.508 -11.192 4.361 1.00 51.03 336 ALA A CA 1
ATOM 2669 C C . ALA A 1 336 ? -26.796 -12.155 5.517 1.00 51.03 336 ALA A C 1
ATOM 2671 O O . ALA A 1 336 ? -27.906 -12.177 6.042 1.00 51.03 336 ALA A O 1
ATOM 2672 N N . GLY A 1 337 ? -25.830 -13.020 5.849 1.00 43.97 337 GLY A N 1
ATOM 2673 C CA . GLY A 1 337 ? -25.973 -13.992 6.935 1.00 43.97 337 GLY A CA 1
ATOM 2674 C C . GLY A 1 337 ? -26.524 -13.339 8.208 1.00 43.97 337 GLY A C 1
ATOM 2675 O O . GLY A 1 337 ? -26.319 -12.145 8.423 1.00 43.97 337 GLY A O 1
ATOM 2676 N N . ALA A 1 338 ? -27.203 -14.123 9.052 1.00 41.34 338 ALA A N 1
ATOM 2677 C CA . ALA A 1 338 ? -28.072 -13.680 10.158 1.00 41.34 338 ALA A CA 1
ATOM 2678 C C . ALA A 1 338 ? -27.456 -12.708 11.200 1.00 41.34 338 ALA A C 1
ATOM 2680 O O . ALA A 1 338 ? -28.151 -12.264 12.114 1.00 41.34 338 ALA A O 1
ATOM 2681 N N . HIS A 1 339 ? -26.173 -12.358 11.072 1.00 42.59 339 HIS A N 1
ATOM 2682 C CA . HIS A 1 339 ? -25.425 -11.462 11.954 1.00 42.59 339 HIS A CA 1
ATOM 2683 C C . HIS A 1 339 ? -24.668 -10.333 11.224 1.00 42.59 339 HIS A C 1
ATOM 2685 O O . HIS A 1 339 ? -23.849 -9.655 11.843 1.00 42.59 339 HIS A O 1
ATOM 2691 N N . SER A 1 340 ? -24.910 -10.101 9.929 1.00 45.59 340 SER A N 1
ATOM 2692 C CA . SER A 1 340 ? -24.251 -9.007 9.202 1.00 45.59 340 SER A CA 1
ATOM 2693 C C . SER A 1 340 ? -24.838 -7.643 9.582 1.00 45.59 340 SER A C 1
ATOM 2695 O O . SER A 1 340 ? -26.033 -7.399 9.431 1.00 45.59 340 SER A O 1
ATOM 2697 N N . ALA A 1 341 ? -23.982 -6.724 10.039 1.00 45.19 341 ALA A N 1
ATOM 2698 C CA . ALA A 1 341 ? -24.338 -5.335 10.351 1.00 45.19 341 ALA A CA 1
ATOM 2699 C C . ALA A 1 341 ? -24.288 -4.391 9.126 1.00 45.19 341 ALA A C 1
ATOM 2701 O O . ALA A 1 341 ? -24.378 -3.167 9.278 1.00 45.19 341 ALA A O 1
ATOM 2702 N N . PHE A 1 342 ? -24.128 -4.940 7.918 1.00 40.47 342 PHE A N 1
ATOM 2703 C CA . PHE A 1 342 ? -23.937 -4.183 6.683 1.00 40.47 342 PHE A CA 1
ATOM 2704 C C . PHE A 1 342 ? -25.077 -4.453 5.700 1.00 40.47 342 PHE A C 1
ATOM 2706 O O . PHE A 1 342 ? -25.350 -5.599 5.350 1.00 40.47 342 PHE A O 1
ATOM 2713 N N . ALA A 1 343 ? -25.734 -3.380 5.258 1.00 42.50 343 ALA A N 1
ATOM 2714 C CA . ALA A 1 343 ? -26.640 -3.412 4.119 1.00 42.50 343 ALA A CA 1
ATOM 2715 C C . ALA A 1 343 ? -25.831 -3.172 2.840 1.00 42.50 343 ALA A C 1
ATOM 2717 O O . ALA A 1 343 ? -25.042 -2.227 2.773 1.00 42.50 343 ALA A O 1
ATOM 2718 N N . GLU A 1 344 ? -26.043 -4.020 1.840 1.00 39.91 344 GLU A N 1
ATOM 2719 C CA . GLU A 1 344 ? -25.594 -3.779 0.473 1.00 39.91 344 GLU A CA 1
ATOM 2720 C C . GLU A 1 344 ? -26.438 -2.636 -0.108 1.00 39.91 344 GLU A C 1
ATOM 2722 O O . GLU A 1 344 ? -27.664 -2.727 -0.170 1.00 39.91 344 GLU A O 1
ATOM 2727 N N . VAL A 1 345 ? -25.794 -1.527 -0.476 1.00 40.72 345 VAL A N 1
ATOM 2728 C CA . VAL A 1 345 ? -26.440 -0.448 -1.229 1.00 40.72 345 VAL A CA 1
ATOM 2729 C C . VAL A 1 345 ? -26.234 -0.777 -2.699 1.00 40.72 345 VAL A C 1
ATOM 2731 O O . VAL A 1 345 ? -25.139 -0.581 -3.221 1.00 40.72 345 VAL A O 1
ATOM 2734 N N . LEU A 1 346 ? -27.265 -1.315 -3.349 1.00 38.53 346 LEU A N 1
ATOM 2735 C CA . LEU A 1 346 ? -27.256 -1.466 -4.799 1.00 38.53 346 LEU A CA 1
ATOM 2736 C C . LEU A 1 346 ? -27.452 -0.085 -5.424 1.00 38.53 346 LEU A C 1
ATOM 2738 O O . LEU A 1 346 ? -28.417 0.617 -5.113 1.00 38.53 346 LEU A O 1
ATOM 2742 N N . GLU A 1 347 ? -26.525 0.312 -6.290 1.00 37.56 347 GLU A N 1
ATOM 2743 C CA . GLU A 1 347 ? -26.727 1.479 -7.141 1.00 37.56 347 GLU A CA 1
ATOM 2744 C C . GLU A 1 347 ? -27.928 1.223 -8.067 1.00 37.56 347 GLU A C 1
ATOM 2746 O O . GLU A 1 347 ? -28.112 0.091 -8.535 1.00 37.56 347 GLU A O 1
ATOM 2751 N N . PRO A 1 348 ? -28.773 2.238 -8.331 1.00 39.53 348 PRO A N 1
ATOM 2752 C CA . PRO A 1 348 ? -29.837 2.093 -9.311 1.00 39.53 348 PRO A CA 1
ATOM 2753 C C . PRO A 1 348 ? -29.218 1.685 -10.655 1.00 39.53 348 PRO A C 1
ATOM 2755 O O . PRO A 1 348 ? -28.140 2.183 -10.999 1.00 39.53 348 PRO A O 1
ATOM 2758 N N . PRO A 1 349 ? -29.862 0.787 -11.423 1.00 42.75 349 PRO A N 1
ATOM 2759 C CA . PRO A 1 349 ? -29.320 0.373 -12.705 1.00 42.75 349 PRO A CA 1
ATOM 2760 C C . PRO A 1 349 ? -29.072 1.620 -13.563 1.00 42.75 349 PRO A C 1
ATOM 2762 O O . PRO A 1 349 ? -29.929 2.512 -13.589 1.00 42.75 349 PRO A O 1
ATOM 2765 N N . PRO A 1 350 ? -27.922 1.710 -14.257 1.00 41.88 350 PRO A N 1
ATOM 2766 C CA . PRO A 1 350 ? -27.681 2.815 -15.166 1.00 41.88 350 PRO A CA 1
ATOM 2767 C C . PRO A 1 350 ? -28.842 2.860 -16.154 1.00 41.88 350 PRO A C 1
ATOM 2769 O O . PRO A 1 350 ? -29.251 1.826 -16.690 1.00 41.88 350 PRO A O 1
ATOM 2772 N N . SER A 1 351 ? -29.400 4.052 -16.356 1.00 46.59 351 SER A N 1
ATOM 2773 C CA . SER A 1 351 ? -30.421 4.317 -17.361 1.00 46.59 351 SER A CA 1
ATOM 2774 C C . SER A 1 351 ? -29.899 3.845 -18.718 1.00 46.59 351 SER A C 1
ATOM 2776 O O . SER A 1 351 ? -29.111 4.516 -19.380 1.00 46.59 351 SER A O 1
ATOM 2778 N N . SER A 1 352 ? -30.299 2.636 -19.107 1.00 45.06 352 SER A N 1
ATOM 2779 C CA . SER A 1 352 ? -29.837 1.992 -20.323 1.00 45.06 352 SER A CA 1
ATOM 2780 C C . SER A 1 352 ? -30.455 2.702 -21.524 1.00 45.06 352 SER A C 1
ATOM 2782 O O . SER A 1 352 ? -31.641 2.568 -21.835 1.00 45.06 352 SER A O 1
ATOM 2784 N N . SER A 1 353 ? -29.638 3.485 -22.225 1.00 46.09 353 SER A N 1
ATOM 2785 C CA . SER A 1 353 ? -29.879 3.771 -23.633 1.00 46.09 353 SER A CA 1
ATOM 2786 C C . SER A 1 353 ? -29.754 2.442 -24.387 1.00 46.09 353 SER A C 1
ATOM 2788 O O . SER A 1 353 ? -28.736 1.756 -24.327 1.00 46.09 353 SER A O 1
ATOM 2790 N N . GLY A 1 354 ? -30.856 2.016 -25.004 1.00 49.91 354 GLY A N 1
ATOM 2791 C CA . GLY A 1 354 ? -31.048 0.675 -25.557 1.00 49.91 354 GLY A CA 1
ATOM 2792 C C . GLY A 1 354 ? -30.296 0.414 -26.859 1.00 49.91 354 GLY A C 1
ATOM 2793 O O . GLY A 1 354 ? -30.928 0.214 -27.892 1.00 49.91 354 GLY A O 1
ATOM 2794 N N . PHE A 1 355 ? -28.966 0.361 -26.800 1.00 49.22 355 PHE A N 1
ATOM 2795 C CA . PHE A 1 355 ? -28.126 -0.060 -27.918 1.00 49.22 355 PHE A CA 1
ATOM 2796 C C . PHE A 1 355 ? -27.182 -1.178 -27.476 1.00 49.22 355 PHE A C 1
ATOM 2798 O O . PHE A 1 355 ? -26.299 -0.972 -26.644 1.00 49.22 355 PHE A O 1
ATOM 2805 N N . LEU A 1 356 ? -27.365 -2.371 -28.045 1.00 52.97 356 LEU A N 1
ATOM 2806 C CA . LEU A 1 356 ? -26.413 -3.473 -27.920 1.00 52.97 356 LEU A CA 1
ATOM 2807 C C . LEU A 1 356 ? -25.451 -3.406 -29.106 1.00 52.97 356 LEU A C 1
ATOM 2809 O O . LEU A 1 356 ? -25.877 -3.477 -30.259 1.00 52.97 356 LEU A O 1
ATOM 2813 N N . LYS A 1 357 ? -24.156 -3.253 -28.818 1.00 55.97 357 LYS A N 1
ATOM 2814 C CA . LYS A 1 357 ? -23.085 -3.331 -29.815 1.00 55.97 357 LYS A CA 1
ATOM 2815 C C . LYS A 1 357 ? -22.491 -4.737 -29.777 1.00 55.97 357 LYS A C 1
ATOM 2817 O O . LYS A 1 357 ? -21.945 -5.145 -28.754 1.00 55.97 357 LYS A O 1
ATOM 2822 N N . LEU A 1 358 ? -22.646 -5.481 -30.865 1.00 72.94 358 LEU A N 1
ATOM 2823 C CA . LEU A 1 358 ? -22.079 -6.817 -31.032 1.00 72.94 358 LEU A CA 1
ATOM 2824 C C . LEU A 1 358 ? -20.561 -6.725 -31.279 1.00 72.94 358 LEU A C 1
ATOM 2826 O O . LEU A 1 358 ? -20.036 -5.665 -31.629 1.00 72.94 358 LEU A O 1
ATOM 2830 N N . GLN A 1 359 ? -19.838 -7.829 -31.057 1.00 62.22 359 GLN A N 1
ATOM 2831 C CA . GLN A 1 359 ? -18.367 -7.871 -31.155 1.00 62.22 359 GLN A CA 1
ATOM 2832 C C . GLN A 1 359 ? -17.823 -7.582 -32.567 1.00 62.22 359 GLN A C 1
ATOM 2834 O O . GLN A 1 359 ? -16.648 -7.259 -32.713 1.00 62.22 359 GLN A O 1
ATOM 2839 N N . ASP A 1 360 ? -18.671 -7.640 -33.590 1.00 67.62 360 ASP A N 1
ATOM 2840 C CA . ASP A 1 360 ? -18.369 -7.287 -34.981 1.00 67.62 360 ASP A CA 1
ATOM 2841 C C . ASP A 1 360 ? -18.574 -5.789 -35.294 1.00 67.62 360 ASP A C 1
ATOM 2843 O O . ASP A 1 360 ? -18.334 -5.342 -36.412 1.00 67.62 360 ASP A O 1
ATOM 2847 N N . GLY A 1 361 ? -19.000 -4.995 -34.305 1.00 68.56 361 GLY A N 1
ATOM 2848 C CA . GLY A 1 361 ? -19.266 -3.567 -34.449 1.00 68.56 361 GLY A CA 1
ATOM 2849 C C . GLY A 1 361 ? -20.703 -3.219 -34.842 1.00 68.56 361 GLY A C 1
ATOM 2850 O O . GLY A 1 361 ? -21.021 -2.028 -34.902 1.00 68.56 361 GLY A O 1
ATOM 2851 N N . THR A 1 362 ? -21.578 -4.205 -35.042 1.00 73.00 362 THR A N 1
ATOM 2852 C CA . THR A 1 362 ? -22.983 -3.987 -35.407 1.00 73.00 362 THR A CA 1
ATOM 2853 C C . THR A 1 362 ? -23.788 -3.488 -34.204 1.00 73.00 362 THR A C 1
ATOM 2855 O O . THR A 1 362 ? -23.721 -4.062 -33.116 1.00 73.00 362 THR A O 1
ATOM 2858 N N . VAL A 1 363 ? -24.557 -2.409 -34.381 1.00 71.56 363 VAL A N 1
ATOM 2859 C CA . VAL A 1 363 ? -25.433 -1.840 -33.342 1.00 71.56 363 VAL A CA 1
ATOM 2860 C C . VAL A 1 363 ? -26.875 -2.248 -33.627 1.00 71.56 363 VAL A C 1
ATOM 2862 O O . VAL A 1 363 ? -27.404 -1.920 -34.686 1.00 71.56 363 VAL A O 1
ATOM 2865 N N . VAL A 1 364 ? -27.509 -2.952 -32.686 1.00 61.00 364 VAL A N 1
ATOM 2866 C CA . VAL A 1 364 ? -28.905 -3.402 -32.802 1.00 61.00 364 VAL A CA 1
ATOM 2867 C C . VAL A 1 364 ? -29.773 -2.650 -31.793 1.00 61.00 364 VAL A C 1
ATOM 2869 O O . VAL A 1 364 ? -29.517 -2.675 -30.586 1.00 61.00 364 VAL A O 1
ATOM 2872 N N . GLU A 1 365 ? -30.800 -1.970 -32.303 1.00 68.56 365 GLU A N 1
ATOM 2873 C CA . GLU A 1 365 ? -31.807 -1.261 -31.513 1.00 68.56 365 GLU A CA 1
ATOM 2874 C C . GLU A 1 365 ? -32.910 -2.237 -31.078 1.00 68.56 365 GLU A C 1
ATOM 2876 O O . GLU A 1 365 ? -33.563 -2.881 -31.902 1.00 68.56 365 GLU A O 1
ATOM 2881 N N . MET A 1 366 ? -33.123 -2.367 -29.768 1.00 55.56 366 MET A N 1
ATOM 2882 C CA . MET A 1 366 ? -34.154 -3.253 -29.221 1.00 55.56 366 MET A CA 1
ATOM 2883 C C . MET A 1 366 ? -35.488 -2.505 -29.123 1.00 55.56 366 MET A C 1
ATOM 2885 O O . MET A 1 366 ? -35.695 -1.677 -28.233 1.00 55.56 366 MET A O 1
ATOM 2889 N N . GLY A 1 367 ? -36.414 -2.815 -30.034 1.00 42.38 367 GLY A N 1
ATOM 2890 C CA . GLY A 1 367 ? -37.766 -2.256 -30.042 1.00 42.38 367 GLY A CA 1
ATOM 2891 C C . GLY A 1 367 ? -38.543 -2.588 -28.762 1.00 42.38 367 GLY A C 1
ATOM 2892 O O . GLY A 1 367 ? -38.716 -3.751 -28.399 1.00 42.38 367 GLY A O 1
ATOM 2893 N N . ARG A 1 368 ? -39.035 -1.555 -28.067 1.00 45.88 368 ARG A N 1
ATOM 2894 C CA . ARG A 1 368 ? -39.844 -1.706 -26.847 1.00 45.88 368 ARG A CA 1
ATOM 2895 C C . ARG A 1 368 ? -41.209 -2.345 -27.159 1.00 45.88 368 ARG A C 1
ATOM 2897 O O . ARG A 1 368 ? -41.880 -1.908 -28.097 1.00 45.88 368 ARG A O 1
ATOM 2904 N N . PRO A 1 369 ? -41.698 -3.298 -26.346 1.00 38.78 369 PRO A N 1
ATOM 2905 C CA . PRO A 1 369 ? -43.035 -3.853 -26.520 1.00 38.78 369 PRO A CA 1
ATOM 2906 C C . PRO A 1 369 ? -44.115 -2.837 -26.107 1.00 38.78 369 PRO A C 1
ATOM 2908 O O . PRO A 1 369 ? -44.074 -2.252 -25.023 1.00 38.78 369 PRO A O 1
ATOM 2911 N N . ARG A 1 370 ? -45.114 -2.642 -26.979 1.00 37.31 370 ARG A N 1
ATOM 2912 C CA . ARG A 1 370 ? -46.316 -1.830 -26.720 1.00 37.31 370 ARG A CA 1
ATOM 2913 C C . ARG A 1 370 ? -47.121 -2.419 -25.552 1.00 37.31 370 ARG A C 1
ATOM 2915 O O . ARG A 1 370 ? -47.725 -3.481 -25.690 1.00 37.31 370 ARG A O 1
ATOM 2922 N N . ARG A 1 371 ? -47.194 -1.697 -24.426 1.00 38.62 371 ARG A N 1
ATOM 2923 C CA . ARG A 1 371 ? -48.158 -1.961 -23.342 1.00 38.62 371 ARG A CA 1
ATOM 2924 C C . ARG A 1 371 ? -49.581 -1.687 -23.846 1.00 38.62 371 ARG A C 1
ATOM 2926 O O . ARG A 1 371 ? -49.895 -0.556 -24.206 1.00 38.62 371 ARG A O 1
ATOM 2933 N N . ARG A 1 372 ? -50.441 -2.712 -23.862 1.00 37.91 372 ARG A N 1
ATOM 2934 C CA . ARG A 1 372 ? -51.899 -2.546 -23.996 1.00 37.91 372 ARG A CA 1
ATOM 2935 C C . ARG A 1 372 ? -52.467 -2.121 -22.643 1.00 37.91 372 ARG A C 1
ATOM 2937 O O . ARG A 1 372 ? -52.153 -2.740 -21.630 1.00 37.91 372 ARG A O 1
ATOM 2944 N N . GLY A 1 373 ? -53.268 -1.060 -22.650 1.00 37.75 373 GLY A N 1
ATOM 2945 C CA . GLY A 1 373 ? -53.988 -0.568 -21.481 1.00 37.75 373 GLY A CA 1
ATOM 2946 C C . GLY A 1 373 ? -55.109 -1.514 -21.055 1.00 37.75 373 GLY A C 1
ATOM 2947 O O . GLY A 1 373 ? -55.754 -2.140 -21.895 1.00 37.75 373 GLY A O 1
ATOM 2948 N N . ILE A 1 374 ? -55.336 -1.591 -19.746 1.00 38.81 374 ILE A N 1
ATOM 2949 C CA . ILE A 1 374 ? -56.507 -2.219 -19.134 1.00 38.81 374 ILE A CA 1
ATOM 2950 C C . ILE A 1 374 ? -57.193 -1.133 -18.301 1.00 38.81 374 ILE A C 1
ATOM 2952 O O . ILE A 1 374 ? -56.554 -0.481 -17.476 1.00 38.81 374 ILE A O 1
ATOM 2956 N N . SER A 1 375 ? -58.474 -0.907 -18.588 1.00 35.09 375 SER A N 1
ATOM 2957 C CA . SER A 1 375 ? -59.363 0.050 -17.926 1.00 35.09 375 SER A CA 1
ATOM 2958 C C . SER A 1 375 ? -59.967 -0.518 -16.625 1.00 35.09 375 SER A C 1
ATOM 2960 O O . SER A 1 375 ? -59.925 -1.732 -16.419 1.00 35.09 375 SER A O 1
ATOM 2962 N N . PRO A 1 376 ? -60.561 0.327 -15.757 1.00 53.81 376 PRO A N 1
ATOM 2963 C CA . PRO A 1 376 ? -60.971 -0.043 -14.402 1.00 53.81 376 PRO A CA 1
ATOM 2964 C C . PRO A 1 376 ? -62.464 -0.421 -14.274 1.00 53.81 376 PRO A C 1
ATOM 2966 O O . PRO A 1 376 ? -63.242 -0.215 -15.200 1.00 53.81 376 PRO A O 1
ATOM 2969 N N . PHE A 1 377 ? -62.825 -0.874 -13.061 1.00 35.44 377 PHE A N 1
ATOM 2970 C CA . PHE A 1 377 ? -64.152 -1.161 -12.468 1.00 35.44 377 PHE A CA 1
ATOM 2971 C C . PHE A 1 377 ? -64.686 -2.606 -12.497 1.00 35.44 377 PHE A C 1
ATOM 2973 O O . PHE A 1 377 ? -65.215 -3.080 -13.493 1.00 35.44 377 PHE A O 1
ATOM 2980 N N . SER A 1 378 ? -64.747 -3.230 -11.311 1.00 33.03 378 SER A N 1
ATOM 2981 C CA . SER A 1 378 ? -66.021 -3.691 -10.724 1.00 33.03 378 SER A CA 1
ATOM 2982 C C . SER A 1 378 ? -65.899 -3.932 -9.206 1.00 33.03 378 SER A C 1
ATOM 2984 O O . SER A 1 378 ? -64.848 -4.292 -8.682 1.00 33.03 378 SER A O 1
ATOM 2986 N N . ARG A 1 379 ? -66.989 -3.613 -8.499 1.00 34.41 379 ARG A N 1
ATOM 2987 C CA . ARG A 1 379 ? -67.202 -3.619 -7.039 1.00 34.41 379 ARG A CA 1
ATOM 2988 C C . ARG A 1 379 ? -67.395 -5.044 -6.473 1.00 34.41 379 ARG A C 1
ATOM 2990 O O . ARG A 1 379 ? -68.098 -5.801 -7.121 1.00 34.41 379 ARG A O 1
ATOM 2997 N N . MET A 1 380 ? -66.869 -5.286 -5.250 1.00 32.41 380 MET A N 1
ATOM 2998 C CA . MET A 1 380 ? -67.386 -6.020 -4.041 1.00 32.41 380 MET A CA 1
ATOM 2999 C C . MET A 1 380 ? -68.258 -7.308 -4.198 1.00 32.41 380 MET A C 1
ATOM 3001 O O . MET A 1 380 ? -68.991 -7.393 -5.170 1.00 32.41 380 MET A O 1
ATOM 3005 N N . PRO A 1 381 ? -68.341 -8.259 -3.216 1.00 45.53 381 PRO A N 1
ATOM 3006 C CA . PRO A 1 381 ? -68.182 -8.059 -1.764 1.00 45.53 381 PRO A CA 1
ATOM 3007 C C . PRO A 1 381 ? -67.487 -9.177 -0.933 1.00 45.53 381 PRO A C 1
ATOM 3009 O O . PRO A 1 381 ? -67.187 -10.280 -1.378 1.00 45.53 381 PRO A O 1
ATOM 3012 N N . ARG A 1 382 ? -67.306 -8.831 0.352 1.00 42.88 382 ARG A N 1
ATOM 3013 C CA . ARG A 1 382 ? -66.922 -9.626 1.537 1.00 42.88 382 ARG A CA 1
ATOM 3014 C C . ARG A 1 382 ? -67.587 -11.011 1.655 1.00 42.88 382 ARG A C 1
ATOM 3016 O O . ARG A 1 382 ? -68.802 -11.102 1.509 1.00 42.88 382 ARG A O 1
ATOM 3023 N N . LYS A 1 383 ? -66.838 -12.005 2.166 1.00 34.22 383 LYS A N 1
ATOM 3024 C CA . LYS A 1 383 ? -67.323 -13.029 3.122 1.00 34.22 383 LYS A CA 1
ATOM 3025 C C . LYS A 1 383 ? -66.174 -13.688 3.910 1.00 34.22 383 LYS A C 1
ATOM 3027 O O . LYS A 1 383 ? -65.085 -13.889 3.391 1.00 34.22 383 LYS A O 1
ATOM 3032 N N . MET A 1 384 ? -66.459 -13.955 5.186 1.00 34.91 384 MET A N 1
ATOM 3033 C CA . MET A 1 384 ? -65.617 -14.558 6.233 1.00 34.91 384 MET A CA 1
ATOM 3034 C C . MET A 1 384 ? -65.388 -16.071 6.066 1.00 34.91 384 MET A C 1
ATOM 3036 O O . MET A 1 384 ? -66.293 -16.758 5.603 1.00 34.91 384 MET A O 1
ATOM 3040 N N . ASN A 1 385 ? -64.249 -16.573 6.572 1.00 30.39 385 ASN A N 1
ATOM 3041 C CA . ASN A 1 385 ? -64.061 -17.720 7.504 1.00 30.39 385 ASN A CA 1
ATOM 3042 C C . ASN A 1 385 ? -62.570 -18.125 7.463 1.00 30.39 385 ASN A C 1
ATOM 3044 O O . ASN A 1 385 ? -62.030 -18.288 6.379 1.00 30.39 385 ASN A O 1
ATOM 3048 N N . ARG A 1 386 ? -61.759 -18.085 8.531 1.00 34.69 386 ARG A N 1
ATOM 3049 C CA . ARG A 1 386 ? -61.721 -18.829 9.815 1.00 34.69 386 ARG A CA 1
ATOM 3050 C C . ARG A 1 386 ? -61.577 -20.357 9.657 1.00 34.69 386 ARG A C 1
ATOM 3052 O O . ARG A 1 386 ? -62.435 -20.996 9.061 1.00 34.69 386 ARG A O 1
ATOM 3059 N N . SER A 1 387 ? -60.545 -20.896 10.329 1.00 32.44 387 SER A N 1
ATOM 3060 C CA . SER A 1 387 ? -60.072 -22.300 10.409 1.00 32.44 387 SER A CA 1
ATOM 3061 C C . SER A 1 387 ? -59.199 -22.732 9.210 1.00 32.44 387 SER A C 1
ATOM 3063 O O . SER A 1 387 ? -59.468 -22.325 8.094 1.00 32.44 387 SER A O 1
ATOM 3065 N N . PHE A 1 388 ? -58.072 -23.438 9.344 1.00 33.19 388 PHE A N 1
ATOM 3066 C CA . PHE A 1 388 ? -57.829 -24.631 10.153 1.00 33.19 388 PHE A CA 1
ATOM 3067 C C . PHE A 1 388 ? -56.311 -24.812 10.408 1.00 33.19 388 PHE A C 1
ATOM 3069 O O . PHE A 1 388 ? -55.497 -24.679 9.497 1.00 33.19 388 PHE A O 1
ATOM 3076 N N . LEU A 1 389 ? -55.939 -25.126 11.652 1.00 34.91 389 LEU A N 1
ATOM 3077 C CA . LEU A 1 389 ? -54.644 -25.704 12.034 1.00 34.91 389 LEU A CA 1
ATOM 3078 C C . LEU A 1 389 ? -54.593 -27.174 11.593 1.00 34.91 389 LEU A C 1
ATOM 3080 O O . LEU A 1 389 ? -55.571 -27.873 11.823 1.00 34.91 389 LEU A O 1
ATOM 3084 N N . GLN A 1 390 ? -53.439 -27.659 11.123 1.00 33.56 390 GLN A N 1
ATOM 3085 C CA . GLN A 1 390 ? -52.716 -28.838 11.653 1.00 33.56 390 GLN A CA 1
ATOM 3086 C C . GLN A 1 390 ? -51.878 -29.569 10.591 1.00 33.56 390 GLN A C 1
ATOM 3088 O O . GLN A 1 390 ? -52.394 -29.928 9.545 1.00 33.56 390 GLN A O 1
ATOM 3093 N N . LYS A 1 391 ? -50.635 -29.876 11.013 1.00 34.47 391 LYS A N 1
ATOM 3094 C CA . LYS A 1 391 ? -49.867 -31.139 10.873 1.00 34.47 391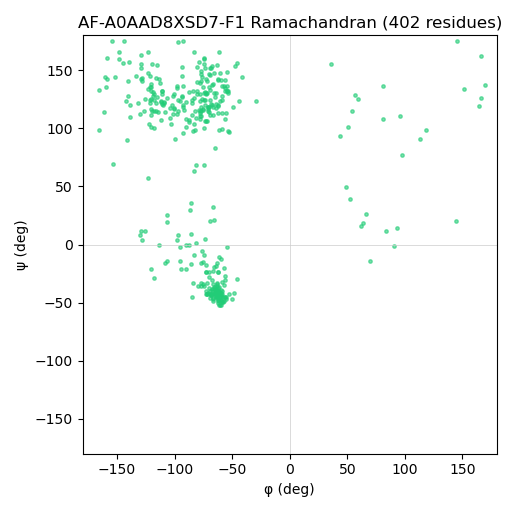 LYS A CA 1
ATOM 3095 C C . LYS A 1 391 ? -49.650 -31.669 9.447 1.00 34.47 391 LYS A C 1
ATOM 3097 O O . LYS A 1 391 ? -50.570 -31.812 8.665 1.00 34.47 391 LYS A O 1
ATOM 3102 N N . LEU A 1 392 ? -48.416 -31.985 9.062 1.00 31.73 392 LEU A N 1
ATOM 3103 C CA . LEU A 1 392 ? -47.683 -33.246 9.307 1.00 31.73 392 LEU A CA 1
ATOM 3104 C C . LEU A 1 392 ? -46.196 -32.937 8.977 1.00 31.73 392 LEU A C 1
ATOM 3106 O O . LEU A 1 392 ? -45.950 -32.241 8.002 1.00 31.73 392 LEU A O 1
ATOM 3110 N N . SER A 1 393 ? -45.131 -33.254 9.726 1.00 31.38 393 SER A N 1
ATOM 3111 C CA . SER A 1 393 ? -44.689 -34.498 10.376 1.00 31.38 393 SER A CA 1
ATOM 3112 C C . SER A 1 393 ? -44.839 -35.746 9.504 1.00 31.38 393 SER A C 1
ATOM 3114 O O . SER A 1 393 ? -45.885 -36.386 9.535 1.00 31.38 393 SER A O 1
ATOM 3116 N N . SER A 1 394 ? -43.786 -36.133 8.771 1.00 30.91 394 SER A N 1
ATOM 3117 C CA . SER A 1 394 ? -43.081 -37.416 8.989 1.00 30.91 394 SER A CA 1
ATOM 3118 C C . SER A 1 394 ? -42.072 -37.781 7.879 1.00 30.91 394 SER A C 1
ATOM 3120 O O . SER A 1 394 ? -42.360 -37.648 6.699 1.00 30.91 394 SER A O 1
ATOM 3122 N N . ARG A 1 395 ? -40.906 -38.274 8.344 1.00 33.31 395 ARG A N 1
ATOM 3123 C CA . ARG A 1 395 ? -40.064 -39.407 7.868 1.00 33.31 395 ARG A CA 1
ATOM 3124 C C . ARG A 1 395 ? -39.621 -39.434 6.393 1.00 33.31 395 ARG A C 1
ATOM 3126 O O . ARG A 1 395 ? -40.430 -39.520 5.488 1.00 33.31 395 ARG A O 1
ATOM 3133 N N . VAL A 1 396 ? -38.322 -39.320 6.091 1.00 35.38 396 VAL A N 1
ATOM 3134 C CA . VAL A 1 396 ? -37.249 -40.345 6.208 1.00 35.38 396 VAL A CA 1
ATOM 3135 C C . VAL A 1 396 ? -37.616 -41.678 5.550 1.00 35.38 396 VAL A C 1
ATOM 3137 O O . VAL A 1 396 ? -38.268 -42.507 6.178 1.00 35.38 396 VAL A O 1
ATOM 3140 N N . VAL A 1 397 ? -37.086 -41.906 4.343 1.00 34.81 397 VAL A N 1
ATOM 3141 C CA . VAL A 1 397 ? -36.722 -43.232 3.819 1.00 34.81 397 VAL A CA 1
ATOM 3142 C C . VAL A 1 397 ? -35.424 -43.088 3.021 1.00 34.81 397 VAL A C 1
ATOM 3144 O O . VAL A 1 397 ? -35.321 -42.275 2.105 1.00 34.81 397 VAL A O 1
ATOM 3147 N N . SER A 1 398 ? -34.427 -43.866 3.425 1.00 33.84 398 SER A N 1
ATOM 3148 C CA . SER A 1 398 ? -33.167 -44.121 2.738 1.00 33.84 398 SER A CA 1
ATOM 3149 C C . SER A 1 398 ? -33.367 -45.115 1.592 1.00 33.84 398 SER A C 1
ATOM 3151 O O . SER A 1 398 ? -34.142 -46.059 1.716 1.00 33.84 398 SER A O 1
ATOM 3153 N N . PHE A 1 399 ? -32.599 -44.968 0.512 1.00 40.47 399 PHE A N 1
ATOM 3154 C CA . PHE A 1 399 ? -32.279 -46.087 -0.374 1.00 40.47 399 PHE A CA 1
ATOM 3155 C C . PHE A 1 399 ? -30.812 -46.008 -0.786 1.00 40.47 399 PHE A C 1
ATOM 3157 O O . PHE A 1 399 ? -30.390 -45.133 -1.536 1.00 40.47 399 PHE A O 1
ATOM 3164 N N . SER A 1 400 ? -30.040 -46.949 -0.255 1.00 38.25 400 SER A N 1
ATOM 3165 C CA . SER A 1 400 ? -28.778 -47.406 -0.809 1.00 38.25 400 SER A CA 1
ATOM 3166 C C . SER A 1 400 ? -29.068 -48.404 -1.932 1.00 38.25 400 SER A C 1
ATOM 3168 O O . SER A 1 400 ? -29.940 -49.263 -1.795 1.00 38.25 400 SER A O 1
ATOM 3170 N N . LYS A 1 401 ? -28.310 -48.329 -3.030 1.00 44.31 401 LYS A N 1
ATOM 3171 C CA . LYS A 1 401 ? -27.961 -49.502 -3.840 1.00 44.31 401 LYS A CA 1
ATOM 3172 C C . LYS A 1 401 ? -26.750 -49.206 -4.724 1.00 44.31 401 LYS A C 1
ATOM 3174 O O . LYS A 1 401 ? -26.805 -48.378 -5.624 1.00 44.31 401 LYS A O 1
ATOM 3179 N N . GLN A 1 402 ? -25.668 -49.914 -4.414 1.00 43.62 402 GLN A N 1
ATOM 3180 C CA . GLN A 1 402 ? -24.562 -50.228 -5.313 1.00 43.62 402 GLN A CA 1
ATOM 3181 C C . GLN A 1 402 ? -25.009 -51.239 -6.376 1.00 43.62 402 GLN A C 1
ATOM 3183 O O . GLN A 1 402 ? -25.808 -52.126 -6.072 1.00 43.62 402 GLN A O 1
ATOM 3188 N N . ALA A 1 403 ? -24.430 -51.110 -7.571 1.00 49.44 403 ALA A N 1
ATOM 3189 C CA . ALA A 1 403 ? -24.144 -52.120 -8.605 1.00 49.44 403 ALA A CA 1
ATOM 3190 C C . ALA A 1 403 ? -23.796 -51.311 -9.876 1.00 49.44 403 ALA A C 1
ATOM 3192 O O . ALA A 1 403 ? -24.573 -50.435 -10.235 1.00 49.44 403 ALA A O 1
ATOM 3193 N N . ARG A 1 404 ? -22.681 -51.466 -10.589 1.00 48.31 404 ARG A N 1
ATOM 3194 C CA . ARG A 1 404 ? -21.659 -52.508 -10.732 1.00 48.31 404 ARG A CA 1
ATOM 3195 C C . ARG A 1 404 ? -20.313 -51.851 -11.012 1.00 48.31 404 ARG A C 1
ATOM 3197 O O . ARG A 1 404 ? -20.338 -50.730 -11.565 1.00 48.31 404 ARG A O 1
#

Solvent-accessible surface area (backbone atoms only — not comparable to full-atom values): 25704 Å² total; per-residue (Å²): 136,86,82,84,81,84,80,84,82,81,83,81,81,81,85,82,84,82,85,84,88,78,85,86,80,82,82,81,86,79,89,77,92,75,93,74,90,76,84,81,78,81,85,75,78,83,73,79,82,73,75,80,77,80,73,66,80,90,73,61,50,73,65,57,51,39,51,60,57,53,60,84,52,87,35,78,61,44,78,63,49,72,40,77,64,27,41,35,68,52,49,40,47,42,34,66,39,98,82,18,87,57,27,57,64,63,56,40,46,76,75,57,38,40,80,74,44,78,50,71,80,38,77,44,77,53,72,88,72,26,44,47,98,57,94,82,42,60,69,52,67,45,98,38,26,32,36,28,48,31,38,30,31,38,67,43,93,49,94,73,56,52,62,53,24,45,34,44,34,40,39,36,42,35,53,79,48,90,38,32,32,39,38,41,36,44,38,39,49,38,82,42,80,68,24,88,31,38,36,38,41,36,39,37,40,32,37,31,43,70,61,83,79,72,83,61,95,71,86,84,88,61,57,22,33,23,29,37,31,32,29,30,40,74,47,71,74,45,95,58,98,55,46,72,59,50,49,53,52,50,50,55,50,49,38,54,52,51,54,51,48,52,57,50,53,46,50,52,48,52,52,49,53,50,52,52,52,52,53,52,50,54,53,50,53,53,49,48,56,52,52,61,58,59,74,56,74,83,65,88,80,54,71,66,59,58,50,51,54,53,51,52,54,51,50,55,49,52,50,59,60,70,66,68,84,70,95,75,83,85,72,84,66,88,77,59,54,102,79,62,94,68,82,86,80,78,74,78,78,75,86,74,73,66,64,51,69,47,98,87,70,53,72,50,74,71,83,78,82,84,82,79,86,80,85,88,90,84,81,87,82,90,85,90,81,86,87,82,90,79,90,79,90,80,81,93,81,90,82,89,82,91,87,133

Nearest PDB structures (foldseek):
  6gn5-assembly1_A  TM=8.496E-01  e=1.217E-08  Homo sapiens
  7azn-assembly1_A  TM=7.857E-01  e=4.118E-08  Mus musculus
  8xua-assembly2_D  TM=3.293E-01  e=2.440E+00  Vibrio harveyi

Organism: NCBI:txid267567

Foldseek 3Di:
DDDDDDDDDDDDDDDDDDDDDDDDDDDDDDDDDDDDDDDDDDDDDDDDDDDPDDDPPVPDDPVRVCCQQPNFAPDWQDFWQKQFQDWPVRVCQQEPAPNHPNYPVVLCVVQVKPPKDKFHKDQQQDQVPQHPPPPPHDGADRRFKIKIKMKIWHQDPDPPFDRTWIKIKMWMWGCPDRFKIKIKIKMQTDRDPCSVFKIKIKIKIKGWDFDPPPPDPDDDTTGTMITIIMGMYIGTPDDDPCVVVVGVVVSVVSNVSVVVSSVVSNVVSVVVVVVVVVVVVVVVVVVVVVVVVVVPPPDDDDPVVVVVVVVVVVVVVVVVVVVPDDPPPDDDDPPQPPPDPDDDDDDDPPPDPQWDQDPVRDTDGDDDDDDDDDDDDDDDDDDDDDDDDDDDDDDDDDDDDDDD

Sequence (404 aa):
MRFASTALTRVSSAPVKGLSSSPHIKFKSSSGRSKQQHTLPPRQQNKATQHPTAIPPSILSTQQYLDRHYPPLELQVVKQVEFHGLNTSEFFQVFFSDDAPYSMKDFQQKRGDVDIVYGSWNEVTDSQNLSSFQSSLLPLPPNSTKERTLTFNTLTKSYFGPTYAKATKIQRATQLSKHLLVIENQTQLSEAPFSDRFKVLERWVIEAVKNKNDGSGRRGGGLYTCKLTVHAEVIMISHCRFEPQIRKKAAETFADLTTGWCKLATKAVEATNTKEQKRKRMRNEEQQLFDDGASKKSRGATESELIAKFQKKFQELDDLISHGDGGIEVMHSIKAGAHSAFAEVLEPPPSSSGFLKLQDGTVVEMGRPRRRGISPFSRMPRKMNRSFLQKLSSRVVSFSKQAR